Protein AF-0000000085021182 (afdb_homodimer)

InterPro domains:
  IPR000086 NUDIX hydrolase domain [PF00293] (60-121)
  IPR000086 NUDIX hydrolase domain [PS51462] (56-206)
  IPR015797 NUDIX hydrolase-like domain superfamily [SSF55811] (12-192)
  IPR020084 NUDIX hydrolase, conserved site [PS00893] (96-117)

Foldseek 3Di:
DPPVLPQVVKDWDDWDFPDDDQFKTWIKTWMAGSVRDIDIAIAMETNQDAPAVQCLLAFKEFEWEWEDDPPDFIKTKWKWDDDVVVNAIAIGGQMDTAHRNHHNLRRRQVSCCQQKQFGWAQDDDPPPPDPDDDQKDRFADDCVRHYSHTYMYGYTYTYCPDPSNVDGDHNDDPVDDMDMDMGGLVCQLVVVVVCVVVPHHYRPVSNVVSVVVVVPPPD/DPPVLPQVVKDWDDWDFPDDDQFKTWIKTWMAGSVRDIDIAIAMETNQDAPAVQCLLAFKEFEWEWEDDPPDFIKTKWKWDDDVVVNAIAIGGQMDTAHRNHHNLRRRQVSCCQQWQFGWAQDDDPPPDDPDDDQKDRFADDCVRHYSHTYMYGYTYTYCPDPSNVDGDHNDDPVDDMDMDMGGLVCQLVVVVVCVVVPHHYRPVSNVVSVVVVVPPPD

Nearest PDB structures (foldseek):
  8rdz-assembly1_A  TM=9.603E-01  e=5.621E-26  Homo sapiens
  5qj4-assembly1_B  TM=9.656E-01  e=1.689E-25  Homo sapiens
  5qtm-assembly2_D  TM=9.664E-01  e=3.111E-25  Homo sapiens
  5qkb-assembly2_D  TM=9.673E-01  e=8.791E-25  Homo sapiens
  5nwh-assembly1_A  TM=9.570E-01  e=9.528E-24  Homo sapiens

Structure (mmCIF, N/CA/C/O backbone):
data_AF-0000000085021182-model_v1
#
loop_
_entity.id
_entity.type
_entity.pdbx_description
1 polymer 'Nudix hydrolase domain-containing protein'
#
loop_
_atom_site.group_PDB
_atom_site.id
_atom_site.type_symbol
_atom_site.label_atom_id
_atom_site.label_alt_id
_atom_site.label_comp_id
_atom_site.label_asym_id
_atom_site.label_entity_id
_atom_site.label_seq_id
_atom_site.pdbx_PDB_ins_code
_atom_site.Cartn_x
_atom_site.Cartn_y
_atom_site.Cartn_z
_atom_site.occupancy
_atom_site.B_iso_or_equiv
_atom_site.auth_seq_id
_atom_site.auth_comp_id
_atom_site.auth_asym_id
_atom_site.auth_atom_id
_atom_site.pdbx_PDB_model_num
ATOM 1 N N . MET A 1 1 ? -0.621 -26.781 -26.422 1 24.03 1 MET A N 1
ATOM 2 C CA . MET A 1 1 ? -0.305 -25.359 -26.391 1 24.03 1 MET A CA 1
ATOM 3 C C . MET A 1 1 ? -1.286 -24.609 -25.5 1 24.03 1 MET A C 1
ATOM 5 O O . MET A 1 1 ? -2.473 -24.516 -25.812 1 24.03 1 MET A O 1
ATOM 9 N N . ALA A 1 2 ? -1.362 -24.906 -24.266 1 34.41 2 ALA A N 1
ATOM 10 C CA . ALA A 1 2 ? -2.451 -24.391 -23.422 1 34.41 2 ALA A CA 1
ATOM 11 C C . ALA A 1 2 ? -2.779 -22.953 -23.781 1 34.41 2 ALA A C 1
ATOM 13 O O . ALA A 1 2 ? -1.884 -22.109 -23.875 1 34.41 2 ALA A O 1
ATOM 14 N N . ASP A 1 3 ? -3.627 -22.391 -24.469 1 39.19 3 ASP A N 1
ATOM 15 C CA . ASP A 1 3 ? -4.082 -21.078 -24.906 1 39.19 3 ASP A CA 1
ATOM 16 C C . ASP A 1 3 ? -4.008 -20.062 -23.766 1 39.19 3 ASP A C 1
ATOM 18 O O . ASP A 1 3 ? -4.504 -20.312 -22.672 1 39.19 3 ASP A O 1
ATOM 22 N N . ASP A 1 4 ? -2.826 -19.312 -23.547 1 45.97 4 ASP A N 1
ATOM 23 C CA . ASP A 1 4 ? -2.514 -18.234 -22.625 1 45.97 4 ASP A CA 1
ATOM 24 C C . ASP A 1 4 ? -3.762 -17.422 -22.281 1 45.97 4 ASP A C 1
ATOM 26 O O . ASP A 1 4 ? -4.234 -16.641 -23.109 1 45.97 4 ASP A O 1
ATOM 30 N N . LEU A 1 5 ? -4.84 -18.016 -21.922 1 50.31 5 LEU A N 1
ATOM 31 C CA . LEU A 1 5 ? -6.035 -17.234 -21.625 1 50.31 5 LEU A CA 1
ATOM 32 C C . LEU A 1 5 ? -5.668 -15.891 -21.016 1 50.31 5 LEU A C 1
ATOM 34 O O . LEU A 1 5 ? -5.055 -15.844 -19.938 1 50.31 5 LEU A O 1
ATOM 38 N N . CYS A 1 6 ? -5.316 -15.023 -21.953 1 54.19 6 CYS A N 1
ATOM 39 C CA . CYS A 1 6 ? -4.938 -13.648 -21.656 1 54.19 6 CYS A CA 1
ATOM 40 C C . CYS A 1 6 ? -6.012 -12.953 -20.812 1 54.19 6 CYS A C 1
ATOM 42 O O . CYS A 1 6 ? -7.191 -12.977 -21.188 1 54.19 6 CYS A O 1
ATOM 44 N N . SER A 1 7 ? -5.812 -12.812 -19.453 1 63.09 7 SER A N 1
ATOM 45 C CA . SER A 1 7 ? -6.688 -12.062 -18.562 1 63.09 7 SER A CA 1
ATOM 46 C C . SER A 1 7 ? -7.305 -10.867 -19.281 1 63.09 7 SER A C 1
ATOM 48 O O . SER A 1 7 ? -8.25 -10.258 -18.781 1 63.09 7 SER A O 1
ATOM 50 N N . SER A 1 8 ? -6.902 -10.633 -20.562 1 65 8 SER A N 1
ATOM 51 C CA . SER A 1 8 ? -7.34 -9.453 -21.312 1 65 8 SER A CA 1
ATOM 52 C C . SER A 1 8 ? -8.805 -9.578 -21.719 1 65 8 SER A C 1
ATOM 54 O O . SER A 1 8 ? -9.453 -8.57 -22.016 1 65 8 SER A O 1
ATOM 56 N N . ARG A 1 9 ? -9.359 -10.727 -21.5 1 80.88 9 ARG A N 1
ATOM 57 C CA . ARG A 1 9 ? -10.75 -10.883 -21.906 1 80.88 9 ARG A CA 1
ATOM 58 C C . ARG A 1 9 ? -11.703 -10.602 -20.75 1 80.88 9 ARG A C 1
ATOM 60 O O . ARG A 1 9 ? -12.914 -10.484 -20.953 1 80.88 9 ARG A O 1
ATOM 67 N N . SER A 1 10 ? -11.148 -10.477 -19.656 1 93.81 10 SER A N 1
ATOM 68 C CA . SER A 1 10 ? -11.969 -10.25 -18.469 1 93.81 10 SER A CA 1
ATOM 69 C C . SER A 1 10 ? -12.453 -8.805 -18.406 1 93.81 10 SER A C 1
ATOM 71 O O . SER A 1 10 ? -11.719 -7.879 -18.766 1 93.81 10 SER A O 1
ATOM 73 N N . LYS A 1 11 ? -13.695 -8.656 -17.984 1 96.38 11 LYS A N 1
ATOM 74 C CA . LYS A 1 11 ? -14.273 -7.324 -17.828 1 96.38 11 LYS A CA 1
ATOM 75 C C . LYS A 1 11 ? -15.453 -7.344 -16.875 1 96.38 11 LYS A C 1
ATOM 77 O O . LYS A 1 11 ? -16.188 -8.328 -16.812 1 96.38 11 LYS A O 1
ATOM 82 N N . VAL A 1 12 ? -15.625 -6.27 -16.219 1 98.12 12 VAL A N 1
ATOM 83 C CA . VAL A 1 12 ? -16.828 -6.086 -15.406 1 98.12 12 VAL A CA 1
ATOM 84 C C . VAL A 1 12 ? -18 -5.734 -16.312 1 98.12 12 VAL A C 1
ATOM 86 O O . VAL A 1 12 ? -17.906 -4.84 -17.156 1 98.12 12 VAL A O 1
ATOM 89 N N . ILE A 1 13 ? -19.125 -6.395 -16.125 1 98.19 13 ILE A N 1
ATOM 90 C CA . ILE A 1 13 ? -20.25 -6.184 -17.031 1 98.19 13 ILE A CA 1
ATOM 91 C C . ILE A 1 13 ? -21.438 -5.605 -16.266 1 98.19 13 ILE A C 1
ATOM 93 O O . ILE A 1 13 ? -22.406 -5.152 -16.875 1 98.19 13 ILE A O 1
ATOM 97 N N . ASP A 1 14 ? -21.391 -5.66 -14.984 1 98.44 14 ASP A N 1
ATOM 98 C CA . ASP A 1 14 ? -22.469 -5.098 -14.18 1 98.44 14 ASP A CA 1
ATOM 99 C C . ASP A 1 14 ? -21.969 -4.672 -12.805 1 98.44 14 ASP A C 1
ATOM 101 O O . ASP A 1 14 ? -21.078 -5.309 -12.242 1 98.44 14 ASP A O 1
ATOM 105 N N . VAL A 1 15 ? -22.469 -3.578 -12.312 1 97.94 15 VAL A N 1
ATOM 106 C CA . VAL A 1 15 ? -22.172 -3.057 -10.977 1 97.94 15 VAL A CA 1
ATOM 107 C C . VAL A 1 15 ? -23.484 -2.826 -10.219 1 97.94 15 VAL A C 1
ATOM 109 O O . VAL A 1 15 ? -24.344 -2.082 -10.68 1 97.94 15 VAL A O 1
ATOM 112 N N . ASP A 1 16 ? -23.609 -3.451 -9.047 1 98.12 16 ASP A N 1
ATOM 113 C CA . ASP A 1 16 ? -24.766 -3.281 -8.164 1 98.12 16 ASP A CA 1
ATOM 114 C C . ASP A 1 16 ? -24.344 -2.676 -6.824 1 98.12 16 ASP A C 1
ATOM 116 O O . ASP A 1 16 ? -23.688 -3.334 -6.02 1 98.12 16 ASP A O 1
ATOM 120 N N . VAL A 1 17 ? -24.75 -1.422 -6.59 1 97.75 17 VAL A N 1
ATOM 121 C CA . VAL A 1 17 ? -24.469 -0.79 -5.305 1 97.75 17 VAL A CA 1
ATOM 122 C C . VAL A 1 17 ? -25.375 -1.377 -4.23 1 97.75 17 VAL A C 1
ATOM 124 O O . VAL A 1 17 ? -26.609 -1.229 -4.293 1 97.75 17 VAL A O 1
ATOM 127 N N . LYS A 1 18 ? -24.75 -2.008 -3.24 1 98.12 18 LYS A N 1
ATOM 128 C CA . LYS A 1 18 ? -25.5 -2.715 -2.217 1 98.12 18 LYS A CA 1
ATOM 129 C C . LYS A 1 18 ? -25.734 -1.83 -0.993 1 98.12 18 LYS A C 1
ATOM 131 O O . LYS A 1 18 ? -26.719 -2.006 -0.267 1 98.12 18 LYS A O 1
ATOM 136 N N . HIS A 1 19 ? -24.812 -0.955 -0.703 1 98 19 HIS A N 1
ATOM 137 C CA . HIS A 1 19 ? -24.875 0.005 0.394 1 98 19 HIS A CA 1
ATOM 138 C C . HIS A 1 19 ? -24.016 1.229 0.093 1 98 19 HIS A C 1
ATOM 140 O O . HIS A 1 19 ? -22.922 1.107 -0.472 1 98 19 HIS A O 1
ATOM 146 N N . ALA A 1 20 ? -24.578 2.396 0.491 1 97.12 20 ALA A N 1
ATOM 147 C CA . ALA A 1 20 ? -23.844 3.629 0.198 1 97.12 20 ALA A CA 1
ATOM 148 C C . ALA A 1 20 ? -23.984 4.633 1.338 1 97.12 20 ALA A C 1
ATOM 150 O O . ALA A 1 20 ? -25.047 4.727 1.964 1 97.12 20 ALA A O 1
ATOM 151 N N . THR A 1 21 ? -22.922 5.262 1.669 1 96.94 21 THR A N 1
ATOM 152 C CA . THR A 1 21 ? -22.859 6.469 2.486 1 96.94 21 THR A CA 1
ATOM 153 C C . THR A 1 21 ? -22.281 7.633 1.687 1 96.94 21 THR A C 1
ATOM 155 O O . THR A 1 21 ? -21.906 7.469 0.523 1 96.94 21 THR A O 1
ATOM 158 N N . PRO A 1 22 ? -22.25 8.82 2.238 1 93.94 22 PRO A N 1
ATOM 159 C CA . PRO A 1 22 ? -21.625 9.93 1.508 1 93.94 22 PRO A CA 1
ATOM 160 C C . PRO A 1 22 ? -20.141 9.68 1.203 1 93.94 22 PRO A C 1
ATOM 162 O O . PRO A 1 22 ? -19.578 10.328 0.324 1 93.94 22 PRO A O 1
ATOM 165 N N . TRP A 1 23 ? -19.516 8.648 1.801 1 93.5 23 TRP A N 1
ATOM 166 C CA . TRP A 1 23 ? -18.062 8.492 1.713 1 93.5 23 TRP A CA 1
ATOM 167 C C . TRP A 1 23 ? -17.703 7.211 0.966 1 93.5 23 TRP A C 1
ATOM 169 O O . TRP A 1 23 ? -16.688 7.16 0.274 1 93.5 23 TRP A O 1
ATOM 179 N N . LEU A 1 24 ? -18.562 6.109 1.112 1 96.94 24 LEU A N 1
ATOM 180 C CA . LEU A 1 24 ? -18.203 4.801 0.58 1 96.94 24 LEU A CA 1
ATOM 181 C C . LEU A 1 24 ? -19.406 4.137 -0.092 1 96.94 24 LEU A C 1
ATOM 183 O O . LEU A 1 24 ? -20.547 4.371 0.297 1 96.94 24 LEU A O 1
ATOM 187 N N . GLU A 1 25 ? -19.094 3.314 -1.034 1 97.44 25 GLU A N 1
ATOM 188 C CA . GLU A 1 25 ? -20.078 2.443 -1.68 1 97.44 25 GLU A CA 1
ATOM 189 C C . GLU A 1 25 ? -19.625 0.988 -1.651 1 97.44 25 GLU A C 1
ATOM 191 O O . GLU A 1 25 ? -18.516 0.667 -2.105 1 97.44 25 GLU A O 1
ATOM 196 N N . PHE A 1 26 ? -20.453 0.177 -1.09 1 98.31 26 PHE A N 1
ATOM 197 C CA . PHE A 1 26 ? -20.297 -1.266 -1.238 1 98.31 26 PHE A CA 1
ATOM 198 C C . PHE A 1 26 ? -20.938 -1.749 -2.531 1 98.31 26 PHE A C 1
ATOM 200 O O . PHE A 1 26 ? -22.141 -1.535 -2.75 1 98.31 26 PHE A O 1
ATOM 207 N N . ARG A 1 27 ? -20.156 -2.414 -3.385 1 98.19 27 ARG A N 1
ATOM 208 C CA . ARG A 1 27 ? -20.625 -2.828 -4.699 1 98.19 27 ARG A CA 1
ATOM 209 C C . ARG A 1 27 ? -20.438 -4.328 -4.902 1 98.19 27 ARG A C 1
ATOM 211 O O . ARG A 1 27 ? -19.422 -4.891 -4.504 1 98.19 27 ARG A O 1
ATOM 218 N N . SER A 1 28 ? -21.406 -4.934 -5.477 1 98.44 28 SER A N 1
ATOM 219 C CA . SER A 1 28 ? -21.281 -6.273 -6.039 1 98.44 28 SER A CA 1
ATOM 220 C C . SER A 1 28 ? -21.062 -6.223 -7.551 1 98.44 28 SER A C 1
ATOM 222 O O . SER A 1 28 ? -21.906 -5.707 -8.281 1 98.44 28 SER A O 1
ATOM 224 N N . LEU A 1 29 ? -19.984 -6.77 -7.965 1 98.5 29 LEU A N 1
ATOM 225 C CA . LEU A 1 29 ? -19.625 -6.762 -9.375 1 98.5 29 LEU A CA 1
ATOM 226 C C . LEU A 1 29 ? -19.969 -8.094 -10.039 1 98.5 29 LEU A C 1
ATOM 228 O O . LEU A 1 29 ? -19.781 -9.156 -9.438 1 98.5 29 LEU A O 1
ATOM 232 N N . THR A 1 30 ? -20.484 -8.031 -11.195 1 98.62 30 THR A N 1
ATOM 233 C CA . THR A 1 30 ? -20.516 -9.164 -12.117 1 98.62 30 THR A CA 1
ATOM 234 C C . THR A 1 30 ? -19.453 -9 -13.203 1 98.62 30 THR A C 1
ATOM 236 O O . THR A 1 30 ? -19.359 -7.941 -13.828 1 98.62 30 THR A O 1
ATOM 239 N N . TYR A 1 31 ? -18.625 -9.984 -13.398 1 97.56 31 TYR A N 1
ATOM 240 C CA . TYR A 1 31 ? -17.562 -9.875 -14.398 1 97.56 31 TYR A CA 1
ATOM 241 C C . TYR A 1 31 ? -17.406 -11.188 -15.164 1 97.56 31 TYR A C 1
ATOM 243 O O . TYR A 1 31 ? -17.875 -12.234 -14.727 1 97.56 31 TYR A O 1
ATOM 251 N N . LEU A 1 32 ? -16.797 -11.086 -16.297 1 96.94 32 LEU A N 1
ATOM 252 C CA . LEU A 1 32 ? -16.406 -12.25 -17.094 1 96.94 32 LEU A CA 1
ATOM 253 C C . LEU A 1 32 ? -14.953 -12.625 -16.828 1 96.94 32 LEU A C 1
ATOM 255 O O . LEU A 1 32 ? -14.078 -11.766 -16.844 1 96.94 32 LEU A O 1
ATOM 259 N N . ASP A 1 33 ? -14.812 -13.859 -16.594 1 94.56 33 ASP A N 1
ATOM 260 C CA . ASP A 1 33 ? -13.43 -14.312 -16.484 1 94.56 33 ASP A CA 1
ATOM 261 C C . ASP A 1 33 ? -12.852 -14.648 -17.844 1 94.56 33 ASP A C 1
ATOM 263 O O . ASP A 1 33 ? -13.523 -14.484 -18.875 1 94.56 33 ASP A O 1
ATOM 267 N N . PRO A 1 34 ? -11.609 -15.062 -17.969 1 91.94 34 PRO A N 1
ATOM 268 C CA . PRO A 1 34 ? -10.984 -15.273 -19.281 1 91.94 34 PRO A CA 1
ATOM 269 C C . PRO A 1 34 ? -11.672 -16.375 -20.094 1 91.94 34 PRO A C 1
ATOM 271 O O . PRO A 1 34 ? -11.523 -16.422 -21.312 1 91.94 34 PRO A O 1
ATOM 274 N N . THR A 1 35 ? -12.383 -17.203 -19.453 1 91.81 35 THR A N 1
ATOM 275 C CA . THR A 1 35 ? -13.07 -18.281 -20.141 1 91.81 35 THR A CA 1
ATOM 276 C C . THR A 1 35 ? -14.438 -17.828 -20.641 1 91.81 35 THR A C 1
ATOM 278 O O . THR A 1 35 ? -15.109 -18.547 -21.391 1 91.81 35 THR A O 1
ATOM 281 N N . GLY A 1 36 ? -14.844 -16.688 -20.156 1 92.69 36 GLY A N 1
ATOM 282 C CA . GLY A 1 36 ? -16.156 -16.172 -20.516 1 92.69 36 GLY A CA 1
ATOM 283 C C . GLY A 1 36 ? -17.219 -16.484 -19.469 1 92.69 36 GLY A C 1
ATOM 284 O O . GLY A 1 36 ? -18.375 -16.062 -19.609 1 92.69 36 GLY A O 1
ATOM 285 N N . ALA A 1 37 ? -16.812 -17.141 -18.453 1 94.81 37 ALA A N 1
ATOM 286 C CA . ALA A 1 37 ? -17.75 -17.453 -17.375 1 94.81 37 ALA A CA 1
ATOM 287 C C . ALA A 1 37 ? -18.062 -16.203 -16.547 1 94.81 37 ALA A C 1
ATOM 289 O O . ALA A 1 37 ? -17.172 -15.398 -16.281 1 94.81 37 ALA A O 1
ATOM 290 N N . THR A 1 38 ? -19.312 -16.125 -16.141 1 96.44 38 THR A N 1
ATOM 291 C CA . THR A 1 38 ? -19.75 -15.023 -15.281 1 96.44 38 THR A CA 1
ATOM 292 C C . THR A 1 38 ? -19.391 -15.305 -13.82 1 96.44 38 THR A C 1
ATOM 294 O O . THR A 1 38 ? -19.641 -16.406 -13.312 1 96.44 38 THR A O 1
ATOM 297 N N . ARG A 1 39 ? -18.797 -14.281 -13.211 1 96.81 39 ARG A N 1
ATOM 298 C CA . ARG A 1 39 ? -18.391 -14.375 -11.812 1 96.81 39 ARG A CA 1
ATOM 299 C C . ARG A 1 39 ? -18.844 -13.141 -11.031 1 96.81 39 ARG A C 1
ATOM 301 O O . ARG A 1 39 ? -19.266 -12.148 -11.625 1 96.81 39 ARG A O 1
ATOM 308 N N . ARG A 1 40 ? -18.828 -13.266 -9.711 1 97.38 40 ARG A N 1
ATOM 309 C CA . ARG A 1 40 ? -19.172 -12.172 -8.812 1 97.38 40 ARG A CA 1
ATOM 310 C C . ARG A 1 40 ? -17.984 -11.773 -7.945 1 97.38 40 ARG A C 1
ATOM 312 O O . ARG A 1 40 ? -17.141 -12.602 -7.633 1 97.38 40 ARG A O 1
ATOM 319 N N . TRP A 1 41 ? -17.984 -10.5 -7.645 1 97.75 41 TRP A N 1
ATOM 320 C CA . TRP A 1 41 ? -16.938 -9.953 -6.781 1 97.75 41 TRP A CA 1
ATOM 321 C C . TRP A 1 41 ? -17.469 -8.781 -5.961 1 97.75 41 TRP A C 1
ATOM 323 O O . TRP A 1 41 ? -18.172 -7.91 -6.488 1 97.75 41 TRP A O 1
ATOM 333 N N . ASP A 1 42 ? -17.172 -8.773 -4.672 1 98.06 42 ASP A N 1
ATOM 334 C CA . ASP A 1 42 ? -17.562 -7.652 -3.818 1 98.06 42 ASP A CA 1
ATOM 335 C C . ASP A 1 42 ? -16.391 -6.684 -3.639 1 98.06 42 ASP A C 1
ATOM 337 O O . ASP A 1 42 ? -15.242 -7.105 -3.51 1 98.06 42 ASP A O 1
ATOM 341 N N . MET A 1 43 ? -16.719 -5.398 -3.643 1 98 43 MET A N 1
ATOM 342 C CA . MET A 1 43 ? -15.703 -4.371 -3.449 1 98 43 MET A CA 1
ATOM 343 C C . MET A 1 43 ? -16.281 -3.154 -2.736 1 98 43 MET A C 1
ATOM 345 O O . MET A 1 43 ? -17.5 -3.061 -2.549 1 98 43 MET A O 1
ATOM 349 N N . VAL A 1 44 ? -15.367 -2.314 -2.248 1 97.81 44 VAL A N 1
ATOM 350 C CA . VAL A 1 44 ? -15.766 -1 -1.754 1 97.81 44 VAL A CA 1
ATOM 351 C C . VAL A 1 44 ? -15.023 0.087 -2.533 1 97.81 44 VAL A C 1
ATOM 353 O O . VAL A 1 44 ? -13.859 -0.092 -2.908 1 97.81 44 VAL A O 1
ATOM 356 N N . GLY A 1 45 ? -15.672 1.117 -2.861 1 95 45 GLY A N 1
ATOM 357 C CA . GLY A 1 45 ? -15.078 2.293 -3.473 1 95 45 GLY A CA 1
ATOM 358 C C . GLY A 1 45 ? -15.5 3.59 -2.809 1 95 45 GLY A C 1
ATOM 359 O O . GLY A 1 45 ? -16.453 3.613 -2.031 1 95 45 GLY A O 1
ATOM 360 N N . ARG A 1 46 ? -14.766 4.594 -3.035 1 91.12 46 ARG A N 1
ATOM 361 C CA . ARG A 1 46 ? -15.141 5.914 -2.539 1 91.12 46 ARG A CA 1
ATOM 362 C C . ARG A 1 46 ? -16.344 6.469 -3.307 1 91.12 46 ARG A C 1
ATOM 364 O O . ARG A 1 46 ? -16.406 6.344 -4.531 1 91.12 46 ARG A O 1
ATOM 371 N N . ALA A 1 47 ? -17.234 7.043 -2.559 1 88.5 47 ALA A N 1
ATOM 372 C CA . ALA A 1 47 ? -18.391 7.688 -3.172 1 88.5 47 ALA A CA 1
ATOM 373 C C . ALA A 1 47 ? -18.016 9.031 -3.791 1 88.5 47 ALA A C 1
ATOM 375 O O . ALA A 1 47 ? -18.734 9.562 -4.629 1 88.5 47 ALA A O 1
ATOM 376 N N . THR A 1 48 ? -16.812 9.516 -3.396 1 77.12 48 THR A N 1
ATOM 377 C CA . THR A 1 48 ? -16.406 10.867 -3.771 1 77.12 48 THR A CA 1
ATOM 378 C C . THR A 1 48 ? -15.469 10.828 -4.977 1 77.12 48 THR A C 1
ATOM 380 O O . THR A 1 48 ? -14.984 11.867 -5.43 1 77.12 48 THR A O 1
ATOM 383 N N . ARG A 1 49 ? -15.312 9.656 -5.5 1 78 49 ARG A N 1
ATOM 384 C CA . ARG A 1 49 ? -14.352 9.555 -6.598 1 78 49 ARG A CA 1
ATOM 385 C C . ARG A 1 49 ? -14.82 10.359 -7.805 1 78 49 ARG A C 1
ATOM 387 O O . ARG A 1 49 ? -16 10.32 -8.164 1 78 49 ARG A O 1
ATOM 394 N N . SER A 1 50 ? -13.836 11.141 -8.234 1 68.81 50 SER A N 1
ATOM 395 C CA . SER A 1 50 ? -14.117 11.977 -9.398 1 68.81 50 SER A CA 1
ATOM 396 C C . SER A 1 50 ? -13.523 11.375 -10.664 1 68.81 50 SER A C 1
ATOM 398 O O . SER A 1 50 ? -12.438 10.789 -10.633 1 68.81 50 SER A O 1
ATOM 400 N N . GLU A 1 51 ? -14.25 11.375 -11.672 1 68.06 51 GLU A N 1
ATOM 401 C CA . GLU A 1 51 ? -13.789 10.906 -12.977 1 68.06 51 GLU A CA 1
ATOM 402 C C . GLU A 1 51 ? -13.172 12.047 -13.789 1 68.06 51 GLU A C 1
ATOM 404 O O . GLU A 1 51 ? -12.977 11.914 -15 1 68.06 51 GLU A O 1
ATOM 409 N N . SER A 1 52 ? -12.773 13 -12.922 1 71.19 52 SER A N 1
ATOM 410 C CA . SER A 1 52 ? -12.211 14.133 -13.648 1 71.19 52 SER A CA 1
ATOM 411 C C . SER A 1 52 ? -10.875 13.766 -14.289 1 71.19 52 SER A C 1
ATOM 413 O O . SER A 1 52 ? -10.109 12.977 -13.734 1 71.19 52 SER A O 1
ATOM 415 N N . VAL A 1 53 ? -10.656 14.359 -15.414 1 67.56 53 VAL A N 1
ATOM 416 C CA . VAL A 1 53 ? -9.406 14.18 -16.141 1 67.56 53 VAL A CA 1
ATOM 417 C C . VAL A 1 53 ? -8.25 14.75 -15.32 1 67.56 53 VAL A C 1
ATOM 419 O O . VAL A 1 53 ? -7.141 14.211 -15.344 1 67.56 53 VAL A O 1
ATOM 422 N N . LYS A 1 54 ? -8.508 15.68 -14.562 1 72.56 54 LYS A N 1
ATOM 423 C CA . LYS A 1 54 ? -7.457 16.391 -13.852 1 72.56 54 LYS A CA 1
ATOM 424 C C . LYS A 1 54 ? -6.867 15.531 -12.734 1 72.56 54 LYS A C 1
ATOM 426 O O . LYS A 1 54 ? -5.668 15.602 -12.461 1 72.56 54 LYS A O 1
ATOM 431 N N . SER A 1 55 ? -7.637 14.672 -12.133 1 75.62 55 SER A N 1
ATOM 432 C CA . SER A 1 55 ? -7.168 13.859 -11.016 1 75.62 55 SER A CA 1
ATOM 433 C C . SER A 1 55 ? -6.332 12.68 -11.5 1 75.62 55 SER A C 1
ATOM 435 O O . SER A 1 55 ? -5.621 12.055 -10.711 1 75.62 55 SER A O 1
ATOM 437 N N . LYS A 1 56 ? -6.398 12.406 -12.891 1 78.56 56 LYS A N 1
ATOM 438 C CA . LYS A 1 56 ? -5.633 11.344 -13.531 1 78.56 56 LYS A CA 1
ATOM 439 C C . LYS A 1 56 ? -5.914 9.992 -12.875 1 78.56 56 LYS A C 1
ATOM 441 O O . LYS A 1 56 ? -5.008 9.164 -12.727 1 78.56 56 LYS A O 1
ATOM 446 N N . GLY A 1 57 ? -7.184 9.859 -12.297 1 87.19 57 GLY A N 1
ATOM 447 C CA . GLY A 1 57 ? -7.555 8.602 -11.672 1 87.19 57 GLY A CA 1
ATOM 448 C C . GLY A 1 57 ? -6.945 8.422 -10.297 1 87.19 57 GLY A C 1
ATOM 449 O O . GLY A 1 57 ? -6.973 7.324 -9.734 1 87.19 57 GLY A O 1
ATOM 450 N N . ILE A 1 58 ? -6.355 9.438 -9.773 1 94.38 58 ILE A N 1
ATOM 451 C CA . ILE A 1 58 ? -5.734 9.398 -8.453 1 94.38 58 ILE A CA 1
ATOM 452 C C . ILE A 1 58 ? -6.723 9.906 -7.402 1 94.38 58 ILE A C 1
ATOM 454 O O . ILE A 1 58 ? -7.199 11.039 -7.484 1 94.38 58 ILE A O 1
ATOM 458 N N . ASP A 1 59 ? -7.039 9.062 -6.473 1 95 59 ASP A N 1
ATOM 459 C CA . ASP A 1 59 ? -7.98 9.43 -5.422 1 95 59 ASP A CA 1
ATOM 460 C C . ASP A 1 59 ? -7.301 10.281 -4.352 1 95 59 ASP A C 1
ATOM 462 O O . ASP A 1 59 ? -7.902 11.219 -3.822 1 95 59 ASP A O 1
ATOM 466 N N . ALA A 1 60 ? -6.051 9.914 -4.012 1 96.5 60 ALA A N 1
ATOM 467 C CA . ALA A 1 60 ? -5.32 10.578 -2.938 1 96.5 60 ALA A CA 1
ATOM 468 C C . ALA A 1 60 ? -3.828 10.641 -3.248 1 96.5 60 ALA A C 1
ATOM 470 O O . ALA A 1 60 ? -3.332 9.898 -4.098 1 96.5 60 ALA A O 1
ATOM 471 N N . VAL A 1 61 ? -3.182 11.562 -2.578 1 98.25 61 VAL A N 1
ATOM 472 C CA . VAL A 1 61 ? -1.734 11.68 -2.715 1 98.25 61 VAL A CA 1
ATOM 473 C C . VAL A 1 61 ? -1.064 11.414 -1.369 1 98.25 61 VAL A C 1
ATOM 475 O O . VAL A 1 61 ? -1.649 11.68 -0.315 1 98.25 61 VAL A O 1
ATOM 478 N N . CYS A 1 62 ? 0.073 10.812 -1.371 1 98.88 62 CYS A N 1
ATOM 479 C CA . CYS A 1 62 ? 1.022 10.711 -0.269 1 98.88 62 CYS A CA 1
ATOM 480 C C . CYS A 1 62 ? 2.301 11.477 -0.576 1 98.88 62 CYS A C 1
ATOM 482 O O . CYS A 1 62 ? 2.795 11.445 -1.703 1 98.88 62 CYS A O 1
ATOM 484 N N . VAL A 1 63 ? 2.826 12.156 0.386 1 98.88 63 VAL A N 1
ATOM 485 C CA . VAL A 1 63 ? 3.973 13.016 0.127 1 98.88 63 VAL A CA 1
ATOM 486 C C . VAL A 1 63 ? 5.203 12.477 0.85 1 98.88 63 VAL A C 1
ATOM 488 O O . VAL A 1 63 ? 5.203 12.344 2.076 1 98.88 63 VAL A O 1
ATOM 491 N N . PHE A 1 64 ? 6.219 12.125 0.144 1 98.81 64 PHE A N 1
ATOM 492 C CA . PHE A 1 64 ? 7.531 11.875 0.721 1 98.81 64 PHE A CA 1
ATOM 493 C C . PHE A 1 64 ? 8.406 13.117 0.626 1 98.81 64 PHE A C 1
ATOM 495 O O . PHE A 1 64 ? 9 13.383 -0.422 1 98.81 64 PHE A O 1
ATOM 502 N N . ALA A 1 65 ? 8.523 13.797 1.682 1 98.69 65 ALA A N 1
ATOM 503 C CA . ALA A 1 65 ? 9.281 15.047 1.723 1 98.69 65 ALA A CA 1
ATOM 504 C C . ALA A 1 65 ? 10.719 14.805 2.164 1 98.69 65 ALA A C 1
ATOM 506 O O . ALA A 1 65 ? 10.961 14.125 3.162 1 98.69 65 ALA A O 1
ATOM 507 N N . THR A 1 66 ? 11.641 15.281 1.448 1 98 66 THR A N 1
ATOM 508 C CA . THR A 1 66 ? 13.039 15.312 1.862 1 98 66 THR A CA 1
ATOM 509 C C . THR A 1 66 ? 13.422 16.703 2.363 1 98 66 THR A C 1
ATOM 511 O O . THR A 1 66 ? 13.453 17.656 1.587 1 98 66 THR A O 1
ATOM 514 N N . LEU A 1 67 ? 13.648 16.797 3.639 1 98.56 67 LEU A N 1
ATOM 515 C CA . LEU A 1 67 ? 14.078 18.047 4.262 1 98.56 67 LEU A CA 1
ATOM 516 C C . LEU A 1 67 ? 15.602 18.125 4.32 1 98.56 67 LEU A C 1
ATOM 518 O O . LEU A 1 67 ? 16.25 17.234 4.855 1 98.56 67 LEU A O 1
ATOM 522 N N . ARG A 1 68 ? 16.094 19.188 3.805 1 97.5 68 ARG A N 1
ATOM 523 C CA . ARG A 1 68 ? 17.547 19.344 3.717 1 97.5 68 ARG A CA 1
ATOM 524 C C . ARG A 1 68 ? 18 20.625 4.398 1 97.5 68 ARG A C 1
ATOM 526 O O . ARG A 1 68 ? 17.328 21.656 4.297 1 97.5 68 ARG A O 1
ATOM 533 N N . LYS A 1 69 ? 18.984 20.516 5.121 1 96.56 69 LYS A N 1
ATOM 534 C CA . LYS A 1 69 ? 19.719 21.625 5.734 1 96.56 69 LYS A CA 1
ATOM 535 C C . LYS A 1 69 ? 21.219 21.469 5.547 1 96.56 69 LYS A C 1
ATOM 537 O O . LYS A 1 69 ? 21.75 20.359 5.691 1 96.56 69 LYS A O 1
ATOM 542 N N . LYS A 1 70 ? 21.844 22.5 5.242 1 93.44 70 LYS A N 1
ATOM 543 C CA . LYS A 1 70 ? 23.281 22.453 5.012 1 93.44 70 LYS A CA 1
ATOM 544 C C . LYS A 1 70 ? 24.016 21.859 6.219 1 93.44 70 LYS A C 1
ATOM 546 O O . LYS A 1 70 ? 23.812 22.297 7.352 1 93.44 70 LYS A O 1
ATOM 551 N N . GLY A 1 71 ? 24.781 20.781 6 1 94.75 71 GLY A N 1
ATOM 552 C CA . GLY A 1 71 ? 25.625 20.188 7.023 1 94.75 71 GLY A CA 1
ATOM 553 C C . GLY A 1 71 ? 24.891 19.203 7.906 1 94.75 71 GLY A C 1
ATOM 554 O O . GLY A 1 71 ? 25.453 18.703 8.883 1 94.75 71 GLY A O 1
ATOM 555 N N . GLU A 1 72 ? 23.656 18.953 7.578 1 96.88 72 GLU A N 1
ATOM 556 C CA . GLU A 1 72 ? 22.859 18.016 8.367 1 96.88 72 GLU A CA 1
ATOM 557 C C . GLU A 1 72 ? 22.406 16.828 7.527 1 96.88 72 GLU A C 1
ATOM 559 O O . GLU A 1 72 ? 22.438 16.891 6.297 1 96.88 72 GLU A O 1
ATOM 564 N N . GLU A 1 73 ? 22.078 15.82 8.18 1 96.88 73 GLU A N 1
ATOM 565 C CA . GLU A 1 73 ? 21.516 14.656 7.492 1 96.88 73 GLU A CA 1
ATOM 566 C C . GLU A 1 73 ? 20.109 14.945 6.98 1 96.88 73 GLU A C 1
ATOM 568 O O . GLU A 1 73 ? 19.359 15.703 7.602 1 96.88 73 GLU A O 1
ATOM 573 N N . ASP A 1 74 ? 19.797 14.352 5.859 1 97.56 74 ASP A N 1
ATOM 574 C CA . ASP A 1 74 ? 18.438 14.492 5.312 1 97.56 74 ASP A CA 1
ATOM 575 C C . ASP A 1 74 ? 17.406 13.836 6.223 1 97.56 74 ASP A C 1
ATOM 577 O O . ASP A 1 74 ? 17.656 12.758 6.773 1 97.56 74 ASP A O 1
ATOM 581 N N . THR A 1 75 ? 16.312 14.484 6.391 1 98.62 75 THR A N 1
ATOM 582 C CA . THR A 1 75 ? 15.203 13.961 7.172 1 98.62 75 THR A CA 1
ATOM 583 C C . THR A 1 75 ? 13.922 13.922 6.336 1 98.62 75 THR A C 1
ATOM 585 O O . THR A 1 75 ? 13.891 14.453 5.223 1 98.62 75 THR A O 1
ATOM 588 N N . THR A 1 76 ? 12.945 13.203 6.781 1 98.81 76 THR A N 1
ATOM 589 C CA . THR A 1 76 ? 11.617 13.18 6.18 1 98.81 76 THR A CA 1
ATOM 590 C C . THR A 1 76 ? 10.539 13.414 7.234 1 98.81 76 THR A C 1
ATOM 592 O O . THR A 1 76 ? 10.836 13.523 8.422 1 98.81 76 THR A O 1
ATOM 595 N N . LEU A 1 77 ? 9.305 13.609 6.773 1 98.94 77 LEU A N 1
ATOM 596 C CA . LEU A 1 77 ? 8.156 13.875 7.633 1 98.94 77 LEU A CA 1
ATOM 597 C C . LEU A 1 77 ? 7.191 12.695 7.633 1 98.94 77 LEU A C 1
ATOM 599 O O . LEU A 1 77 ? 6.793 12.211 6.574 1 98.94 77 LEU A O 1
ATOM 603 N N . LEU A 1 78 ? 6.852 12.227 8.789 1 98.88 78 LEU A N 1
ATOM 604 C CA . LEU A 1 78 ? 5.766 11.281 9.016 1 98.88 78 LEU A CA 1
ATOM 605 C C . LEU A 1 78 ? 4.625 11.938 9.789 1 98.88 78 LEU A C 1
ATOM 607 O O . LEU A 1 78 ? 4.812 12.984 10.406 1 98.88 78 LEU A O 1
ATOM 611 N N . VAL A 1 79 ? 3.498 11.336 9.656 1 98.56 79 VAL A N 1
ATOM 612 C CA . VAL A 1 79 ? 2.365 11.781 10.461 1 98.56 79 VAL A CA 1
ATOM 613 C C . VAL A 1 79 ? 1.83 10.617 11.289 1 98.56 79 VAL A C 1
ATOM 615 O O . VAL A 1 79 ? 1.778 9.477 10.812 1 98.56 79 VAL A O 1
ATOM 618 N N . ARG A 1 80 ? 1.543 10.891 12.477 1 98.06 80 ARG A N 1
ATOM 619 C CA . ARG A 1 80 ? 0.89 9.961 13.398 1 98.06 80 ARG A CA 1
ATOM 620 C C . ARG A 1 80 ? -0.539 10.398 13.695 1 98.06 80 ARG A C 1
ATOM 622 O O . ARG A 1 80 ? -0.778 11.562 14.039 1 98.06 80 ARG A O 1
ATOM 629 N N . GLN A 1 81 ? -1.479 9.609 13.562 1 97 81 GLN A N 1
ATOM 630 C CA . GLN A 1 81 ? -2.881 9.922 13.812 1 97 81 GLN A CA 1
ATOM 631 C C . GLN A 1 81 ? -3.68 8.656 14.109 1 97 81 GLN A C 1
ATOM 633 O O . GLN A 1 81 ? -3.236 7.547 13.797 1 97 81 GLN A O 1
ATOM 638 N N . PHE A 1 82 ? -4.805 8.859 14.719 1 97.12 82 PHE A N 1
ATOM 639 C CA . PHE A 1 82 ? -5.723 7.758 14.969 1 97.12 82 PHE A CA 1
ATOM 640 C C . PHE A 1 82 ? -6.535 7.438 13.719 1 97.12 82 PHE A C 1
ATOM 642 O O . PHE A 1 82 ? -7.129 8.328 13.109 1 97.12 82 PHE A O 1
ATOM 649 N N . ARG A 1 83 ? -6.531 6.23 13.281 1 97.62 83 ARG A N 1
ATOM 650 C CA . ARG A 1 83 ? -7.406 5.727 12.227 1 97.62 83 ARG A CA 1
ATOM 651 C C . ARG A 1 83 ? -8.461 4.781 12.789 1 97.62 83 ARG A C 1
ATOM 653 O O . ARG A 1 83 ? -8.141 3.676 13.227 1 97.62 83 ARG A O 1
ATOM 660 N N . PRO A 1 84 ? -9.641 5.133 12.75 1 97.62 84 PRO A N 1
ATOM 661 C CA . PRO A 1 84 ? -10.695 4.309 13.352 1 97.62 84 PRO A CA 1
ATOM 662 C C . PRO A 1 84 ? -10.727 2.893 12.789 1 97.62 84 PRO A C 1
ATOM 664 O O . PRO A 1 84 ? -10.867 1.926 13.539 1 97.62 84 PRO A O 1
ATOM 667 N N . PRO A 1 85 ? -10.555 2.678 11.477 1 98.06 85 PRO A N 1
ATOM 668 C CA . PRO A 1 85 ? -10.562 1.3 10.977 1 98.06 85 PRO A CA 1
ATOM 669 C C . PRO A 1 85 ? -9.523 0.417 11.664 1 98.06 85 PRO A C 1
ATOM 671 O O . PRO A 1 85 ? -9.734 -0.789 11.812 1 98.06 85 PRO A O 1
ATOM 674 N N . MET A 1 86 ? -8.445 1.056 12.109 1 97.19 86 MET A N 1
ATOM 675 C CA . MET A 1 86 ? -7.379 0.303 12.766 1 97.19 86 MET A CA 1
ATOM 676 C C . MET A 1 86 ? -7.594 0.253 14.273 1 97.19 86 MET A C 1
ATOM 678 O O . MET A 1 86 ? -6.867 -0.442 14.984 1 97.19 86 MET A O 1
ATOM 682 N N . ASN A 1 87 ? -8.539 1.019 14.727 1 96.75 87 ASN A N 1
ATOM 683 C CA . ASN A 1 87 ? -8.703 1.253 16.156 1 96.75 87 ASN A CA 1
ATOM 684 C C . ASN A 1 87 ? -7.359 1.456 16.844 1 96.75 87 ASN A C 1
ATOM 686 O O . ASN A 1 87 ? -7.07 0.809 17.859 1 96.75 87 ASN A O 1
ATOM 690 N N . GLY A 1 88 ? -6.559 2.311 16.266 1 96.56 88 GLY A N 1
ATOM 691 C CA . GLY A 1 88 ? -5.203 2.564 16.734 1 96.56 88 GLY A CA 1
ATOM 692 C C . GLY A 1 88 ? -4.5 3.654 15.938 1 96.56 88 GLY A C 1
ATOM 693 O O . GLY A 1 88 ? -5.027 4.141 14.938 1 96.56 88 GLY A O 1
ATOM 694 N N . GLU A 1 89 ? -3.346 3.98 16.438 1 97.31 89 GLU A N 1
ATOM 695 C CA . GLU A 1 89 ? -2.551 5.008 15.773 1 97.31 89 GLU A CA 1
ATOM 696 C C . GLU A 1 89 ? -1.746 4.418 14.617 1 97.31 89 GLU A C 1
ATOM 698 O O . GLU A 1 89 ? -1.317 3.264 14.68 1 97.31 89 GLU A O 1
ATOM 703 N N . THR A 1 90 ? -1.638 5.211 13.641 1 98.31 90 THR A N 1
ATOM 704 C CA . THR A 1 90 ? -0.882 4.828 12.461 1 98.31 90 THR A CA 1
ATOM 705 C C . THR A 1 90 ? 0.292 5.777 12.234 1 98.31 90 THR A C 1
ATOM 707 O O . THR A 1 90 ? 0.271 6.918 12.695 1 98.31 90 THR A O 1
ATOM 710 N N . ILE A 1 91 ? 1.335 5.258 11.656 1 98.81 91 ILE A N 1
ATOM 711 C CA . ILE A 1 91 ? 2.432 6.035 11.094 1 98.81 91 ILE A CA 1
ATOM 712 C C . ILE A 1 91 ? 2.324 6.051 9.57 1 98.81 91 ILE A C 1
ATOM 714 O O . ILE A 1 91 ? 2.371 4.996 8.93 1 98.81 91 ILE A O 1
ATOM 718 N N . GLU A 1 92 ? 2.148 7.258 9.023 1 98.88 92 GLU A N 1
ATOM 719 C CA . GLU A 1 92 ? 1.904 7.426 7.59 1 98.88 92 GLU A CA 1
ATOM 720 C C . GLU A 1 92 ? 2.738 8.57 7.02 1 98.88 92 GLU A C 1
ATOM 722 O O . GLU A 1 92 ? 3.574 9.141 7.719 1 98.88 92 GLU A O 1
ATOM 727 N N . LEU A 1 93 ? 2.627 8.828 5.738 1 98.94 93 LEU A N 1
ATOM 728 C CA . LEU A 1 93 ? 3.082 10.047 5.082 1 98.94 93 LEU A CA 1
ATOM 729 C C . LEU A 1 93 ? 1.998 11.125 5.121 1 98.94 93 LEU A C 1
ATOM 731 O O . LEU A 1 93 ? 0.808 10.805 5.191 1 98.94 93 LEU A O 1
ATOM 735 N N . PRO A 1 94 ? 2.414 12.406 5.164 1 98.81 94 PRO A N 1
ATOM 736 C CA . PRO A 1 94 ? 1.367 13.383 4.859 1 98.81 94 PRO A CA 1
ATOM 737 C C . PRO A 1 94 ? 0.573 13.023 3.604 1 98.81 94 PRO A C 1
ATOM 739 O O . PRO A 1 94 ? 1.15 12.586 2.609 1 98.81 94 PRO A O 1
ATOM 742 N N . ALA A 1 95 ? -0.709 13.148 3.689 1 98.62 95 ALA A N 1
ATOM 743 C CA . ALA A 1 95 ? -1.553 12.648 2.605 1 98.62 95 ALA A CA 1
ATOM 744 C C . ALA A 1 95 ? -2.918 13.328 2.613 1 98.62 95 ALA A C 1
ATOM 746 O O . ALA A 1 95 ? -3.301 13.953 3.607 1 98.62 95 ALA A O 1
ATOM 747 N N . GLY A 1 96 ? -3.621 13.18 1.51 1 96.12 96 GLY A N 1
ATOM 748 C CA . GLY A 1 96 ? -4.988 13.664 1.428 1 96.12 96 GLY A CA 1
ATOM 749 C C . GLY A 1 96 ? -5.645 13.375 0.093 1 96.12 96 GLY A C 1
ATOM 750 O O . GLY A 1 96 ? -4.973 13 -0.868 1 96.12 96 GLY A O 1
ATOM 751 N N . LEU A 1 97 ? -6.945 13.562 0.076 1 94.12 97 LEU A N 1
ATOM 752 C CA . LEU A 1 97 ? -7.723 13.336 -1.139 1 94.12 97 LEU A CA 1
ATOM 753 C C . LEU A 1 97 ? -7.426 14.406 -2.182 1 94.12 97 LEU A C 1
ATOM 755 O O . LEU A 1 97 ? -7.137 15.555 -1.833 1 94.12 97 LEU A O 1
ATOM 759 N N . VAL A 1 98 ? -7.465 13.977 -3.434 1 94.31 98 VAL A N 1
ATOM 760 C CA . VAL A 1 98 ? -7.379 14.914 -4.551 1 94.31 98 VAL A CA 1
ATOM 761 C C . VAL A 1 98 ? -8.773 15.453 -4.879 1 94.31 98 VAL A C 1
ATOM 763 O O . VAL A 1 98 ? -9.688 14.68 -5.176 1 94.31 98 VAL A O 1
ATOM 766 N N . ASP A 1 99 ? -8.906 16.703 -4.836 1 88.75 99 ASP A N 1
ATOM 767 C CA . ASP A 1 99 ? -10.195 17.297 -5.191 1 88.75 99 ASP A CA 1
ATOM 768 C C . ASP A 1 99 ? -10.492 17.094 -6.68 1 88.75 99 ASP A C 1
ATOM 770 O O . ASP A 1 99 ? -9.57 16.938 -7.484 1 88.75 99 ASP A O 1
ATOM 774 N N . ALA A 1 100 ? -11.695 17.031 -7.098 1 83 100 ALA A N 1
ATOM 775 C CA . ALA A 1 100 ? -12.156 16.734 -8.453 1 83 100 ALA A CA 1
ATOM 776 C C . ALA A 1 100 ? -11.43 17.609 -9.477 1 83 100 ALA A C 1
ATOM 778 O O . ALA A 1 100 ? -11.031 17.125 -10.539 1 83 100 ALA A O 1
ATOM 779 N N . ASP A 1 101 ? -11.133 18.828 -9.352 1 84.75 101 ASP A N 1
ATOM 780 C CA . ASP A 1 101 ? -10.516 19.703 -10.328 1 84.75 101 ASP A CA 1
ATOM 781 C C . ASP A 1 101 ? -9.133 20.172 -9.867 1 84.75 101 ASP A C 1
ATOM 783 O O . ASP A 1 101 ? -8.734 21.297 -10.133 1 84.75 101 ASP A O 1
ATOM 787 N N . GLU A 1 102 ? -8.484 19.141 -9.305 1 91.38 102 GLU A N 1
ATOM 788 C CA . GLU A 1 102 ? -7.172 19.5 -8.781 1 91.38 102 GLU A CA 1
ATOM 789 C C . GLU A 1 102 ? -6.078 18.609 -9.359 1 91.38 102 GLU A C 1
ATOM 791 O O . GLU A 1 102 ? -6.285 17.406 -9.547 1 91.38 102 GLU A O 1
ATOM 796 N N . ASP A 1 103 ? -5 19.203 -9.727 1 94 103 ASP A N 1
ATOM 797 C CA . ASP A 1 103 ? -3.803 18.453 -10.07 1 94 103 ASP A CA 1
ATOM 798 C C . ASP A 1 103 ? -3.223 17.75 -8.852 1 94 103 ASP A C 1
ATOM 800 O O . ASP A 1 103 ? -3.09 18.359 -7.785 1 94 103 ASP A O 1
ATOM 804 N N . PRO A 1 104 ? -2.902 16.469 -9.023 1 95.5 104 PRO A N 1
ATOM 805 C CA . PRO A 1 104 ? -2.381 15.734 -7.867 1 95.5 104 PRO A CA 1
ATOM 806 C C . PRO A 1 104 ? -1.151 16.391 -7.25 1 95.5 104 PRO A C 1
ATOM 808 O O . PRO A 1 104 ? -0.953 16.328 -6.035 1 95.5 104 PRO A O 1
ATOM 811 N N . ILE A 1 105 ? -0.334 17.031 -8.047 1 96.31 105 ILE A N 1
ATOM 812 C CA . ILE A 1 105 ? 0.847 17.719 -7.523 1 96.31 105 ILE A CA 1
ATOM 813 C C . ILE A 1 105 ? 0.422 18.891 -6.648 1 96.31 105 ILE A C 1
ATOM 815 O O . ILE A 1 105 ? 0.991 19.109 -5.578 1 96.31 105 ILE A O 1
ATOM 819 N N . VAL A 1 106 ? -0.55 19.594 -7.082 1 96.62 106 VAL A N 1
ATOM 820 C CA . VAL A 1 106 ? -1.095 20.703 -6.309 1 96.62 106 VAL A CA 1
ATOM 821 C C . VAL A 1 106 ? -1.677 20.188 -4.996 1 96.62 106 VAL A C 1
ATOM 823 O O . VAL A 1 106 ? -1.429 20.75 -3.93 1 96.62 106 VAL A O 1
ATOM 826 N N . ALA A 1 107 ? -2.41 19.125 -5.082 1 96.69 107 ALA A N 1
ATOM 827 C CA . ALA A 1 107 ? -2.971 18.5 -3.885 1 96.69 107 ALA A CA 1
ATOM 828 C C . ALA A 1 107 ? -1.867 18.109 -2.908 1 96.69 107 ALA A C 1
ATOM 830 O O . ALA A 1 107 ? -1.991 18.312 -1.7 1 96.69 107 ALA A O 1
ATOM 831 N N . ALA A 1 108 ? -0.783 17.547 -3.451 1 98.12 108 ALA A N 1
ATOM 832 C CA . ALA A 1 108 ? 0.322 17.094 -2.615 1 98.12 108 ALA A CA 1
ATOM 833 C C . ALA A 1 108 ? 0.943 18.25 -1.84 1 98.12 108 ALA A C 1
ATOM 835 O O . ALA A 1 108 ? 1.151 18.156 -0.628 1 98.12 108 ALA A O 1
ATOM 836 N N . LEU A 1 109 ? 1.187 19.312 -2.525 1 98.19 109 LEU A N 1
ATOM 837 C CA . LEU A 1 109 ? 1.804 20.469 -1.892 1 98.19 109 LEU A CA 1
ATOM 838 C C . LEU A 1 109 ? 0.847 21.125 -0.898 1 98.19 109 LEU A C 1
ATOM 840 O O . LEU A 1 109 ? 1.266 21.562 0.171 1 98.19 109 LEU A O 1
ATOM 844 N N . ARG A 1 110 ? -0.403 21.141 -1.241 1 97.75 110 ARG A N 1
ATOM 845 C CA . ARG A 1 110 ? -1.42 21.656 -0.333 1 97.75 110 ARG A CA 1
ATOM 846 C C . ARG A 1 110 ? -1.493 20.828 0.942 1 97.75 110 ARG A C 1
ATOM 848 O O . ARG A 1 110 ? -1.449 21.359 2.049 1 97.75 110 ARG A O 1
ATOM 855 N N . GLU A 1 111 ? -1.608 19.516 0.793 1 98.25 111 GLU A N 1
ATOM 856 C CA . GLU A 1 111 ? -1.717 18.609 1.939 1 98.25 111 GLU A CA 1
ATOM 857 C C . GLU A 1 111 ? -0.466 18.672 2.811 1 98.25 111 GLU A C 1
ATOM 859 O O . GLU A 1 111 ? -0.553 18.609 4.039 1 98.25 111 GLU A O 1
ATOM 864 N N . LEU A 1 112 ? 0.74 18.781 2.154 1 98.81 112 LEU A N 1
ATOM 865 C CA . LEU A 1 112 ? 1.973 18.938 2.92 1 98.81 112 LEU A CA 1
ATOM 866 C C . LEU A 1 112 ? 1.911 20.172 3.805 1 98.81 112 LEU A C 1
ATOM 868 O O . LEU A 1 112 ? 2.176 20.094 5.008 1 98.81 112 LEU A O 1
ATOM 872 N N . LYS A 1 113 ? 1.53 21.234 3.219 1 98.69 113 LYS A N 1
ATOM 873 C CA . LYS A 1 113 ? 1.45 22.484 3.955 1 98.69 113 LYS A CA 1
ATOM 874 C C . LYS A 1 113 ? 0.406 22.406 5.066 1 98.69 113 LYS A C 1
ATOM 876 O O . LYS A 1 113 ? 0.673 22.797 6.203 1 98.69 113 LYS A O 1
ATOM 881 N N . GLU A 1 114 ? -0.754 21.875 4.785 1 98.5 114 GLU A N 1
ATOM 882 C CA . GLU A 1 114 ? -1.836 21.828 5.762 1 98.5 114 GLU A CA 1
ATOM 883 C C . GLU A 1 114 ? -1.467 20.922 6.938 1 98.5 114 GLU A C 1
ATOM 885 O O . GLU A 1 114 ? -1.66 21.297 8.094 1 98.5 114 GLU A O 1
ATOM 890 N N . GLU A 1 115 ? -0.897 19.766 6.637 1 98.44 115 GLU A N 1
ATOM 891 C CA . GLU A 1 115 ? -0.715 18.766 7.684 1 98.44 115 GLU A CA 1
ATOM 892 C C . GLU A 1 115 ? 0.593 18.984 8.438 1 98.44 115 GLU A C 1
ATOM 894 O O . GLU A 1 115 ? 0.726 18.578 9.594 1 98.44 115 GLU A O 1
ATOM 899 N N . THR A 1 116 ? 1.619 19.641 7.82 1 98.75 116 THR A N 1
ATOM 900 C CA . THR A 1 116 ? 2.93 19.688 8.461 1 98.75 116 THR A CA 1
ATOM 901 C C . THR A 1 116 ? 3.416 21.125 8.609 1 98.75 116 THR A C 1
ATOM 903 O O . THR A 1 116 ? 4.32 21.406 9.398 1 98.75 116 THR A O 1
ATOM 906 N N . GLY A 1 117 ? 2.855 22.047 7.832 1 98.75 117 GLY A N 1
ATOM 907 C CA . GLY A 1 117 ? 3.281 23.438 7.844 1 98.75 117 GLY A CA 1
ATOM 908 C C . GLY A 1 117 ? 4.438 23.719 6.902 1 98.75 117 GLY A C 1
ATOM 909 O O . GLY A 1 117 ? 4.742 24.875 6.609 1 98.75 117 GLY A O 1
ATOM 910 N N . TYR A 1 118 ? 5.117 22.719 6.348 1 98.81 118 TYR A N 1
ATOM 911 C CA . TYR A 1 118 ? 6.285 22.906 5.496 1 98.81 118 TYR A CA 1
ATOM 912 C C . TYR A 1 118 ? 5.867 23.203 4.062 1 98.81 118 TYR A C 1
ATOM 914 O O . TYR A 1 118 ? 4.816 22.75 3.604 1 98.81 118 TYR A O 1
ATOM 922 N N . VAL A 1 119 ? 6.66 23.969 3.461 1 98.31 119 VAL A N 1
ATOM 923 C CA . VAL A 1 119 ? 6.516 24.281 2.043 1 98.31 119 VAL A CA 1
ATOM 924 C C . VAL A 1 119 ? 7.688 23.703 1.262 1 98.31 119 VAL A C 1
ATOM 926 O O . VAL A 1 119 ? 8.836 23.75 1.718 1 98.31 119 VAL A O 1
ATOM 929 N N . GLY A 1 120 ? 7.398 23.078 0.162 1 97.44 120 GLY A N 1
ATOM 930 C CA . GLY A 1 120 ? 8.453 22.516 -0.667 1 97.44 120 GLY A CA 1
ATOM 931 C C . GLY A 1 120 ? 8.141 22.578 -2.15 1 97.44 120 GLY A C 1
ATOM 932 O O . GLY A 1 120 ? 7.199 23.25 -2.564 1 97.44 120 GLY A O 1
ATOM 933 N N . THR A 1 121 ? 9.055 22.016 -2.957 1 95.94 121 THR A N 1
ATOM 934 C CA . THR A 1 121 ? 8.898 21.891 -4.402 1 95.94 121 THR A CA 1
ATOM 935 C C . THR A 1 121 ? 9.023 20.438 -4.836 1 95.94 121 THR A C 1
ATOM 937 O O . THR A 1 121 ? 9.758 19.656 -4.227 1 95.94 121 THR A O 1
ATOM 940 N N . VAL A 1 122 ? 8.188 20.047 -5.766 1 95.5 122 VAL A N 1
ATOM 941 C CA . VAL A 1 122 ? 8.219 18.672 -6.258 1 95.5 122 VAL A CA 1
ATOM 942 C C . VAL A 1 122 ? 9.641 18.312 -6.695 1 95.5 122 VAL A C 1
ATOM 944 O O . VAL A 1 122 ? 10.328 19.125 -7.316 1 95.5 122 VAL A O 1
ATOM 947 N N . ALA A 1 123 ? 9.945 17.047 -6.289 1 91.5 123 ALA A N 1
ATOM 948 C CA . ALA A 1 123 ? 11.297 16.578 -6.605 1 91.5 123 ALA A CA 1
ATOM 949 C C . ALA A 1 123 ? 11.477 16.391 -8.109 1 91.5 123 ALA A C 1
ATOM 951 O O . ALA A 1 123 ? 10.516 16.062 -8.82 1 91.5 123 ALA A O 1
ATOM 952 N N . GLY A 1 124 ? 12.672 16.344 -8.531 1 71.06 124 GLY A N 1
ATOM 953 C CA . GLY A 1 124 ? 13.008 16.094 -9.93 1 71.06 124 GLY A CA 1
ATOM 954 C C . GLY A 1 124 ? 13.539 17.328 -10.641 1 71.06 124 GLY A C 1
ATOM 955 O O . GLY A 1 124 ? 13.133 18.453 -10.336 1 71.06 124 GLY A O 1
ATOM 956 N N . ASP A 1 125 ? 14.781 17.516 -10.594 1 53.94 125 ASP A N 1
ATOM 957 C CA . ASP A 1 125 ? 15.555 18.5 -11.352 1 53.94 125 ASP A CA 1
ATOM 958 C C . ASP A 1 125 ? 15.094 18.562 -12.805 1 53.94 125 ASP A C 1
ATOM 960 O O . ASP A 1 125 ? 15.188 17.578 -13.531 1 53.94 125 ASP A O 1
ATOM 964 N N . PRO A 1 126 ? 14.203 19.672 -13.055 1 46.09 126 PRO A N 1
ATOM 965 C CA . PRO A 1 126 ? 13.953 19.781 -14.5 1 46.09 126 PRO A CA 1
ATOM 966 C C . PRO A 1 126 ? 15.172 19.406 -15.336 1 46.09 126 PRO A C 1
ATOM 968 O O . PRO A 1 126 ? 15.023 19 -16.5 1 46.09 126 PRO A O 1
ATOM 971 N N . SER A 1 127 ? 16.344 19.734 -14.781 1 43.94 127 SER A N 1
ATOM 972 C CA . SER A 1 127 ? 17.578 19.531 -15.523 1 43.94 127 SER A CA 1
ATOM 973 C C . SER A 1 127 ? 18.062 18.094 -15.414 1 43.94 127 SER A C 1
ATOM 975 O O . SER A 1 127 ? 19.078 17.734 -16 1 43.94 127 SER A O 1
ATOM 977 N N . ALA A 1 128 ? 17.516 17.391 -14.453 1 45.12 128 ALA A N 1
ATOM 978 C CA . ALA A 1 128 ? 18.016 16.031 -14.297 1 45.12 128 ALA A CA 1
ATOM 979 C C . ALA A 1 128 ? 17.734 15.195 -15.539 1 45.12 128 ALA A C 1
ATOM 981 O O . ALA A 1 128 ? 16.719 15.391 -16.203 1 45.12 128 ALA A O 1
ATOM 982 N N . PRO A 1 129 ? 18.797 14.688 -16.172 1 42.19 129 PRO A N 1
ATOM 983 C CA . PRO A 1 129 ? 18.625 13.875 -17.375 1 42.19 129 PRO A CA 1
ATOM 984 C C . PRO A 1 129 ? 17.375 12.992 -17.297 1 42.19 129 PRO A C 1
ATOM 986 O O . PRO A 1 129 ? 16.922 12.633 -16.219 1 42.19 129 PRO A O 1
ATOM 989 N N . ARG A 1 130 ? 16.672 12.688 -18.375 1 41.97 130 ARG A N 1
ATOM 990 C CA . ARG A 1 130 ? 15.641 11.727 -18.781 1 41.97 130 ARG A CA 1
ATOM 991 C C . ARG A 1 130 ? 15.969 10.328 -18.25 1 41.97 130 ARG A C 1
ATOM 993 O O . ARG A 1 130 ? 17.094 9.852 -18.391 1 41.97 130 ARG A O 1
ATOM 1000 N N . GLY A 1 131 ? 15.352 9.75 -17.047 1 55.22 131 GLY A N 1
ATOM 1001 C CA . GLY A 1 131 ? 15.586 8.414 -16.531 1 55.22 131 GLY A CA 1
ATOM 1002 C C . GLY A 1 131 ? 15.695 8.375 -15.016 1 55.22 131 GLY A C 1
ATOM 1003 O O . GLY A 1 131 ? 15.898 7.309 -14.43 1 55.22 131 GLY A O 1
ATOM 1004 N N . GLY A 1 132 ? 15.641 9.531 -14.336 1 73.56 132 GLY A N 1
ATOM 1005 C CA . GLY A 1 132 ? 15.797 9.539 -12.891 1 73.56 132 GLY A CA 1
ATOM 1006 C C . GLY A 1 132 ? 14.523 9.172 -12.156 1 73.56 132 GLY A C 1
ATOM 1007 O O . GLY A 1 132 ? 13.57 8.672 -12.758 1 73.56 132 GLY A O 1
ATOM 1008 N N . VAL A 1 133 ? 14.578 9.141 -10.898 1 85.31 133 VAL A N 1
ATOM 1009 C CA . VAL A 1 133 ? 13.445 8.852 -10.023 1 85.31 133 VAL A CA 1
ATOM 1010 C C . VAL A 1 133 ? 12.344 9.891 -10.25 1 85.31 133 VAL A C 1
ATOM 1012 O O . VAL A 1 133 ? 12.594 11.094 -10.133 1 85.31 133 VAL A O 1
ATOM 1015 N N . PRO A 1 134 ? 11.195 9.477 -10.734 1 89 134 PRO A N 1
ATOM 1016 C CA . PRO A 1 134 ? 10.109 10.422 -10.992 1 89 134 PRO A CA 1
ATOM 1017 C C . PRO A 1 134 ? 9.664 11.164 -9.734 1 89 134 PRO A C 1
ATOM 1019 O O . PRO A 1 134 ? 9.797 10.641 -8.625 1 89 134 PRO A O 1
ATOM 1022 N N . ALA A 1 135 ? 9.109 12.336 -9.984 1 93.44 135 ALA A N 1
ATOM 1023 C CA . ALA A 1 135 ? 8.578 13.133 -8.883 1 93.44 135 ALA A CA 1
ATOM 1024 C C . ALA A 1 135 ? 7.266 12.562 -8.367 1 93.44 135 ALA A C 1
ATOM 1026 O O . ALA A 1 135 ? 6.93 12.719 -7.195 1 93.44 135 ALA A O 1
ATOM 1027 N N . MET A 1 136 ? 6.539 11.977 -9.25 1 96.06 136 MET A N 1
ATOM 1028 C CA . MET A 1 136 ? 5.242 11.406 -8.898 1 96.06 136 MET A CA 1
ATOM 1029 C C . MET A 1 136 ? 5.07 10.023 -9.523 1 96.06 136 MET A C 1
ATOM 1031 O O . MET A 1 136 ? 5.438 9.812 -10.68 1 96.06 136 MET A O 1
ATOM 1035 N N . THR A 1 137 ? 4.566 9.148 -8.742 1 97.38 137 THR A N 1
ATOM 1036 C CA . THR A 1 137 ? 4.277 7.812 -9.25 1 97.38 137 THR A CA 1
ATOM 1037 C C . THR A 1 137 ? 3.006 7.812 -10.094 1 97.38 137 THR A C 1
ATOM 1039 O O . THR A 1 137 ? 2.248 8.789 -10.086 1 97.38 137 THR A O 1
ATOM 1042 N N . PRO A 1 138 ? 2.787 6.762 -10.953 1 96.75 138 PRO A N 1
ATOM 1043 C CA . PRO A 1 138 ? 1.439 6.586 -11.5 1 96.75 138 PRO A CA 1
ATOM 1044 C C . PRO A 1 138 ? 0.385 6.375 -10.414 1 96.75 138 PRO A C 1
ATOM 1046 O O . PRO A 1 138 ? 0.715 6.336 -9.227 1 96.75 138 PRO A O 1
ATOM 1049 N N . ALA A 1 139 ? -0.897 6.367 -10.828 1 96.88 139 ALA A N 1
ATOM 1050 C CA . ALA A 1 139 ? -1.936 5.945 -9.891 1 96.88 139 ALA A CA 1
ATOM 1051 C C . ALA A 1 139 ? -1.718 4.5 -9.445 1 96.88 139 ALA A C 1
ATOM 1053 O O . ALA A 1 139 ? -1.626 3.596 -10.281 1 96.88 139 ALA A O 1
ATOM 1054 N N . LEU A 1 140 ? -1.578 4.289 -8.148 1 98.69 140 LEU A N 1
ATOM 1055 C CA . LEU A 1 140 ? -1.264 2.975 -7.605 1 98.69 140 LEU A CA 1
ATOM 1056 C C . LEU A 1 140 ? -2.412 2.455 -6.746 1 98.69 140 LEU A C 1
ATOM 1058 O O . LEU A 1 140 ? -2.807 3.104 -5.773 1 98.69 140 LEU A O 1
ATOM 1062 N N . PRO A 1 141 ? -2.969 1.321 -7.117 1 98.69 141 PRO A N 1
ATOM 1063 C CA . PRO A 1 141 ? -3.977 0.746 -6.223 1 98.69 141 PRO A CA 1
ATOM 1064 C C . PRO A 1 141 ? -3.381 0.247 -4.906 1 98.69 141 PRO A C 1
ATOM 1066 O O . PRO A 1 141 ? -2.291 -0.33 -4.898 1 98.69 141 PRO A O 1
ATOM 1069 N N . LEU A 1 142 ? -4.094 0.459 -3.812 1 98.62 142 LEU A N 1
ATOM 1070 C CA . LEU A 1 142 ? -3.635 0.048 -2.49 1 98.62 142 LEU A CA 1
ATOM 1071 C C . LEU A 1 142 ? -4.035 -1.396 -2.201 1 98.62 142 LEU A C 1
ATOM 1073 O O . LEU A 1 142 ? -3.23 -2.174 -1.683 1 98.62 142 LEU A O 1
ATOM 1077 N N . SER A 1 143 ? -5.219 -1.763 -2.465 1 98.38 143 SER A N 1
ATOM 1078 C CA . SER A 1 143 ? -5.777 -3.098 -2.277 1 98.38 143 SER A CA 1
ATOM 1079 C C . SER A 1 143 ? -6.684 -3.484 -3.441 1 98.38 143 SER A C 1
ATOM 1081 O O . SER A 1 143 ? -7.91 -3.473 -3.311 1 98.38 143 SER A O 1
ATOM 1083 N N . PRO A 1 144 ? -6.105 -3.875 -4.566 1 98.12 144 PRO A N 1
ATOM 1084 C CA . PRO A 1 144 ? -6.879 -4.027 -5.801 1 98.12 144 PRO A CA 1
ATOM 1085 C C . PRO A 1 144 ? -7.863 -5.191 -5.742 1 98.12 144 PRO A C 1
ATOM 1087 O O . PRO A 1 144 ? -8.734 -5.312 -6.605 1 98.12 144 PRO A O 1
ATOM 1090 N N . GLY A 1 145 ? -7.785 -6.047 -4.762 1 97.06 145 GLY A N 1
ATOM 1091 C CA . GLY A 1 145 ? -8.781 -7.09 -4.574 1 97.06 145 GLY A CA 1
ATOM 1092 C C . GLY A 1 145 ? -10 -6.621 -3.801 1 97.06 145 GLY A C 1
ATOM 1093 O O . GLY A 1 145 ? -11.031 -7.293 -3.791 1 97.06 145 GLY A O 1
ATOM 1094 N N . LEU A 1 146 ? -9.883 -5.484 -3.168 1 97.56 146 LEU A N 1
ATOM 1095 C CA . LEU A 1 146 ? -10.914 -5.016 -2.246 1 97.56 146 LEU A CA 1
ATOM 1096 C C . LEU A 1 146 ? -11.531 -3.715 -2.742 1 97.56 146 LEU A C 1
ATOM 1098 O O . LEU A 1 146 ? -12.719 -3.459 -2.514 1 97.56 146 LEU A O 1
ATOM 1102 N N . SER A 1 147 ? -10.727 -2.875 -3.344 1 97.75 147 SER A N 1
ATOM 1103 C CA . SER A 1 147 ? -11.133 -1.508 -3.656 1 97.75 147 SER A CA 1
ATOM 1104 C C . SER A 1 147 ? -10.43 -1 -4.914 1 97.75 147 SER A C 1
ATOM 1106 O O . SER A 1 147 ? -9.391 -1.531 -5.312 1 97.75 147 SER A O 1
ATOM 1108 N N . ASN A 1 148 ? -11.047 0.005 -5.566 1 96.81 148 ASN A N 1
ATOM 1109 C CA . ASN A 1 148 ? -10.406 0.675 -6.691 1 96.81 148 ASN A CA 1
ATOM 1110 C C . ASN A 1 148 ? -9.672 1.94 -6.25 1 96.81 148 ASN A C 1
ATOM 1112 O O . ASN A 1 148 ? -9.305 2.771 -7.082 1 96.81 148 ASN A O 1
ATOM 1116 N N . GLU A 1 149 ? -9.523 2.125 -4.926 1 96.62 149 GLU A N 1
ATOM 1117 C CA . GLU A 1 149 ? -8.797 3.271 -4.387 1 96.62 149 GLU A CA 1
ATOM 1118 C C . GLU A 1 149 ? -7.352 3.291 -4.871 1 96.62 149 GLU A C 1
ATOM 1120 O O . GLU A 1 149 ? -6.645 2.283 -4.781 1 96.62 149 GLU A O 1
ATOM 1125 N N . THR A 1 150 ? -6.934 4.449 -5.441 1 97.12 150 THR A N 1
ATOM 1126 C CA . THR A 1 150 ? -5.555 4.617 -5.891 1 97.12 150 THR A CA 1
ATOM 1127 C C . THR A 1 150 ? -4.91 5.832 -5.234 1 97.12 150 THR A C 1
ATOM 1129 O O . THR A 1 150 ? -5.598 6.805 -4.91 1 97.12 150 THR A O 1
ATOM 1132 N N . VAL A 1 151 ? -3.602 5.715 -5.039 1 98 151 VAL A N 1
ATOM 1133 C CA . VAL A 1 151 ? -2.822 6.848 -4.547 1 98 151 VAL A CA 1
ATOM 1134 C C . VAL A 1 151 ? -1.648 7.113 -5.488 1 98 151 VAL A C 1
ATOM 1136 O O . VAL A 1 151 ? -1.262 6.242 -6.27 1 98 151 VAL A O 1
ATOM 1139 N N . ALA A 1 152 ? -1.193 8.305 -5.441 1 98 152 ALA A N 1
ATOM 1140 C CA . ALA A 1 152 ? 0.113 8.625 -6.012 1 98 152 ALA A CA 1
ATOM 1141 C C . ALA A 1 152 ? 1.062 9.156 -4.938 1 98 152 ALA A C 1
ATOM 1143 O O . ALA A 1 152 ? 0.66 9.938 -4.074 1 98 152 ALA A O 1
ATOM 1144 N N . LEU A 1 153 ? 2.234 8.648 -4.922 1 98.62 153 LEU A N 1
ATOM 1145 C CA . LEU A 1 153 ? 3.295 9.203 -4.09 1 98.62 153 LEU A CA 1
ATOM 1146 C C . LEU A 1 153 ? 4 10.352 -4.805 1 98.62 153 LEU A C 1
ATOM 1148 O O . LEU A 1 153 ? 4.391 10.219 -5.969 1 98.62 153 LEU A O 1
ATOM 1152 N N . VAL A 1 154 ? 4.094 11.445 -4.156 1 98.06 154 VAL A N 1
ATOM 1153 C CA . VAL A 1 154 ? 4.77 12.625 -4.688 1 98.06 154 VAL A CA 1
ATOM 1154 C C . VAL A 1 154 ? 6.008 12.93 -3.842 1 98.06 154 VAL A C 1
ATOM 1156 O O . VAL A 1 154 ? 5.918 13.039 -2.617 1 98.06 154 VAL A O 1
ATOM 1159 N N . ARG A 1 155 ? 7.125 13.023 -4.453 1 98 155 ARG A N 1
ATOM 1160 C CA . ARG A 1 155 ? 8.359 13.43 -3.785 1 98 155 ARG A CA 1
ATOM 1161 C C . ARG A 1 155 ? 8.516 14.945 -3.793 1 98 155 ARG A C 1
ATOM 1163 O O . ARG A 1 155 ? 8.352 15.586 -4.832 1 98 155 ARG A O 1
ATOM 1170 N N . VAL A 1 156 ? 8.789 15.469 -2.643 1 97.94 156 VAL A N 1
ATOM 1171 C CA . VAL A 1 156 ? 8.891 16.906 -2.465 1 97.94 156 VAL A CA 1
ATOM 1172 C C . VAL A 1 156 ? 10.203 17.25 -1.765 1 97.94 156 VAL A C 1
ATOM 1174 O O . VAL A 1 156 ? 10.602 16.578 -0.812 1 97.94 156 VAL A O 1
ATOM 1177 N N . ASP A 1 157 ? 10.883 18.266 -2.236 1 97.12 157 ASP A N 1
ATOM 1178 C CA . ASP A 1 157 ? 12.078 18.797 -1.584 1 97.12 157 ASP A CA 1
ATOM 1179 C C . ASP A 1 157 ? 11.742 20.016 -0.729 1 97.12 157 ASP A C 1
ATOM 1181 O O . ASP A 1 157 ? 11.062 20.938 -1.191 1 97.12 157 ASP A O 1
ATOM 1185 N N . VAL A 1 158 ? 12.156 19.969 0.488 1 98.31 158 VAL A N 1
ATOM 1186 C CA . VAL A 1 158 ? 11.938 21.062 1.432 1 98.31 158 VAL A CA 1
ATOM 1187 C C . VAL A 1 158 ? 13.281 21.656 1.86 1 98.31 158 VAL A C 1
ATOM 1189 O O . VAL A 1 158 ? 14.125 20.953 2.418 1 98.31 158 VAL A O 1
ATOM 1192 N N . ASP A 1 159 ? 13.5 22.906 1.595 1 97.94 159 ASP A N 1
ATOM 1193 C CA . ASP A 1 159 ? 14.688 23.641 2.023 1 97.94 159 ASP A CA 1
ATOM 1194 C C . ASP A 1 159 ? 14.5 24.203 3.426 1 97.94 159 ASP A C 1
ATOM 1196 O O . ASP A 1 159 ? 13.781 25.188 3.609 1 97.94 159 ASP A O 1
ATOM 1200 N N . LEU A 1 160 ? 15.219 23.672 4.348 1 98.12 160 LEU A N 1
ATOM 1201 C CA . LEU A 1 160 ? 15.055 24.078 5.742 1 98.12 160 LEU A CA 1
ATOM 1202 C C . LEU A 1 160 ? 15.703 25.438 6 1 98.12 160 LEU A C 1
ATOM 1204 O O . LEU A 1 160 ? 15.461 26.047 7.039 1 98.12 160 LEU A O 1
ATOM 1208 N N . ASP A 1 161 ? 16.547 25.844 5.094 1 97.44 161 ASP A N 1
ATOM 1209 C CA . ASP A 1 161 ? 17.188 27.156 5.254 1 97.44 161 ASP A CA 1
ATOM 1210 C C . ASP A 1 161 ? 16.297 28.266 4.719 1 97.44 161 ASP A C 1
ATOM 1212 O O . ASP A 1 161 ? 16.562 29.453 4.965 1 97.44 161 ASP A O 1
ATOM 1216 N N . ALA A 1 162 ? 15.258 27.906 4.027 1 96.88 162 ALA A N 1
ATOM 1217 C CA . ALA A 1 162 ? 14.336 28.922 3.498 1 96.88 162 ALA A CA 1
ATOM 1218 C C . ALA A 1 162 ? 13.508 29.547 4.613 1 96.88 162 ALA A C 1
ATOM 1220 O O . ALA A 1 162 ? 13.023 28.844 5.504 1 96.88 162 ALA A O 1
ATOM 1221 N N . PRO A 1 163 ? 13.234 30.844 4.539 1 97.62 163 PRO A N 1
ATOM 1222 C CA . PRO A 1 163 ? 12.484 31.531 5.586 1 97.62 163 PRO A CA 1
ATOM 1223 C C . PRO A 1 163 ? 11.07 30.969 5.762 1 97.62 163 PRO A C 1
ATOM 1225 O O . PRO A 1 163 ? 10.547 30.953 6.879 1 97.62 163 PRO A O 1
ATOM 1228 N N . GLU A 1 164 ? 10.469 30.5 4.715 1 97 164 GLU A N 1
ATOM 1229 C CA . GLU A 1 164 ? 9.102 30 4.777 1 97 164 GLU A CA 1
ATOM 1230 C C . GLU A 1 164 ? 9.023 28.719 5.59 1 97 164 GLU A C 1
ATOM 1232 O O . GLU A 1 164 ? 7.941 28.297 6 1 97 164 GLU A O 1
ATOM 1237 N N . ASN A 1 165 ? 10.164 28.062 5.785 1 98.31 165 ASN A N 1
ATOM 1238 C CA . ASN A 1 165 ? 10.188 26.797 6.516 1 98.31 165 ASN A CA 1
ATOM 1239 C C . ASN A 1 165 ? 10.812 26.953 7.898 1 98.31 165 ASN A C 1
ATOM 1241 O O . ASN A 1 165 ? 11.117 25.969 8.57 1 98.31 165 ASN A O 1
ATOM 1245 N N . ALA A 1 166 ? 11.031 28.203 8.344 1 97.19 166 ALA A N 1
ATOM 1246 C CA . ALA A 1 166 ? 11.656 28.484 9.633 1 97.19 166 ALA A CA 1
ATOM 1247 C C . ALA A 1 166 ? 10.719 28.141 10.781 1 97.19 166 ALA A C 1
ATOM 1249 O O . ALA A 1 166 ? 11.164 27.672 11.836 1 97.19 166 ALA A O 1
ATOM 1250 N N . ASN A 1 167 ? 9.422 28.406 10.578 1 97.19 167 ASN A N 1
ATOM 1251 C CA . ASN A 1 167 ? 8.422 28.141 11.609 1 97.19 167 ASN A CA 1
ATOM 1252 C C . ASN A 1 167 ? 7.184 27.469 11.023 1 97.19 167 ASN A C 1
ATOM 1254 O O . ASN A 1 167 ? 6.117 28.078 10.945 1 97.19 167 ASN A O 1
ATOM 1258 N N . PRO A 1 168 ? 7.328 26.188 10.695 1 97.81 168 PRO A N 1
ATOM 1259 C CA . PRO A 1 168 ? 6.18 25.484 10.117 1 97.81 168 PRO A CA 1
ATOM 1260 C C . PRO A 1 168 ? 5.008 25.375 11.086 1 97.81 168 PRO A C 1
ATOM 1262 O O . PRO A 1 168 ? 5.203 25.062 12.266 1 97.81 168 PRO A O 1
ATOM 1265 N N . ARG A 1 169 ? 3.783 25.672 10.562 1 97.12 169 ARG A N 1
ATOM 1266 C CA . ARG A 1 169 ? 2.557 25.594 11.352 1 97.12 169 ARG A CA 1
ATOM 1267 C C . ARG A 1 169 ? 1.48 24.797 10.609 1 97.12 169 ARG A C 1
ATOM 1269 O O . ARG A 1 169 ? 1.111 25.156 9.484 1 97.12 169 ARG A O 1
ATOM 1276 N N . GLN A 1 170 ? 1.003 23.797 11.242 1 97.69 170 GLN A N 1
ATOM 1277 C CA . GLN A 1 170 ? -0.084 23 10.664 1 97.69 170 GLN A CA 1
ATOM 1278 C C . GLN A 1 170 ? -1.338 23.859 10.477 1 97.69 170 GLN A C 1
ATOM 1280 O O . GLN A 1 170 ? -1.56 24.812 11.227 1 97.69 170 GLN A O 1
ATOM 1285 N N . GLN A 1 171 ? -2.092 23.594 9.484 1 96.44 171 GLN A N 1
ATOM 1286 C CA . GLN A 1 171 ? -3.422 24.125 9.234 1 96.44 171 GLN A CA 1
ATOM 1287 C C . GLN A 1 171 ? -4.457 23.016 9.102 1 96.44 171 GLN A C 1
ATOM 1289 O O . GLN A 1 171 ? -4.91 22.719 7.996 1 96.44 171 GLN A O 1
ATOM 1294 N N . LEU A 1 172 ? -4.82 22.469 10.18 1 93.56 172 LEU A N 1
ATOM 1295 C CA . LEU A 1 172 ? -5.68 21.297 10.219 1 93.56 172 LEU A CA 1
ATOM 1296 C C . LEU A 1 172 ? -7.152 21.703 10.289 1 93.56 172 LEU A C 1
ATOM 1298 O O . LEU 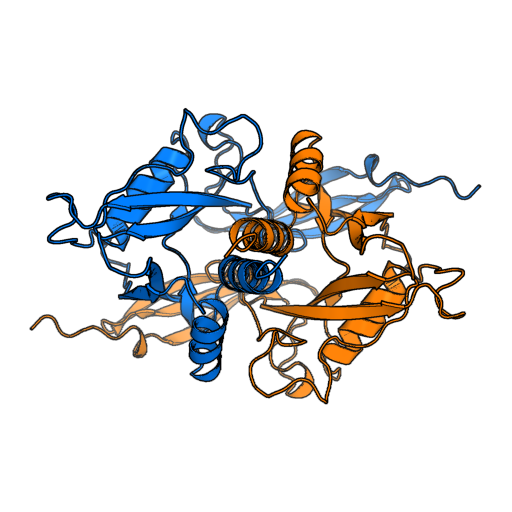A 1 172 ? -7.484 22.766 10.82 1 93.56 172 LEU A O 1
ATOM 1302 N N . GLU A 1 173 ? -7.902 20.859 9.75 1 84.5 173 GLU A N 1
ATOM 1303 C CA . GLU A 1 173 ? -9.344 21.016 9.938 1 84.5 173 GLU A CA 1
ATOM 1304 C C . GLU A 1 173 ? -9.773 20.5 11.312 1 84.5 173 GLU A C 1
ATOM 1306 O O . GLU A 1 173 ? -9.031 19.781 11.977 1 84.5 173 GLU A O 1
ATOM 1311 N N . GLY A 1 174 ? -10.891 20.906 11.758 1 78.75 174 GLY A N 1
ATOM 1312 C CA . GLY A 1 174 ? -11.367 20.688 13.109 1 78.75 174 GLY A CA 1
ATOM 1313 C C . GLY A 1 174 ? -11.391 19.219 13.516 1 78.75 174 GLY A C 1
ATOM 1314 O O . GLY A 1 174 ? -11.25 18.906 14.695 1 78.75 174 GLY A O 1
ATOM 1315 N N . SER A 1 175 ? -11.469 18.344 12.594 1 83.12 175 SER A N 1
ATOM 1316 C CA . SER A 1 175 ? -11.562 16.953 12.992 1 83.12 175 SER A CA 1
ATOM 1317 C C . SER A 1 175 ? -10.242 16.219 12.766 1 83.12 175 SER A C 1
ATOM 1319 O O . SER A 1 175 ? -10.141 15.016 13.008 1 83.12 175 SER A O 1
ATOM 1321 N N . GLU A 1 176 ? -9.281 16.906 12.375 1 90.69 176 GLU A N 1
ATOM 1322 C CA . GLU A 1 176 ? -7.98 16.281 12.133 1 90.69 176 GLU A CA 1
ATOM 1323 C C . GLU A 1 176 ? -7.059 16.438 13.336 1 90.69 176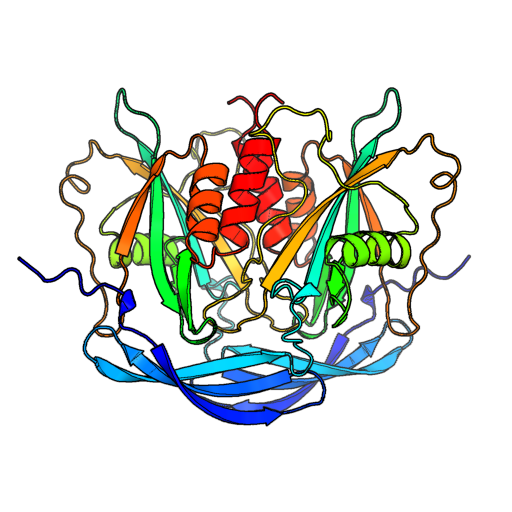 GLU A C 1
ATOM 1325 O O . GLU A 1 176 ? -6.836 17.562 13.805 1 90.69 176 GLU A O 1
ATOM 1330 N N . PHE A 1 177 ? -6.586 15.398 13.844 1 94.44 177 PHE A N 1
ATOM 1331 C CA . PHE A 1 177 ? -5.582 15.352 14.898 1 94.44 177 PHE A CA 1
ATOM 1332 C C . PHE A 1 177 ? -4.328 14.625 14.422 1 94.44 177 PHE A C 1
ATOM 1334 O O . PHE A 1 177 ? -4.258 13.398 14.484 1 94.44 177 PHE A O 1
ATOM 1341 N N . ILE A 1 178 ? -3.396 15.391 13.977 1 96.44 178 ILE A N 1
ATOM 1342 C CA . ILE A 1 178 ? -2.205 14.844 13.336 1 96.44 178 ILE A CA 1
ATOM 1343 C C . ILE A 1 178 ? -0.958 15.312 14.078 1 96.44 178 ILE A C 1
ATOM 1345 O O . ILE A 1 178 ? -0.79 16.516 14.32 1 96.44 178 ILE A O 1
ATOM 1349 N N . THR A 1 179 ? -0.167 14.383 14.523 1 96.88 179 THR A N 1
ATOM 1350 C CA . THR A 1 179 ? 1.162 14.68 15.047 1 96.88 179 THR A CA 1
ATOM 1351 C C . THR A 1 179 ? 2.221 14.508 13.961 1 96.88 179 THR A C 1
ATOM 1353 O O . THR A 1 179 ? 2.262 13.477 13.289 1 96.88 179 THR A O 1
ATOM 1356 N N . VAL A 1 180 ? 3.037 15.5 13.789 1 98.31 180 VAL A N 1
ATOM 1357 C CA . VAL A 1 180 ? 4.098 15.445 12.781 1 98.31 180 VAL A CA 1
ATOM 1358 C C . VAL A 1 180 ? 5.383 14.914 13.422 1 98.31 180 VAL A C 1
ATOM 1360 O O . VAL A 1 180 ? 5.777 15.359 14.5 1 98.31 180 VAL A O 1
ATOM 1363 N N . LEU A 1 181 ? 6.027 13.961 12.797 1 98.62 181 LEU A N 1
ATOM 1364 C CA . LEU A 1 181 ? 7.312 13.398 13.203 1 98.62 181 LEU A CA 1
ATOM 1365 C C . LEU A 1 181 ? 8.375 13.648 12.141 1 98.62 181 LEU A C 1
ATOM 1367 O O . LEU A 1 181 ? 8.172 13.336 10.969 1 98.62 181 LEU A O 1
ATOM 1371 N N . ARG A 1 182 ? 9.398 14.25 12.508 1 98.62 182 ARG A N 1
ATOM 1372 C CA . ARG A 1 182 ? 10.555 14.391 11.633 1 98.62 182 ARG A CA 1
ATOM 1373 C C . ARG A 1 182 ? 11.625 13.359 11.977 1 98.62 182 ARG A C 1
ATOM 1375 O O . ARG A 1 182 ? 12.117 13.312 13.102 1 98.62 182 ARG A O 1
ATOM 1382 N N . VAL A 1 183 ? 12.016 12.523 11.039 1 98.81 183 VAL A N 1
ATOM 1383 C CA . VAL A 1 183 ? 12.93 11.422 11.297 1 98.81 183 VAL A CA 1
ATOM 1384 C C . VAL A 1 183 ? 14.016 11.383 10.219 1 98.81 183 VAL A C 1
ATOM 1386 O O . VAL A 1 183 ? 13.797 11.844 9.094 1 98.81 183 VAL A O 1
ATOM 1389 N N . PRO A 1 184 ? 15.195 10.875 10.516 1 98.5 184 PRO A N 1
ATOM 1390 C CA . PRO A 1 184 ? 16.203 10.688 9.477 1 98.5 184 PRO A CA 1
ATOM 1391 C C . PRO A 1 184 ? 15.742 9.742 8.367 1 98.5 184 PRO A C 1
ATOM 1393 O O . PRO A 1 184 ? 15.055 8.758 8.641 1 98.5 184 PRO A O 1
ATOM 1396 N N . ILE A 1 185 ? 16.156 10.07 7.129 1 98 185 ILE A N 1
ATOM 1397 C CA . ILE A 1 185 ? 15.898 9.141 6.031 1 98 185 ILE A CA 1
ATOM 1398 C C . ILE A 1 185 ? 16.797 7.922 6.164 1 98 185 ILE A C 1
ATOM 1400 O O . ILE A 1 185 ? 16.375 6.797 5.895 1 98 185 ILE A O 1
ATOM 1404 N N . ALA A 1 186 ? 18.078 8.219 6.586 1 96.12 186 ALA A N 1
ATOM 1405 C CA . ALA A 1 186 ? 18.984 7.109 6.887 1 96.12 186 ALA A CA 1
ATOM 1406 C C . ALA A 1 186 ? 18.406 6.219 7.984 1 96.12 186 ALA A C 1
ATOM 1408 O O . ALA A 1 186 ? 18.062 6.699 9.07 1 96.12 186 ALA A O 1
ATOM 1409 N N . GLY A 1 187 ? 18.25 4.93 7.676 1 95.94 187 GLY A N 1
ATOM 1410 C CA . GLY A 1 187 ? 17.734 4.008 8.672 1 95.94 187 GLY A CA 1
ATOM 1411 C C . GLY A 1 187 ? 16.234 4.082 8.836 1 95.94 187 GLY A C 1
ATOM 1412 O O . GLY A 1 187 ? 15.695 3.711 9.883 1 95.94 187 GLY A O 1
ATOM 1413 N N . LEU A 1 188 ? 15.562 4.605 7.855 1 98.06 188 LEU A N 1
ATOM 1414 C CA . LEU A 1 188 ? 14.125 4.836 7.938 1 98.06 188 LEU A CA 1
ATOM 1415 C C . LEU A 1 188 ? 13.383 3.537 8.242 1 98.06 188 LEU A C 1
ATOM 1417 O O . LEU A 1 188 ? 12.477 3.518 9.086 1 98.06 188 LEU A O 1
ATOM 1421 N N . ARG A 1 189 ? 13.758 2.479 7.605 1 97.88 189 ARG A N 1
ATOM 1422 C CA . ARG A 1 189 ? 13.078 1.209 7.844 1 97.88 189 ARG A CA 1
ATOM 1423 C C . ARG A 1 189 ? 13.172 0.803 9.312 1 97.88 189 ARG A C 1
ATOM 1425 O O . ARG A 1 189 ? 12.195 0.339 9.898 1 97.88 189 ARG A O 1
ATOM 1432 N N . ARG A 1 190 ? 14.32 0.917 9.914 1 97.38 190 ARG A N 1
ATOM 1433 C CA . ARG A 1 190 ? 14.516 0.561 11.32 1 97.38 190 ARG A CA 1
ATOM 1434 C C . ARG A 1 190 ? 13.68 1.447 12.234 1 97.38 190 ARG A C 1
ATOM 1436 O O . ARG A 1 190 ? 13.133 0.976 13.234 1 97.38 190 ARG A O 1
ATOM 1443 N N . THR A 1 191 ? 13.656 2.705 11.883 1 98.5 191 THR A N 1
ATOM 1444 C CA . THR A 1 191 ? 12.797 3.619 12.625 1 98.5 191 THR A CA 1
ATOM 1445 C C . THR A 1 191 ? 11.344 3.152 12.578 1 98.5 191 THR A C 1
ATOM 1447 O O . THR A 1 191 ? 10.664 3.117 13.602 1 98.5 191 THR A O 1
ATOM 1450 N N . LEU A 1 192 ? 10.859 2.756 11.398 1 98.75 192 LEU A N 1
ATOM 1451 C CA . LEU A 1 192 ? 9.492 2.297 11.234 1 98.75 192 LEU A CA 1
ATOM 1452 C C . LEU A 1 192 ? 9.258 0.988 11.977 1 98.75 192 LEU A C 1
ATOM 1454 O O . LEU A 1 192 ? 8.18 0.767 12.539 1 98.75 192 LEU A O 1
ATOM 1458 N N . ASP A 1 193 ? 10.258 0.143 12.008 1 97.25 193 ASP A N 1
ATOM 1459 C CA . ASP A 1 193 ? 10.18 -1.089 12.789 1 97.25 193 ASP A CA 1
ATOM 1460 C C . ASP A 1 193 ? 9.992 -0.79 14.273 1 97.25 193 ASP A C 1
ATOM 1462 O O . ASP A 1 193 ? 9.227 -1.466 14.953 1 97.25 193 ASP A O 1
ATOM 1466 N N . ALA A 1 194 ? 10.742 0.161 14.719 1 98 194 ALA A N 1
ATOM 1467 C CA . ALA A 1 194 ? 10.633 0.542 16.125 1 98 194 ALA A CA 1
ATOM 1468 C C . ALA A 1 194 ? 9.227 1.042 16.453 1 98 194 ALA A C 1
ATOM 1470 O O . ALA A 1 194 ? 8.68 0.742 17.516 1 98 194 ALA A O 1
ATOM 1471 N N . PHE A 1 195 ? 8.602 1.793 15.547 1 98.44 195 PHE A N 1
ATOM 1472 C CA . PHE A 1 195 ? 7.223 2.225 15.734 1 98.44 195 PHE A CA 1
ATOM 1473 C C . PHE A 1 195 ? 6.281 1.027 15.797 1 98.44 195 PHE A C 1
ATOM 1475 O O . PHE A 1 195 ? 5.406 0.96 16.656 1 98.44 195 PHE A O 1
ATOM 1482 N N . ALA A 1 196 ? 6.488 0.105 14.859 1 97.75 196 ALA A N 1
ATOM 1483 C CA . ALA A 1 196 ? 5.641 -1.083 14.836 1 97.75 196 ALA A CA 1
ATOM 1484 C C . ALA A 1 196 ? 5.77 -1.876 16.141 1 97.75 196 ALA A C 1
ATOM 1486 O O . ALA A 1 196 ? 4.777 -2.387 16.656 1 97.75 196 ALA A O 1
ATOM 1487 N N . GLN A 1 197 ? 6.973 -1.985 16.656 1 96.38 197 GLN A N 1
ATOM 1488 C CA . GLN A 1 197 ? 7.227 -2.713 17.891 1 96.38 197 GLN A CA 1
ATOM 1489 C C . GLN A 1 197 ? 6.535 -2.041 19.078 1 96.38 197 GLN A C 1
ATOM 1491 O O . GLN A 1 197 ? 6.199 -2.701 20.062 1 96.38 197 GLN A O 1
ATOM 1496 N N . ARG A 1 198 ? 6.305 -0.758 18.938 1 96.88 198 ARG A N 1
ATOM 1497 C CA . ARG A 1 198 ? 5.648 -0.009 20 1 96.88 198 ARG A CA 1
ATOM 1498 C C . ARG A 1 198 ? 4.133 -0.045 19.844 1 96.88 198 ARG A C 1
ATOM 1500 O O . ARG A 1 198 ? 3.406 0.596 20.609 1 96.88 198 ARG A O 1
ATOM 1507 N N . GLY A 1 199 ? 3.672 -0.706 18.797 1 95.44 199 GLY A N 1
ATOM 1508 C CA . GLY A 1 199 ? 2.24 -0.918 18.672 1 95.44 199 GLY A CA 1
ATOM 1509 C C . GLY A 1 199 ? 1.597 -0.021 17.625 1 95.44 199 GLY A C 1
ATOM 1510 O O . GLY A 1 199 ? 0.376 -0.04 17.453 1 95.44 199 GLY A O 1
ATOM 1511 N N . TYR A 1 200 ? 2.385 0.803 16.906 1 97.81 200 TYR A N 1
ATOM 1512 C CA . TYR A 1 200 ? 1.836 1.636 15.844 1 97.81 200 TYR A CA 1
ATOM 1513 C C . TYR A 1 200 ? 1.638 0.827 14.562 1 97.81 200 TYR A C 1
ATOM 1515 O O . TYR A 1 200 ? 2.395 -0.107 14.289 1 97.81 200 TYR A O 1
ATOM 1523 N N . ASN A 1 201 ? 0.566 1.149 13.875 1 98.19 201 ASN A N 1
ATOM 1524 C CA . ASN A 1 201 ? 0.343 0.598 12.547 1 98.19 201 ASN A CA 1
ATOM 1525 C C . ASN A 1 201 ? 1.034 1.432 11.469 1 98.19 201 ASN A C 1
ATOM 1527 O O . ASN A 1 201 ? 0.735 2.617 11.312 1 98.19 201 ASN A O 1
ATOM 1531 N N . VAL A 1 202 ? 1.944 0.767 10.742 1 98.94 202 VAL A N 1
ATOM 1532 C CA . VAL A 1 202 ? 2.715 1.52 9.758 1 98.94 202 VAL A CA 1
ATOM 1533 C C . VAL A 1 202 ? 2.135 1.291 8.367 1 98.94 202 VAL A C 1
ATOM 1535 O O . VAL A 1 202 ? 1.958 0.147 7.941 1 98.94 202 VAL A O 1
ATOM 1538 N N . PHE A 1 203 ? 1.814 2.385 7.688 1 98.94 203 PHE A N 1
ATOM 1539 C CA . PHE A 1 203 ? 1.287 2.363 6.328 1 98.94 203 PHE A CA 1
ATOM 1540 C C . PHE A 1 203 ? 2.184 1.537 5.41 1 98.94 203 PHE A C 1
ATOM 1542 O O . PHE A 1 203 ? 3.395 1.757 5.355 1 98.94 203 PHE A O 1
ATOM 1549 N N . ALA A 1 204 ? 1.604 0.624 4.691 1 98.94 204 ALA A N 1
ATOM 1550 C CA . ALA A 1 204 ? 2.324 -0.341 3.863 1 98.94 204 ALA A CA 1
ATOM 1551 C C . ALA A 1 204 ? 3.207 0.366 2.838 1 98.94 204 ALA A C 1
ATOM 1553 O O . ALA A 1 204 ? 4.367 -0.002 2.65 1 98.94 204 ALA A O 1
ATOM 1554 N N . GLY A 1 205 ? 2.617 1.391 2.107 1 98.81 205 GLY A N 1
ATOM 1555 C CA . GLY A 1 205 ? 3.383 2.09 1.088 1 98.81 205 GLY A CA 1
ATOM 1556 C C . GLY A 1 205 ? 4.641 2.74 1.629 1 98.81 205 GLY A C 1
ATOM 1557 O O . GLY A 1 205 ? 5.668 2.773 0.95 1 98.81 205 GLY A O 1
ATOM 1558 N N . LEU A 1 206 ? 4.574 3.227 2.854 1 98.94 206 LEU A N 1
ATOM 1559 C CA . LEU A 1 206 ? 5.719 3.84 3.525 1 98.94 206 LEU A CA 1
ATOM 1560 C C . LEU A 1 206 ? 6.75 2.787 3.906 1 98.94 206 LEU A C 1
ATOM 1562 O O . LEU A 1 206 ? 7.941 2.949 3.625 1 98.94 206 LEU A O 1
ATOM 1566 N N . TYR A 1 207 ? 6.328 1.736 4.52 1 98.88 207 TYR A N 1
ATOM 1567 C CA . TYR A 1 207 ? 7.258 0.722 5.012 1 98.88 207 TYR A CA 1
ATOM 1568 C C . TYR A 1 207 ? 7.988 0.05 3.855 1 98.88 207 TYR A C 1
ATOM 1570 O O . TYR A 1 207 ? 9.203 -0.145 3.914 1 98.88 207 TYR A O 1
ATOM 1578 N N . THR A 1 208 ? 7.258 -0.304 2.816 1 98.75 208 THR A N 1
ATOM 1579 C CA . THR A 1 208 ? 7.898 -1.021 1.722 1 98.75 208 THR A CA 1
ATOM 1580 C C . THR A 1 208 ? 8.867 -0.11 0.976 1 98.75 208 THR A C 1
ATOM 1582 O O . THR A 1 208 ? 9.898 -0.568 0.475 1 98.75 208 THR A O 1
ATOM 1585 N N . MET A 1 209 ? 8.547 1.185 0.894 1 98.56 209 MET A N 1
ATOM 1586 C CA . MET A 1 209 ? 9.508 2.119 0.313 1 98.56 209 MET A CA 1
ATOM 1587 C C . MET A 1 209 ? 10.805 2.141 1.12 1 98.56 209 MET A C 1
ATOM 1589 O O . MET A 1 209 ? 11.891 2.068 0.553 1 98.56 209 MET A O 1
ATOM 1593 N N . ALA A 1 210 ? 10.641 2.234 2.416 1 98.5 210 ALA A N 1
ATOM 1594 C CA . ALA A 1 210 ? 11.805 2.244 3.293 1 98.5 210 ALA A CA 1
ATOM 1595 C C . ALA A 1 210 ? 12.594 0.939 3.176 1 98.5 210 ALA A C 1
ATOM 1597 O O . ALA A 1 210 ? 13.828 0.947 3.176 1 98.5 210 ALA A O 1
ATOM 1598 N N . LEU A 1 211 ? 11.875 -0.134 3.148 1 97.69 211 LEU A N 1
ATOM 1599 C CA . LEU A 1 211 ? 12.5 -1.437 2.945 1 97.69 211 LEU A CA 1
ATOM 1600 C C . LEU A 1 211 ? 13.281 -1.467 1.639 1 97.69 211 LEU A C 1
ATOM 1602 O O . LEU A 1 211 ? 14.422 -1.938 1.604 1 97.69 211 LEU A O 1
ATOM 1606 N N . GLY A 1 212 ? 12.648 -0.956 0.578 1 97.5 212 GLY A N 1
ATOM 1607 C CA . GLY A 1 212 ? 13.344 -0.842 -0.693 1 97.5 212 GLY A CA 1
ATOM 1608 C C . GLY A 1 212 ? 14.602 -0.001 -0.609 1 97.5 212 GLY A C 1
ATOM 1609 O O . GLY A 1 212 ? 15.641 -0.373 -1.159 1 97.5 212 GLY A O 1
ATOM 1610 N N . MET A 1 213 ? 14.531 1.121 0.036 1 96.81 213 MET A N 1
ATOM 1611 C CA . MET A 1 213 ? 15.703 1.983 0.185 1 96.81 213 MET A CA 1
ATOM 1612 C C . MET A 1 213 ? 16.859 1.22 0.81 1 96.81 213 MET A C 1
ATOM 1614 O O . MET A 1 213 ? 18 1.325 0.348 1 96.81 213 MET A O 1
ATOM 1618 N N . GLU A 1 214 ? 16.531 0.483 1.825 1 95.69 214 GLU A N 1
ATOM 1619 C CA . GLU A 1 214 ? 17.562 -0.288 2.502 1 95.69 214 GLU A CA 1
ATOM 1620 C C . GLU A 1 214 ? 18.125 -1.374 1.59 1 95.69 214 GLU A C 1
ATOM 1622 O O . GLU A 1 214 ? 19.344 -1.599 1.559 1 95.69 214 GLU A O 1
ATOM 1627 N N . MET A 1 215 ? 17.297 -2.047 0.857 1 93.81 215 MET A N 1
ATOM 1628 C CA . MET A 1 215 ? 17.719 -3.109 -0.053 1 93.81 215 MET A CA 1
ATOM 1629 C C . MET A 1 215 ? 18.594 -2.555 -1.176 1 93.81 215 MET A C 1
ATOM 1631 O O . MET A 1 215 ? 19.438 -3.262 -1.712 1 93.81 215 MET A O 1
ATOM 1635 N N . GLY A 1 216 ? 18.281 -1.357 -1.551 1 92.88 216 GLY A N 1
ATOM 1636 C CA . GLY A 1 216 ? 19.031 -0.736 -2.633 1 92.88 216 GLY A CA 1
ATOM 1637 C C . GLY A 1 216 ? 20.391 -0.224 -2.201 1 92.88 216 GLY A C 1
ATOM 1638 O O . GLY A 1 216 ? 21.25 0.055 -3.041 1 92.88 216 GLY A O 1
ATOM 1639 N N . GLU A 1 217 ? 20.547 -0.083 -0.888 1 88.31 217 GLU A N 1
ATOM 1640 C CA . GLU A 1 217 ? 21.812 0.448 -0.384 1 88.31 217 GLU A CA 1
ATOM 1641 C C . GLU A 1 217 ? 22.984 -0.451 -0.772 1 88.31 217 GLU A C 1
ATOM 1643 O O . GLU A 1 217 ? 22.906 -1.673 -0.625 1 88.31 217 GLU A O 1
ATOM 1648 N N . GLY A 1 218 ? 24.047 0.055 -1.255 1 74.44 218 GLY A N 1
ATOM 1649 C CA . GLY A 1 218 ? 25.281 -0.645 -1.599 1 74.44 218 GLY A CA 1
ATOM 1650 C C . GLY A 1 218 ? 25.25 -1.257 -2.986 1 74.44 218 GLY A C 1
ATOM 1651 O O . GLY A 1 218 ? 26.172 -1.962 -3.381 1 74.44 218 GLY A O 1
ATOM 1652 N N . ARG A 1 219 ? 24.203 -1.136 -3.715 1 70.31 219 ARG A N 1
ATOM 1653 C CA . ARG A 1 219 ? 24.125 -1.605 -5.094 1 70.31 219 ARG A CA 1
ATOM 1654 C C . ARG A 1 219 ? 24.625 -0.546 -6.066 1 70.31 219 ARG A C 1
ATOM 1656 O O . ARG A 1 219 ? 24.516 0.652 -5.797 1 70.31 219 ARG A O 1
ATOM 1663 N N . MET B 1 1 ? 0.464 26.312 26.766 1 23.77 1 MET B N 1
ATOM 1664 C CA . MET B 1 1 ? 1.096 25.016 26.609 1 23.77 1 MET B CA 1
ATOM 1665 C C . MET B 1 1 ? 0.172 24.047 25.891 1 23.77 1 MET B C 1
ATOM 1667 O O . MET B 1 1 ? -0.878 23.656 26.406 1 23.77 1 MET B O 1
ATOM 1671 N N . ALA B 1 2 ? -0.185 24.281 24.688 1 34.22 2 ALA B N 1
ATOM 1672 C CA . ALA B 1 2 ? -1.286 23.578 24.031 1 34.22 2 ALA B CA 1
ATOM 1673 C C . ALA B 1 2 ? -1.258 22.094 24.359 1 34.22 2 ALA B C 1
ATOM 1675 O O . ALA B 1 2 ? -0.221 21.438 24.219 1 34.22 2 ALA B O 1
ATOM 1676 N N . ASP B 1 3 ? -1.807 21.375 25.188 1 39.06 3 ASP B N 1
ATOM 1677 C CA . ASP B 1 3 ? -1.888 19.984 25.641 1 39.06 3 ASP B CA 1
ATOM 1678 C C . ASP B 1 3 ? -1.875 19.031 24.453 1 39.06 3 ASP B C 1
ATOM 1680 O O . ASP B 1 3 ? -2.625 19.203 23.484 1 39.06 3 ASP B O 1
ATOM 1684 N N . ASP B 1 4 ? -0.678 18.531 23.953 1 45.5 4 ASP B N 1
ATOM 1685 C CA . ASP B 1 4 ? -0.405 17.531 22.922 1 45.5 4 ASP B CA 1
ATOM 1686 C C . ASP B 1 4 ? -1.544 16.516 22.812 1 45.5 4 ASP B C 1
ATOM 1688 O O . ASP B 1 4 ? -1.706 15.664 23.703 1 45.5 4 ASP B O 1
ATOM 1692 N N . LEU B 1 5 ? -2.754 16.906 22.703 1 50.03 5 LEU B N 1
ATOM 1693 C CA . LEU B 1 5 ? -3.85 15.945 22.609 1 50.03 5 LEU B CA 1
ATOM 1694 C C . LEU B 1 5 ? -3.404 14.672 21.906 1 50.03 5 LEU B C 1
ATOM 1696 O O . LEU B 1 5 ? -3.053 14.711 20.719 1 50.03 5 LEU B O 1
ATOM 1700 N N . CYS B 1 6 ? -2.689 13.898 22.734 1 53.09 6 CYS B N 1
ATOM 1701 C CA . CYS B 1 6 ? -2.152 12.609 22.312 1 53.09 6 CYS B CA 1
ATOM 1702 C C . CYS B 1 6 ? -3.248 11.727 21.719 1 53.09 6 CYS B C 1
ATOM 1704 O O . CYS B 1 6 ? -4.305 11.555 22.328 1 53.09 6 CYS B O 1
ATOM 1706 N N . SER B 1 7 ? -3.338 11.578 20.328 1 62.47 7 SER B N 1
ATOM 1707 C CA . SER B 1 7 ? -4.234 10.656 19.656 1 62.47 7 SER B CA 1
ATOM 1708 C C . SER B 1 7 ? -4.469 9.398 20.484 1 62.47 7 SER B C 1
ATOM 1710 O O . SER B 1 7 ? -5.383 8.617 20.188 1 62.47 7 SER B O 1
ATOM 1712 N N . SER B 1 8 ? -3.764 9.289 21.656 1 65.12 8 SER B N 1
ATOM 1713 C CA . SER B 1 8 ? -3.809 8.078 22.469 1 65.12 8 SER B CA 1
ATOM 1714 C C . SER B 1 8 ? -5.145 7.949 23.188 1 65.12 8 SER B C 1
ATOM 1716 O O . SER B 1 8 ? -5.523 6.855 23.609 1 65.12 8 SER B O 1
ATOM 1718 N N . ARG B 1 9 ? -5.938 8.961 23.094 1 80.88 9 ARG B N 1
ATOM 1719 C CA . ARG B 1 9 ? -7.215 8.883 23.812 1 80.88 9 ARG B CA 1
ATOM 1720 C C . ARG B 1 9 ? -8.32 8.406 22.875 1 80.88 9 ARG B C 1
ATOM 1722 O O . ARG B 1 9 ? -9.422 8.086 23.328 1 80.88 9 ARG B O 1
ATOM 1729 N N . SER B 1 10 ? -8.008 8.344 21.688 1 93.81 10 SER B N 1
ATOM 1730 C CA . SER B 1 10 ? -9.008 7.949 20.703 1 93.81 10 SER B CA 1
ATOM 1731 C C . SER B 1 10 ? -9.234 6.441 20.719 1 93.81 10 SER B C 1
ATOM 1733 O O . SER B 1 10 ? -8.289 5.668 20.891 1 93.81 10 SER B O 1
ATOM 1735 N N . LYS B 1 11 ? -10.492 6.062 20.594 1 96.38 11 LYS B N 1
ATOM 1736 C CA . LYS B 1 11 ? -10.836 4.645 20.547 1 96.38 11 LYS B CA 1
ATOM 1737 C C . LYS B 1 11 ? -12.195 4.43 19.891 1 96.38 11 LYS B C 1
ATOM 1739 O O . LYS B 1 11 ? -13.094 5.266 20.016 1 96.38 11 LYS B O 1
ATOM 1744 N N . VAL B 1 12 ? -12.32 3.342 19.266 1 98.12 12 VAL B N 1
ATOM 1745 C CA . VAL B 1 12 ? -13.625 2.928 18.75 1 98.12 12 VAL B CA 1
ATOM 1746 C C . VAL B 1 12 ? -14.484 2.389 19.891 1 98.12 12 VAL B C 1
ATOM 1748 O O . VAL B 1 12 ? -14.031 1.54 20.672 1 98.12 12 VAL B O 1
ATOM 1751 N N . ILE B 1 13 ? -15.703 2.84 19.984 1 98.19 13 ILE B N 1
ATOM 1752 C CA . ILE B 1 13 ? -16.531 2.453 21.125 1 98.19 13 ILE B CA 1
ATOM 1753 C C . ILE B 1 13 ? -17.734 1.653 20.656 1 98.19 13 ILE B C 1
ATOM 1755 O O . ILE B 1 13 ? -18.438 1.043 21.453 1 98.19 13 ILE B O 1
ATOM 1759 N N . ASP B 1 14 ? -18.016 1.687 19.391 1 98.38 14 ASP B N 1
ATOM 1760 C CA . ASP B 1 14 ? -19.125 0.921 18.844 1 98.38 14 ASP B CA 1
ATOM 1761 C C . ASP B 1 14 ? -18.891 0.564 17.375 1 98.38 14 ASP B C 1
ATOM 1763 O O . ASP B 1 14 ? -18.281 1.338 16.641 1 98.38 14 ASP B O 1
ATOM 1767 N N . VAL B 1 15 ? -19.281 -0.613 16.984 1 97.88 15 VAL B N 1
ATOM 1768 C CA . VAL B 1 15 ? -19.219 -1.099 15.617 1 97.88 15 VAL B CA 1
ATOM 1769 C C . VAL B 1 15 ? -20.594 -1.574 15.172 1 97.88 15 VAL B C 1
ATOM 1771 O O . VAL B 1 15 ? -21.188 -2.451 15.805 1 97.88 15 VAL B O 1
ATOM 1774 N N . ASP B 1 16 ? -21.109 -1.009 14.078 1 98.12 16 ASP B N 1
ATOM 1775 C CA . ASP B 1 16 ? -22.391 -1.4 13.492 1 98.12 16 ASP B CA 1
ATOM 1776 C C . ASP B 1 16 ? -22.188 -1.947 12.078 1 98.12 16 ASP B C 1
ATOM 1778 O O . ASP B 1 16 ? -21.859 -1.199 11.156 1 98.12 16 ASP B O 1
ATOM 1782 N N . VAL B 1 17 ? -22.406 -3.26 11.914 1 97.75 17 VAL B N 1
ATOM 1783 C CA . VAL B 1 17 ? -22.328 -3.859 10.586 1 97.75 17 VAL B CA 1
ATOM 1784 C C . VAL B 1 17 ? -23.547 -3.467 9.766 1 97.75 17 VAL B C 1
ATOM 1786 O O . VAL B 1 17 ? -24.672 -3.83 10.109 1 97.75 17 VAL B O 1
ATOM 1789 N N . LYS B 1 18 ? -23.281 -2.754 8.664 1 98.12 18 LYS B N 1
ATOM 1790 C CA . LYS B 1 18 ? -24.375 -2.217 7.863 1 98.12 18 LYS B CA 1
ATOM 1791 C C . LYS B 1 18 ? -24.719 -3.15 6.703 1 98.12 18 LYS B C 1
ATOM 1793 O O . LYS B 1 18 ? -25.859 -3.168 6.227 1 98.12 18 LYS B O 1
ATOM 1798 N N . HIS B 1 19 ? -23.75 -3.859 6.199 1 98 19 HIS B N 1
ATOM 1799 C CA . HIS B 1 19 ? -23.875 -4.836 5.121 1 98 19 HIS B CA 1
ATOM 1800 C C . HIS B 1 19 ? -22.766 -5.879 5.191 1 98 19 HIS B C 1
ATOM 1802 O O . HIS B 1 19 ? -21.625 -5.547 5.496 1 98 19 HIS B O 1
ATOM 1808 N N . ALA B 1 20 ? -23.188 -7.137 4.898 1 97.12 20 ALA B N 1
ATOM 1809 C CA . ALA B 1 20 ? -22.203 -8.211 4.984 1 97.12 20 ALA B CA 1
ATOM 1810 C C . ALA B 1 20 ? -22.422 -9.242 3.885 1 97.12 20 ALA B C 1
ATOM 1812 O O . ALA B 1 20 ? -23.562 -9.539 3.518 1 97.12 20 ALA B O 1
ATOM 1813 N N . THR B 1 21 ? -21.375 -9.688 3.303 1 97 21 THR B N 1
ATOM 1814 C CA . THR B 1 21 ? -21.281 -10.875 2.467 1 97 21 THR B CA 1
ATOM 1815 C C . THR B 1 21 ? -20.328 -11.898 3.088 1 97 21 THR B C 1
ATOM 1817 O O . THR B 1 21 ? -19.75 -11.656 4.141 1 97 21 THR B O 1
ATOM 1820 N N . PRO B 1 22 ? -20.203 -13.078 2.527 1 94.06 22 PRO B N 1
ATOM 1821 C CA . PRO B 1 22 ? -19.25 -14.039 3.076 1 94.06 22 PRO B CA 1
ATOM 1822 C C . PRO B 1 22 ? -17.812 -13.523 3.043 1 94.06 22 PRO B C 1
ATOM 1824 O O . PRO B 1 22 ? -16.953 -14.047 3.754 1 94.06 22 PRO B O 1
ATOM 1827 N N . TRP B 1 23 ? -17.531 -12.422 2.33 1 93.62 23 TRP B N 1
ATOM 1828 C CA . TRP B 1 23 ? -16.156 -12 2.09 1 93.62 23 TRP B CA 1
ATOM 1829 C C . TRP B 1 23 ? -15.859 -10.664 2.76 1 93.62 23 TRP B C 1
ATOM 1831 O O . TRP B 1 23 ? -14.742 -10.414 3.207 1 93.62 23 TRP B O 1
ATOM 1841 N N . LEU B 1 24 ? -16.922 -9.734 2.838 1 97 24 LEU B N 1
ATOM 1842 C CA . LEU B 1 24 ? -16.688 -8.367 3.299 1 97 24 LEU B CA 1
ATOM 1843 C C . LEU B 1 24 ? -17.797 -7.914 4.238 1 97 24 LEU B C 1
ATOM 1845 O O . LEU B 1 24 ? -18.938 -8.359 4.113 1 97 24 LEU B O 1
ATOM 1849 N N . GLU B 1 25 ? -17.453 -7.027 5.102 1 97.44 25 GLU B N 1
ATOM 1850 C CA . GLU B 1 25 ? -18.391 -6.328 5.969 1 97.44 25 GLU B CA 1
ATOM 1851 C C . GLU B 1 25 ? -18.219 -4.816 5.863 1 97.44 25 GLU B C 1
ATOM 1853 O O . GLU B 1 25 ? -17.109 -4.297 6.043 1 97.44 25 GLU B O 1
ATOM 1858 N N . PHE B 1 26 ? -19.281 -4.176 5.539 1 98.31 26 PHE B N 1
ATOM 1859 C CA . PHE B 1 26 ? -19.359 -2.729 5.684 1 98.31 26 PHE B CA 1
ATOM 1860 C C . PHE B 1 26 ? -19.766 -2.342 7.102 1 98.31 26 PHE B C 1
ATOM 1862 O O . PHE B 1 26 ? -20.812 -2.762 7.59 1 98.31 26 PHE B O 1
ATOM 1869 N N . ARG B 1 27 ? -18.922 -1.521 7.75 1 98.19 27 ARG B N 1
ATOM 1870 C CA . ARG B 1 27 ? -19.141 -1.169 9.148 1 98.19 27 ARG B CA 1
ATOM 1871 C C . ARG B 1 27 ? -19.188 0.344 9.336 1 98.19 27 ARG B C 1
ATOM 1873 O O . ARG B 1 27 ? -18.391 1.069 8.719 1 98.19 27 ARG B O 1
ATOM 1880 N N . SER B 1 28 ? -20.094 0.776 10.141 1 98.44 28 SER B N 1
ATOM 1881 C CA . SER B 1 28 ? -20.078 2.129 10.688 1 98.44 28 SER B CA 1
ATOM 1882 C C . SER B 1 28 ? -19.516 2.15 12.102 1 98.44 28 SER B C 1
ATOM 1884 O O . SER B 1 28 ? -20.062 1.506 13 1 98.44 28 SER B O 1
ATOM 1886 N N . LEU B 1 29 ? -18.484 2.893 12.258 1 98.5 29 LEU B N 1
ATOM 1887 C CA . LEU B 1 29 ? -17.812 2.979 13.547 1 98.5 29 LEU B CA 1
ATOM 1888 C C . LEU B 1 29 ? -18.219 4.242 14.297 1 98.5 29 LEU B C 1
ATOM 1890 O O . LEU B 1 29 ? -18.391 5.305 13.688 1 98.5 29 LEU B O 1
ATOM 1894 N N . THR B 1 30 ? -18.438 4.113 15.539 1 98.62 30 THR B N 1
ATOM 1895 C CA . THR B 1 30 ? -18.453 5.242 16.469 1 98.62 30 THR B CA 1
ATOM 1896 C C . THR B 1 30 ? -17.172 5.293 17.281 1 98.62 30 THR B C 1
ATOM 1898 O O . THR B 1 30 ? -16.734 4.281 17.844 1 98.62 30 THR B O 1
ATOM 1901 N N . TYR B 1 31 ? -16.484 6.414 17.297 1 97.56 31 TYR B N 1
ATOM 1902 C CA . TYR B 1 31 ? -15.227 6.512 18.016 1 97.56 31 TYR B CA 1
ATOM 1903 C C . TYR B 1 31 ? -15.125 7.844 18.75 1 97.56 31 TYR B C 1
ATOM 1905 O O . TYR B 1 31 ? -15.859 8.781 18.453 1 97.56 31 TYR B O 1
ATOM 1913 N N . LEU B 1 32 ? -14.273 7.875 19.719 1 96.94 32 LEU B N 1
ATOM 1914 C CA . LEU B 1 32 ? -13.922 9.102 20.422 1 96.94 32 LEU B CA 1
ATOM 1915 C C . LEU B 1 32 ? -12.664 9.727 19.844 1 96.94 32 LEU B C 1
ATOM 1917 O O . LEU B 1 32 ? -11.664 9.039 19.625 1 96.94 32 LEU B O 1
ATOM 1921 N N . ASP B 1 33 ? -12.805 10.961 19.594 1 94.56 33 ASP B N 1
ATOM 1922 C CA . ASP B 1 33 ? -11.586 11.648 19.172 1 94.56 33 ASP B CA 1
ATOM 1923 C C . ASP B 1 33 ? -10.773 12.109 20.375 1 94.56 33 ASP B C 1
ATOM 1925 O O . ASP B 1 33 ? -11.148 11.844 21.516 1 94.56 33 ASP B O 1
ATOM 1929 N N . PRO B 1 34 ? -9.641 12.75 20.203 1 91.88 34 PRO B N 1
ATOM 1930 C CA . PRO B 1 34 ? -8.773 13.094 21.344 1 91.88 34 PRO B CA 1
ATOM 1931 C C . PRO B 1 34 ? -9.43 14.062 22.312 1 91.88 34 PRO B C 1
ATOM 1933 O O . PRO B 1 34 ? -9.008 14.164 23.469 1 91.88 34 PRO B O 1
ATOM 1936 N N . THR B 1 35 ? -10.414 14.75 21.875 1 91.88 35 THR B N 1
ATOM 1937 C CA . THR B 1 35 ? -11.094 15.703 22.75 1 91.88 35 THR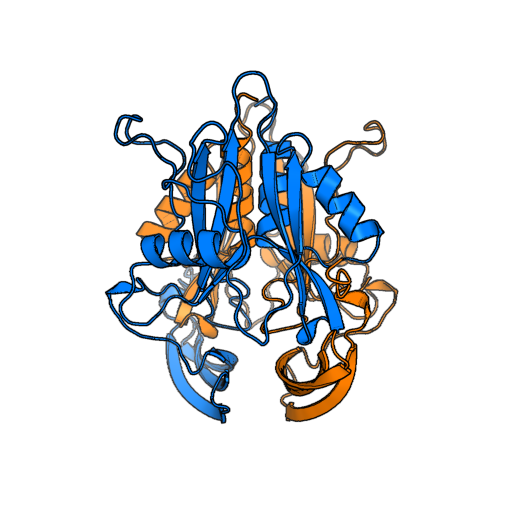 B CA 1
ATOM 1938 C C . THR B 1 35 ? -12.203 15.016 23.547 1 91.88 35 THR B C 1
ATOM 1940 O O . THR B 1 35 ? -12.797 15.617 24.438 1 91.88 35 THR B O 1
ATOM 1943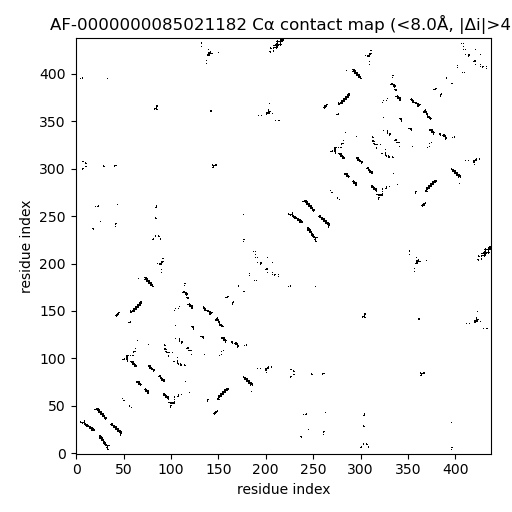 N N . GLY B 1 36 ? -12.5 13.797 23.141 1 92.75 36 GLY B N 1
ATOM 1944 C CA . GLY B 1 36 ? -13.586 13.078 23.781 1 92.75 36 GLY B CA 1
ATOM 1945 C C . GLY B 1 36 ? -14.898 13.156 23.031 1 92.75 36 GLY B C 1
ATOM 1946 O O . GLY B 1 36 ? -15.891 12.539 23.422 1 92.75 36 GLY B O 1
ATOM 1947 N N . ALA B 1 37 ? -14.875 13.875 21.953 1 94.88 37 ALA B N 1
ATOM 1948 C CA . ALA B 1 37 ? -16.078 13.984 21.125 1 94.88 37 ALA B CA 1
ATOM 1949 C C . ALA B 1 37 ? -16.344 12.688 20.375 1 94.88 37 ALA B C 1
ATOM 1951 O O . ALA B 1 37 ? -15.414 12.047 19.875 1 94.88 37 ALA B O 1
ATOM 1952 N N . THR B 1 38 ? -17.625 12.367 20.25 1 96.44 38 THR B N 1
ATOM 1953 C CA . THR B 1 38 ? -18.03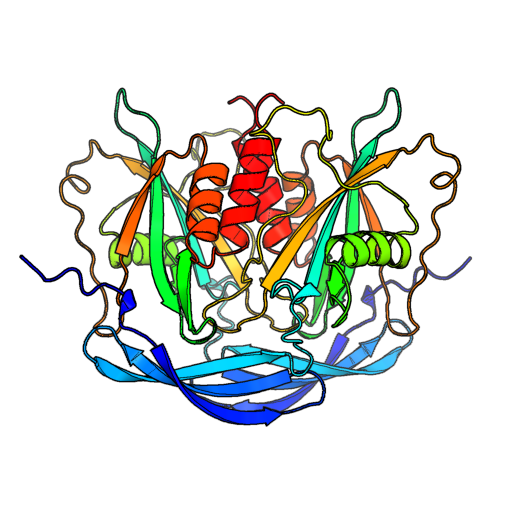1 11.195 19.5 1 96.44 38 THR B CA 1
ATOM 1954 C C . THR B 1 38 ? -18.094 11.508 18 1 96.44 38 THR B C 1
ATOM 1956 O O . THR B 1 38 ? -18.641 12.531 17.594 1 96.44 38 THR B O 1
ATOM 1959 N N . ARG B 1 39 ? -17.484 10.609 17.25 1 96.81 39 ARG B N 1
ATOM 1960 C CA . ARG B 1 39 ? -17.438 10.742 15.789 1 96.81 39 ARG B CA 1
ATOM 1961 C C . ARG B 1 39 ? -17.828 9.43 15.109 1 96.81 39 ARG B C 1
ATOM 1963 O O . ARG B 1 39 ? -17.906 8.383 15.766 1 96.81 39 ARG B O 1
ATOM 1970 N N . ARG B 1 40 ? -18.125 9.523 13.82 1 97.38 40 ARG B N 1
ATOM 1971 C CA . ARG B 1 40 ? -18.484 8.359 13.008 1 97.38 40 ARG B CA 1
ATOM 1972 C C . ARG B 1 40 ? -17.469 8.156 11.883 1 97.38 40 ARG B C 1
ATOM 1974 O O . ARG B 1 40 ? -16.875 9.117 11.398 1 97.38 40 ARG B O 1
ATOM 1981 N N . TRP B 1 41 ? -17.312 6.906 11.562 1 97.69 41 TRP B N 1
ATOM 1982 C CA . TRP B 1 41 ? -16.406 6.535 10.469 1 97.69 41 TRP B CA 1
ATOM 1983 C C . TRP B 1 41 ? -16.906 5.27 9.773 1 97.69 41 TRP B C 1
ATOM 1985 O O . TRP B 1 41 ? -17.297 4.301 10.43 1 97.69 41 TRP B O 1
ATOM 1995 N N . ASP B 1 42 ? -16.922 5.289 8.445 1 98.06 42 ASP B N 1
ATOM 1996 C CA . ASP B 1 42 ? -17.281 4.098 7.684 1 98.06 42 ASP B CA 1
ATOM 1997 C C . ASP B 1 42 ? -16.031 3.348 7.215 1 98.06 42 ASP B C 1
ATOM 1999 O O . ASP B 1 42 ? -15.047 3.967 6.824 1 98.06 42 ASP B O 1
ATOM 2003 N N . MET B 1 43 ? -16.125 2.02 7.281 1 98 43 MET B N 1
ATOM 2004 C CA . MET B 1 43 ? -15.008 1.188 6.828 1 98 43 MET B CA 1
ATOM 2005 C C . MET B 1 43 ? -15.508 -0.127 6.246 1 98 43 MET B C 1
ATOM 2007 O O . MET B 1 43 ? -16.703 -0.443 6.352 1 98 43 MET B O 1
ATOM 2011 N N . VAL B 1 44 ? -14.602 -0.792 5.527 1 97.81 44 VAL B N 1
ATOM 2012 C CA . VAL B 1 44 ? -14.852 -2.168 5.113 1 97.81 44 VAL B CA 1
ATOM 2013 C C . VAL B 1 44 ? -13.773 -3.086 5.676 1 97.81 44 VAL B C 1
ATOM 2015 O O . VAL B 1 44 ? -12.609 -2.695 5.77 1 97.81 44 VAL B O 1
ATOM 2018 N N . GLY B 1 45 ? -14.133 -4.207 6.129 1 95 45 GLY B N 1
ATOM 2019 C CA . GLY B 1 45 ? -13.211 -5.242 6.559 1 95 45 GLY B CA 1
ATOM 2020 C C . GLY B 1 45 ? -13.531 -6.609 5.992 1 95 45 GLY B C 1
ATOM 2021 O O . GLY B 1 45 ? -14.625 -6.824 5.469 1 95 45 GLY B O 1
ATOM 2022 N N . ARG B 1 46 ? -12.602 -7.453 6.023 1 91.06 46 ARG B N 1
ATOM 2023 C CA . ARG B 1 46 ? -12.836 -8.836 5.605 1 91.06 46 ARG B CA 1
ATOM 2024 C C . ARG B 1 46 ? -13.711 -9.57 6.617 1 91.06 46 ARG B C 1
ATOM 2026 O O . ARG B 1 46 ? -13.516 -9.43 7.828 1 91.06 46 ARG B O 1
ATOM 2033 N N . ALA B 1 47 ? -14.641 -10.32 6.09 1 88.69 47 ALA B N 1
ATOM 2034 C CA . ALA B 1 47 ? -15.492 -11.141 6.945 1 88.69 47 ALA B CA 1
ATOM 2035 C C . ALA B 1 47 ? -14.75 -12.375 7.438 1 88.69 47 ALA B C 1
ATOM 2037 O O . ALA B 1 47 ? -15.156 -13.008 8.414 1 88.69 47 ALA B O 1
ATOM 2038 N N . THR B 1 48 ? -13.609 -12.664 6.773 1 77.25 48 THR B N 1
ATOM 2039 C CA . THR B 1 48 ? -12.891 -13.914 7.02 1 77.25 48 THR B CA 1
ATOM 2040 C C . THR B 1 48 ? -11.711 -13.68 7.969 1 77.25 48 THR B C 1
ATOM 2042 O O . THR B 1 48 ? -10.953 -14.609 8.266 1 77.25 48 THR B O 1
ATOM 2045 N N . ARG B 1 49 ? -11.656 -12.492 8.461 1 78.12 49 ARG B N 1
ATOM 2046 C CA . ARG B 1 49 ? -10.5 -12.195 9.297 1 78.12 49 ARG B CA 1
ATOM 2047 C C . ARG B 1 49 ? -10.508 -13.047 10.562 1 78.12 49 ARG B C 1
ATOM 2049 O O . ARG B 1 49 ? -11.547 -13.219 11.195 1 78.12 49 ARG B O 1
ATOM 2056 N N . SER B 1 50 ? -9.32 -13.602 10.719 1 69.19 50 SER B N 1
ATOM 2057 C CA . SER B 1 50 ? -9.148 -14.461 11.891 1 69.19 50 SER B CA 1
ATOM 2058 C C . SER B 1 50 ? -8.43 -13.719 13.016 1 69.19 50 SER B C 1
ATOM 2060 O O . SER B 1 50 ? -7.535 -12.914 12.766 1 69.19 50 SER B O 1
ATOM 2062 N N . GLU B 1 51 ? -8.875 -13.891 14.172 1 68.81 51 GLU B N 1
ATOM 2063 C CA . GLU B 1 51 ? -8.234 -13.32 15.352 1 68.81 51 GLU B CA 1
ATOM 2064 C C . GLU B 1 51 ? -7.254 -14.305 15.984 1 68.81 51 GLU B C 1
ATOM 2066 O O . GLU B 1 51 ? -6.816 -14.109 17.125 1 68.81 51 GLU B O 1
ATOM 2071 N N . SER B 1 52 ? -6.902 -15.188 15.039 1 71.5 52 SER B N 1
ATOM 2072 C CA . SER B 1 52 ? -5.988 -16.188 15.594 1 71.5 52 SER B CA 1
ATOM 2073 C C . SER B 1 52 ? -4.629 -15.57 15.906 1 71.5 52 SER B C 1
ATOM 2075 O O . SER B 1 52 ? -4.168 -14.672 15.195 1 71.5 52 SER B O 1
ATOM 2077 N N . VAL B 1 53 ? -4.043 -16.094 16.938 1 67.94 53 VAL B N 1
ATOM 2078 C CA . VAL B 1 53 ? -2.705 -15.672 17.328 1 67.94 53 VAL B CA 1
ATOM 2079 C C . VAL B 1 53 ? -1.695 -16.031 16.25 1 67.94 53 VAL B C 1
ATOM 2081 O O . VAL B 1 53 ? -0.721 -15.312 16.031 1 67.94 53 VAL B O 1
ATOM 2084 N N . LYS B 1 54 ? -1.974 -17.016 15.555 1 72.94 54 LYS B N 1
ATOM 2085 C CA . LYS B 1 54 ? -1.016 -17.547 14.594 1 72.94 54 LYS B CA 1
ATOM 2086 C C . LYS B 1 54 ? -0.872 -16.625 13.391 1 72.94 54 LYS B C 1
ATOM 2088 O O . LYS B 1 54 ? 0.219 -16.484 12.836 1 72.94 54 LYS B O 1
ATOM 2093 N N . SER B 1 55 ? -1.896 -15.914 13.023 1 76.19 55 SER B N 1
ATOM 2094 C CA . SER B 1 55 ? -1.863 -15.055 11.844 1 76.19 55 SER B CA 1
ATOM 2095 C C . SER B 1 55 ? -1.16 -13.734 12.141 1 76.19 55 SER B C 1
ATOM 2097 O O . SER B 1 55 ? -0.784 -13.008 11.219 1 76.19 55 SER B O 1
ATOM 2099 N N . LYS B 1 56 ? -0.943 -13.477 13.516 1 78.5 56 LYS B N 1
ATOM 2100 C CA . LYS B 1 56 ? -0.244 -12.281 13.977 1 78.5 56 LYS B CA 1
ATOM 2101 C C . LYS B 1 56 ? -0.903 -11.016 13.445 1 78.5 56 LYS B C 1
ATOM 2103 O O . LYS B 1 56 ? -0.217 -10.047 13.102 1 78.5 56 LYS B O 1
ATOM 2108 N N . GLY B 1 57 ? -2.287 -11.117 13.172 1 87.56 57 GLY B N 1
ATOM 2109 C CA . GLY B 1 57 ? -3.008 -9.961 12.672 1 87.56 57 GLY B CA 1
ATOM 2110 C C . GLY B 1 57 ? -2.777 -9.703 11.195 1 87.56 57 GLY B C 1
ATOM 2111 O O . GLY B 1 57 ? -3.117 -8.633 10.68 1 87.56 57 GLY B O 1
ATOM 2112 N N . ILE B 1 58 ? -2.15 -10.609 10.523 1 94.56 58 ILE B N 1
ATOM 2113 C CA . ILE B 1 58 ? -1.867 -10.492 9.102 1 94.56 58 ILE B CA 1
ATOM 2114 C C . ILE B 1 58 ? -2.967 -11.188 8.297 1 94.56 58 ILE B C 1
ATOM 2116 O O . ILE B 1 58 ? -3.203 -12.383 8.461 1 94.56 58 ILE B O 1
ATOM 2120 N N . ASP B 1 59 ? -3.635 -10.414 7.48 1 95.12 59 ASP B N 1
ATOM 2121 C CA . ASP B 1 59 ? -4.715 -10.961 6.664 1 95.12 59 ASP B CA 1
ATOM 2122 C C . ASP B 1 59 ? -4.164 -11.703 5.445 1 95.12 59 ASP B C 1
ATOM 2124 O O . ASP B 1 59 ? -4.707 -12.734 5.047 1 95.12 59 ASP B O 1
ATOM 2128 N N . ALA B 1 60 ? -3.107 -11.141 4.844 1 96.62 60 ALA B N 1
ATOM 2129 C CA . ALA B 1 60 ? -2.537 -11.688 3.617 1 96.62 60 ALA B CA 1
ATOM 2130 C C . ALA B 1 60 ? -1.025 -11.477 3.572 1 96.62 60 ALA B C 1
ATOM 2132 O O . ALA B 1 60 ? -0.487 -10.641 4.301 1 96.62 60 ALA B O 1
ATOM 2133 N N . VAL B 1 61 ? -0.397 -12.273 2.754 1 98.25 61 VAL B N 1
ATOM 2134 C CA . VAL B 1 61 ? 1.041 -12.133 2.555 1 98.25 61 VAL B CA 1
ATOM 2135 C C . VAL B 1 61 ? 1.328 -11.781 1.097 1 98.25 61 VAL B C 1
ATOM 2137 O O . VAL B 1 61 ? 0.573 -12.156 0.198 1 98.25 61 VAL B O 1
ATOM 2140 N N . CYS B 1 62 ? 2.305 -10.984 0.839 1 98.88 62 CYS B N 1
ATOM 2141 C CA . CYS B 1 62 ? 2.943 -10.742 -0.449 1 98.88 62 CYS B CA 1
ATOM 2142 C C . CYS B 1 62 ? 4.371 -11.266 -0.459 1 98.88 62 CYS B C 1
ATOM 2144 O O . CYS B 1 62 ? 5.102 -11.125 0.524 1 98.88 62 CYS B O 1
ATOM 2146 N N . VAL B 1 63 ? 4.781 -11.859 -1.513 1 98.88 63 VAL B N 1
ATOM 2147 C CA . VAL B 1 63 ? 6.09 -12.5 -1.541 1 98.88 63 VAL B CA 1
ATOM 2148 C C . VAL B 1 63 ? 7.008 -11.766 -2.518 1 98.88 63 VAL B C 1
ATOM 2150 O O . VAL B 1 63 ? 6.699 -11.664 -3.707 1 98.88 63 VAL B O 1
ATOM 2153 N N . PHE B 1 64 ? 8.07 -11.227 -2.057 1 98.81 64 PHE B N 1
ATOM 2154 C CA . PHE B 1 64 ? 9.156 -10.766 -2.916 1 98.81 64 PHE B CA 1
ATOM 2155 C C . PHE B 1 64 ? 10.234 -11.828 -3.047 1 98.81 64 PHE B C 1
ATOM 2157 O O . PHE B 1 64 ? 11.086 -11.969 -2.166 1 98.81 64 PHE B O 1
ATOM 2164 N N . ALA B 1 65 ? 10.234 -12.5 -4.109 1 98.75 65 ALA B N 1
ATOM 2165 C CA . ALA B 1 65 ? 11.164 -13.602 -4.344 1 98.75 65 ALA B CA 1
ATOM 2166 C C . ALA B 1 65 ? 12.398 -13.117 -5.098 1 98.75 65 ALA B C 1
ATOM 2168 O O . ALA B 1 65 ? 12.289 -12.43 -6.113 1 98.75 65 ALA B O 1
ATOM 2169 N N . THR B 1 66 ? 13.523 -13.398 -4.625 1 98 66 THR B N 1
ATOM 2170 C CA . THR B 1 66 ? 14.773 -13.195 -5.348 1 98 66 THR B CA 1
ATOM 2171 C C . THR B 1 66 ? 15.273 -14.508 -5.953 1 98 66 THR B C 1
ATOM 2173 O O . THR B 1 66 ? 15.656 -15.43 -5.23 1 98 66 THR B O 1
ATOM 2176 N N . LEU B 1 67 ? 15.203 -14.586 -7.254 1 98.56 67 LEU B N 1
ATOM 2177 C CA . LEU B 1 67 ? 15.688 -15.758 -7.984 1 98.56 67 LEU B CA 1
ATOM 2178 C C . LEU B 1 67 ? 17.141 -15.578 -8.391 1 98.56 67 LEU B C 1
ATOM 2180 O O . LEU B 1 67 ? 17.5 -14.594 -9.047 1 98.56 67 LEU B O 1
ATOM 2184 N N . ARG B 1 68 ? 17.922 -16.516 -8.016 1 97.5 68 ARG B N 1
ATOM 2185 C CA . ARG B 1 68 ? 19.359 -16.406 -8.266 1 97.5 68 ARG B CA 1
ATOM 2186 C C . ARG B 1 68 ? 19.875 -17.609 -9.062 1 97.5 68 ARG B C 1
ATOM 2188 O O . ARG B 1 68 ? 19.438 -18.734 -8.828 1 97.5 68 ARG B O 1
ATOM 2195 N N . LYS B 1 69 ? 20.641 -17.344 -9.984 1 96.62 69 LYS B N 1
ATOM 2196 C CA . LYS B 1 69 ? 21.391 -18.312 -10.773 1 96.62 69 LYS B CA 1
ATOM 2197 C C . LYS B 1 69 ? 22.844 -17.891 -10.93 1 96.62 69 LYS B C 1
ATOM 2199 O O . LYS B 1 69 ? 23.141 -16.719 -11.156 1 96.62 69 LYS B O 1
ATOM 2204 N N . LYS B 1 70 ? 23.688 -18.797 -10.812 1 93.44 70 LYS B N 1
ATOM 2205 C CA . LYS B 1 70 ? 25.109 -18.5 -10.914 1 93.44 70 LYS B CA 1
ATOM 2206 C C . LYS B 1 70 ? 25.438 -17.812 -12.242 1 93.44 70 LYS B C 1
ATOM 2208 O O . LYS B 1 70 ? 25.062 -18.297 -13.305 1 93.44 70 LYS B O 1
ATOM 2213 N N . GLY B 1 71 ? 26.031 -16.609 -12.172 1 94.75 71 GLY B N 1
ATOM 2214 C CA . GLY B 1 71 ? 26.5 -15.898 -13.344 1 94.75 71 GLY B CA 1
ATOM 2215 C C . GLY B 1 71 ? 25.438 -15.07 -14.016 1 94.75 71 GLY B C 1
ATOM 2216 O O . GLY B 1 71 ? 25.656 -14.492 -15.086 1 94.75 71 GLY B O 1
ATOM 2217 N N . GLU B 1 72 ? 24.266 -15.031 -13.414 1 96.94 72 GLU B N 1
ATOM 2218 C CA . GLU B 1 72 ? 23.156 -14.266 -13.984 1 96.94 72 GLU B CA 1
ATOM 2219 C C . GLU B 1 72 ? 22.703 -13.164 -13.031 1 96.94 72 GLU B C 1
ATOM 2221 O O . GLU B 1 72 ? 23.031 -13.188 -11.844 1 96.94 72 GLU B O 1
ATOM 2226 N N . GLU B 1 73 ? 22.062 -12.227 -13.57 1 96.88 73 GLU B N 1
ATOM 2227 C CA . GLU B 1 73 ? 21.484 -11.172 -12.75 1 96.88 73 GLU B CA 1
ATOM 2228 C C . GLU B 1 73 ? 20.297 -11.688 -11.938 1 96.88 73 GLU B C 1
ATOM 2230 O O . GLU B 1 73 ? 19.578 -12.578 -12.391 1 96.88 73 GLU B O 1
ATOM 2235 N N . ASP B 1 74 ? 20.141 -11.141 -10.766 1 97.56 74 ASP B N 1
ATOM 2236 C CA . ASP B 1 74 ? 19 -11.5 -9.93 1 97.56 74 ASP B CA 1
ATOM 2237 C C . ASP B 1 74 ? 17.688 -11.055 -10.562 1 97.56 74 ASP B C 1
ATOM 2239 O O . ASP B 1 74 ? 17.609 -9.969 -11.133 1 97.56 74 ASP B O 1
ATOM 2243 N N . THR B 1 75 ? 16.703 -11.906 -10.5 1 98.62 75 THR B N 1
ATOM 2244 C CA . THR B 1 75 ? 15.375 -11.602 -10.992 1 98.62 75 THR B CA 1
ATOM 2245 C C . THR B 1 75 ? 14.336 -11.766 -9.883 1 98.62 75 THR B C 1
ATOM 2247 O O . THR B 1 75 ? 14.648 -12.266 -8.797 1 98.62 75 THR B O 1
ATOM 2250 N N . THR B 1 76 ? 13.172 -11.25 -10.07 1 98.81 76 THR B N 1
ATOM 2251 C CA . THR B 1 76 ? 12.031 -11.453 -9.18 1 98.81 76 THR B CA 1
ATOM 2252 C C . THR B 1 76 ? 10.805 -11.891 -9.961 1 98.81 76 THR B C 1
ATOM 2254 O O . THR B 1 76 ? 10.836 -11.977 -11.195 1 98.81 76 THR B O 1
ATOM 2257 N N . LEU B 1 77 ? 9.766 -12.281 -9.242 1 98.94 77 LEU B N 1
ATOM 2258 C CA . LEU B 1 77 ? 8.516 -12.773 -9.82 1 98.94 77 LEU B CA 1
ATOM 2259 C C . LEU B 1 77 ? 7.383 -11.781 -9.578 1 98.94 77 LEU B C 1
ATOM 2261 O O . LEU B 1 77 ? 7.16 -11.352 -8.445 1 98.94 77 LEU B O 1
ATOM 2265 N N . LEU B 1 78 ? 6.703 -11.406 -10.617 1 98.88 78 LEU B N 1
ATOM 2266 C CA . LEU B 1 78 ? 5.445 -10.672 -10.578 1 98.88 78 LEU B CA 1
ATOM 2267 C C . LEU B 1 78 ? 4.293 -11.539 -11.07 1 98.88 78 LEU B C 1
ATOM 2269 O O . LEU B 1 78 ? 4.512 -12.555 -11.734 1 98.88 78 LEU B O 1
ATOM 2273 N N . VAL B 1 79 ? 3.139 -11.133 -10.68 1 98.56 79 VAL B N 1
ATOM 2274 C CA . VAL B 1 79 ? 1.947 -11.789 -11.211 1 98.56 79 VAL B CA 1
ATOM 2275 C C . VAL B 1 79 ? 1.038 -10.75 -11.875 1 98.56 79 VAL B C 1
ATOM 2277 O O . VAL B 1 79 ? 0.895 -9.633 -11.375 1 98.56 79 VAL B O 1
ATOM 2280 N N . ARG B 1 80 ? 0.548 -11.102 -12.969 1 98.06 80 ARG B N 1
ATOM 2281 C CA . ARG B 1 80 ? -0.451 -10.32 -13.695 1 98.06 80 ARG B CA 1
ATOM 2282 C C . ARG B 1 80 ? -1.81 -11.016 -13.664 1 98.06 80 ARG B C 1
ATOM 2284 O O . ARG B 1 80 ? -1.911 -12.203 -13.961 1 98.06 80 ARG B O 1
ATOM 2291 N N . GLN B 1 81 ? -2.822 -10.391 -13.305 1 96.94 81 GLN B N 1
ATOM 2292 C CA . GLN B 1 81 ? -4.168 -10.945 -13.234 1 96.94 81 GLN B CA 1
ATOM 2293 C C . GLN B 1 81 ? -5.223 -9.852 -13.312 1 96.94 81 GLN B C 1
ATOM 2295 O O . GLN B 1 81 ? -4.922 -8.672 -13.094 1 96.94 81 GLN B O 1
ATOM 2300 N N . PHE B 1 82 ? -6.398 -10.273 -13.648 1 97.12 82 PHE B N 1
ATOM 2301 C CA . PHE B 1 82 ? -7.531 -9.359 -13.656 1 97.12 82 PHE B CA 1
ATOM 2302 C C . PHE B 1 82 ? -8.078 -9.164 -12.242 1 97.12 82 PHE B C 1
ATOM 2304 O O . PHE B 1 82 ? -8.352 -10.133 -11.539 1 97.12 82 PHE B O 1
ATOM 2311 N N . ARG B 1 83 ? -8.188 -7.965 -11.789 1 97.62 83 ARG B N 1
ATOM 2312 C CA . ARG B 1 83 ? -8.875 -7.602 -10.555 1 97.62 83 ARG B CA 1
ATOM 2313 C C . ARG B 1 83 ? -10.18 -6.871 -10.844 1 97.62 83 ARG B C 1
ATOM 2315 O O . ARG B 1 83 ? -10.172 -5.734 -11.32 1 97.62 83 ARG B O 1
ATOM 2322 N N . PRO B 1 84 ? -11.242 -7.422 -10.555 1 97.62 84 PRO B N 1
ATOM 2323 C CA . PRO B 1 84 ? -12.531 -6.809 -10.875 1 97.62 84 PRO B CA 1
ATOM 2324 C C . PRO B 1 84 ? -12.68 -5.406 -10.289 1 97.62 84 PRO B C 1
ATOM 2326 O O . PRO B 1 84 ? -13.164 -4.496 -10.969 1 97.62 84 PRO B O 1
ATOM 2329 N N . PRO B 1 85 ? -12.25 -5.137 -9.039 1 98.06 85 PRO B N 1
ATOM 2330 C CA . PRO B 1 85 ? -12.391 -3.773 -8.523 1 98.06 85 PRO B CA 1
ATOM 2331 C C . PRO B 1 85 ? -11.711 -2.736 -9.414 1 98.06 85 PRO B C 1
ATOM 2333 O O . PRO B 1 85 ? -12.164 -1.591 -9.492 1 98.06 85 PRO B O 1
ATOM 2336 N N . MET B 1 86 ? -10.68 -3.178 -10.102 1 97.19 86 MET B N 1
ATOM 2337 C CA . MET B 1 86 ? -9.938 -2.264 -10.969 1 97.19 86 MET B CA 1
ATOM 2338 C C . MET B 1 86 ? -10.508 -2.281 -12.391 1 97.19 86 MET B C 1
ATOM 2340 O O . MET B 1 86 ? -10.102 -1.48 -13.234 1 97.19 86 MET B O 1
ATOM 2344 N N . ASN B 1 87 ? -11.383 -3.211 -12.633 1 96.75 87 ASN B N 1
ATOM 2345 C CA . ASN B 1 87 ? -11.828 -3.498 -13.992 1 96.75 87 ASN B CA 1
ATOM 2346 C C . ASN B 1 87 ? -10.664 -3.475 -14.977 1 96.75 87 ASN B C 1
ATOM 2348 O O . ASN B 1 87 ? -10.734 -2.805 -16.016 1 96.75 87 ASN B O 1
ATOM 2352 N N . GLY B 1 88 ? -9.617 -4.168 -14.609 1 96.62 88 GLY B N 1
ATOM 2353 C CA . GLY B 1 88 ? -8.383 -4.188 -15.375 1 96.62 88 GLY B CA 1
ATOM 2354 C C . GLY B 1 88 ? -7.332 -5.117 -14.789 1 96.62 88 GLY B C 1
ATOM 2355 O O . GLY B 1 88 ? -7.523 -5.668 -13.703 1 96.62 88 GLY B O 1
ATOM 2356 N N . GLU B 1 89 ? -6.277 -5.246 -15.555 1 97.31 89 GLU B N 1
ATOM 2357 C CA . GLU B 1 89 ? -5.184 -6.102 -15.109 1 97.31 89 GLU B CA 1
ATOM 2358 C C . GLU B 1 89 ? -4.25 -5.352 -14.156 1 97.31 89 GLU B C 1
ATOM 2360 O O . GLU B 1 89 ? -4.062 -4.141 -14.289 1 97.31 89 GLU B O 1
ATOM 2365 N N . THR B 1 90 ? -3.783 -6.098 -13.25 1 98.31 90 THR B N 1
ATOM 2366 C CA . THR B 1 90 ? -2.852 -5.562 -12.266 1 98.31 90 THR B CA 1
ATOM 2367 C C . THR B 1 90 ? -1.51 -6.281 -12.336 1 98.31 90 THR B C 1
ATOM 2369 O O . THR B 1 90 ? -1.436 -7.422 -12.805 1 98.31 90 THR B O 1
ATOM 2372 N N . ILE B 1 91 ? -0.467 -5.57 -12.016 1 98.81 91 ILE B N 1
ATOM 2373 C CA . ILE B 1 91 ? 0.851 -6.133 -11.727 1 98.81 91 ILE B CA 1
ATOM 2374 C C . ILE B 1 91 ? 1.098 -6.133 -10.219 1 98.81 91 ILE B C 1
ATOM 2376 O O . ILE B 1 91 ? 1.105 -5.074 -9.586 1 98.81 91 ILE B O 1
ATOM 2380 N N . GLU B 1 92 ? 1.267 -7.348 -9.672 1 98.88 92 GLU B N 1
ATOM 2381 C CA . GLU B 1 92 ? 1.392 -7.527 -8.227 1 98.88 92 GLU B CA 1
ATOM 2382 C C . GLU B 1 92 ? 2.527 -8.492 -7.883 1 98.88 92 GLU B C 1
ATOM 2384 O O . GLU B 1 92 ? 3.268 -8.922 -8.773 1 98.88 92 GLU B O 1
ATOM 2389 N N . LEU B 1 93 ? 2.764 -8.742 -6.613 1 98.94 93 LEU B N 1
ATOM 2390 C CA . LEU B 1 93 ? 3.57 -9.844 -6.105 1 98.94 93 LEU B CA 1
ATOM 2391 C C . LEU B 1 93 ? 2.717 -11.094 -5.91 1 98.94 93 LEU B C 1
ATOM 2393 O O . LEU B 1 93 ? 1.507 -11 -5.695 1 98.94 93 LEU B O 1
ATOM 2397 N N . PRO B 1 94 ? 3.342 -12.289 -6.07 1 98.81 94 PRO B N 1
ATOM 2398 C CA . PRO B 1 94 ? 2.586 -13.43 -5.551 1 98.81 94 PRO B CA 1
ATOM 2399 C C . PRO B 1 94 ? 2.047 -13.188 -4.145 1 98.81 94 PRO B C 1
ATOM 2401 O O . PRO B 1 94 ? 2.75 -12.633 -3.297 1 98.81 94 PRO B O 1
ATOM 2404 N N . ALA B 1 95 ? 0.818 -13.547 -3.945 1 98.62 95 ALA B N 1
ATOM 2405 C CA . ALA B 1 95 ? 0.169 -13.18 -2.689 1 98.62 95 ALA B CA 1
ATOM 2406 C C . ALA B 1 95 ? -1.016 -14.094 -2.398 1 98.62 95 ALA B C 1
ATOM 2408 O O . ALA B 1 95 ? -1.494 -14.805 -3.289 1 98.62 95 ALA B O 1
ATOM 2409 N N . GLY B 1 96 ? -1.477 -14.047 -1.157 1 96.19 96 GLY B N 1
ATOM 2410 C CA . GLY B 1 96 ? -2.676 -14.766 -0.772 1 96.19 96 GLY B CA 1
ATOM 2411 C C . GLY B 1 96 ? -3.053 -14.57 0.684 1 96.19 96 GLY B C 1
ATOM 2412 O O . GLY B 1 96 ? -2.258 -14.055 1.472 1 96.19 96 GLY B O 1
ATOM 2413 N N . LEU B 1 97 ? -4.254 -14.977 0.991 1 94.25 97 LEU B N 1
ATOM 2414 C CA . LEU B 1 97 ? -4.758 -14.859 2.355 1 94.25 97 LEU B CA 1
ATOM 2415 C C . LEU B 1 97 ? -4.043 -15.844 3.281 1 94.25 97 LEU B C 1
ATOM 2417 O O . LEU B 1 97 ? -3.643 -16.922 2.855 1 94.25 97 LEU B O 1
ATOM 2421 N N . VAL B 1 98 ? -3.869 -15.398 4.516 1 94.5 98 VAL B N 1
ATOM 2422 C CA . VAL B 1 98 ? -3.371 -16.281 5.566 1 94.5 98 VAL B CA 1
ATOM 2423 C C . VAL B 1 98 ? -4.531 -17.047 6.195 1 94.5 98 VAL B C 1
ATOM 2425 O O . VAL B 1 98 ? -5.477 -16.438 6.711 1 94.5 98 VAL B O 1
ATOM 2428 N N . ASP B 1 99 ? -4.453 -18.297 6.156 1 88.94 99 ASP B N 1
ATOM 2429 C CA . ASP B 1 99 ? -5.5 -19.094 6.785 1 88.94 99 ASP B CA 1
ATOM 2430 C C . ASP B 1 99 ? -5.48 -18.938 8.305 1 88.94 99 ASP B C 1
ATOM 2432 O O . ASP B 1 99 ? -4.445 -18.594 8.883 1 88.94 99 ASP B O 1
ATOM 2436 N N . ALA B 1 100 ? -6.551 -19.078 8.992 1 83.12 100 ALA B N 1
ATOM 2437 C CA . ALA B 1 100 ? -6.73 -18.844 10.422 1 83.12 100 ALA B CA 1
ATOM 2438 C C . ALA B 1 100 ? -5.648 -19.547 11.234 1 83.12 100 ALA B C 1
ATOM 2440 O O . ALA B 1 100 ? -5.105 -18.969 12.188 1 83.12 100 ALA B O 1
ATOM 2441 N N . ASP B 1 101 ? -5.164 -20.688 11.008 1 85.12 101 ASP B N 1
ATOM 2442 C CA . ASP B 1 101 ? -4.191 -21.422 11.805 1 85.12 101 ASP B CA 1
ATOM 2443 C C . ASP B 1 101 ? -2.898 -21.656 11.023 1 85.12 101 ASP B C 1
ATOM 2445 O O . ASP B 1 101 ? -2.264 -22.703 11.156 1 85.12 101 ASP B O 1
ATOM 2449 N N . GLU B 1 102 ? -2.592 -20.531 10.359 1 91.56 102 GLU B N 1
ATOM 2450 C CA . GLU B 1 102 ? -1.394 -20.672 9.539 1 91.56 102 GLU B CA 1
ATOM 2451 C C . GLU B 1 102 ? -0.371 -19.578 9.875 1 91.56 102 GLU B C 1
ATOM 2453 O O . GLU B 1 102 ? -0.735 -18.438 10.133 1 91.56 102 GLU B O 1
ATOM 2458 N N . ASP B 1 103 ? 0.848 -19.969 9.969 1 94.06 103 ASP B N 1
ATOM 2459 C CA . ASP B 1 103 ? 1.941 -19.016 10.047 1 94.06 103 ASP B CA 1
ATOM 2460 C C . ASP B 1 103 ? 2.094 -18.25 8.734 1 94.06 103 ASP B C 1
ATOM 2462 O O . ASP B 1 103 ? 2.086 -18.844 7.66 1 94.06 103 ASP B O 1
ATOM 2466 N N . PRO B 1 104 ? 2.209 -16.922 8.859 1 95.56 104 PRO B N 1
ATOM 2467 C CA . PRO B 1 104 ? 2.316 -16.125 7.633 1 95.56 104 PRO B CA 1
ATOM 2468 C C . PRO B 1 104 ? 3.469 -16.578 6.738 1 95.56 104 PRO B C 1
ATOM 2470 O O . PRO B 1 104 ? 3.367 -16.5 5.512 1 95.56 104 PRO B O 1
ATOM 2473 N N . ILE B 1 105 ? 4.551 -17.047 7.312 1 96.31 105 ILE B N 1
ATOM 2474 C CA . ILE B 1 105 ? 5.684 -17.516 6.523 1 96.31 105 ILE B CA 1
ATOM 2475 C C . ILE B 1 105 ? 5.281 -18.766 5.746 1 96.31 105 ILE B C 1
ATOM 2477 O O . ILE B 1 105 ? 5.621 -18.906 4.566 1 96.31 105 ILE B O 1
ATOM 2481 N N . VAL B 1 106 ? 4.566 -19.625 6.371 1 96.62 106 VAL B N 1
ATOM 2482 C CA . VAL B 1 106 ? 4.062 -20.828 5.723 1 96.62 106 VAL B CA 1
ATOM 2483 C C . VAL B 1 106 ? 3.115 -20.453 4.59 1 96.62 106 VAL B C 1
ATOM 2485 O O . VAL B 1 106 ? 3.207 -20.984 3.484 1 96.62 106 VAL B O 1
ATOM 2488 N N . ALA B 1 107 ? 2.248 -19.531 4.863 1 96.75 107 ALA B N 1
ATOM 2489 C CA . ALA B 1 107 ? 1.329 -19.047 3.836 1 96.75 107 ALA B CA 1
ATOM 2490 C C . ALA B 1 107 ? 2.092 -18.484 2.641 1 96.75 107 ALA B C 1
ATOM 2492 O O . ALA B 1 107 ? 1.736 -18.734 1.489 1 96.75 107 ALA B O 1
ATOM 2493 N N . ALA B 1 108 ? 3.156 -17.734 2.938 1 98.12 108 ALA B N 1
ATOM 2494 C CA . ALA B 1 108 ? 3.943 -17.109 1.881 1 98.12 108 ALA B CA 1
ATOM 2495 C C . ALA B 1 108 ? 4.562 -18.156 0.96 1 98.12 108 ALA B C 1
ATOM 2497 O O . ALA B 1 108 ? 4.469 -18.047 -0.264 1 98.12 108 ALA B O 1
ATOM 2498 N N . LEU B 1 109 ? 5.133 -19.141 1.555 1 98.19 109 LEU B N 1
ATOM 2499 C CA . LEU B 1 109 ? 5.785 -20.188 0.774 1 98.19 109 LEU B CA 1
ATOM 2500 C C . LEU B 1 109 ? 4.754 -21.016 0.013 1 98.19 109 LEU B C 1
ATOM 2502 O O . LEU B 1 109 ? 4.988 -21.406 -1.133 1 98.19 109 LEU B O 1
ATOM 2506 N N . ARG B 1 110 ? 3.641 -21.25 0.628 1 97.75 110 ARG B N 1
ATOM 2507 C CA . ARG B 1 110 ? 2.551 -21.953 -0.033 1 97.75 110 ARG B CA 1
ATOM 2508 C C . ARG B 1 110 ? 2.043 -21.172 -1.24 1 97.75 110 ARG B C 1
ATOM 2510 O O . ARG B 1 110 ? 1.926 -21.719 -2.338 1 97.75 110 ARG B O 1
ATOM 2517 N N . GLU B 1 111 ? 1.74 -19.891 -1.045 1 98.25 111 GLU B N 1
ATOM 2518 C CA . GLU B 1 111 ? 1.218 -19.047 -2.117 1 98.25 111 GLU B CA 1
ATOM 2519 C C . GLU B 1 111 ? 2.227 -18.906 -3.254 1 98.25 111 GLU B C 1
ATOM 2521 O O . GLU B 1 111 ? 1.85 -18.875 -4.426 1 98.25 111 GLU B O 1
ATOM 2526 N N . LEU B 1 112 ? 3.555 -18.781 -2.893 1 98.81 112 LEU B N 1
ATOM 2527 C CA . LEU B 1 112 ? 4.586 -18.734 -3.924 1 98.81 112 LEU B CA 1
ATOM 2528 C C . LEU B 1 112 ? 4.543 -19.984 -4.793 1 98.81 112 LEU B C 1
ATOM 2530 O O . LEU B 1 112 ? 4.508 -19.891 -6.023 1 98.81 112 LEU B O 1
ATOM 2534 N N . LYS B 1 113 ? 4.488 -21.078 -4.16 1 98.69 113 LYS B N 1
ATOM 2535 C CA . LYS B 1 113 ? 4.465 -22.359 -4.887 1 98.69 113 LYS B CA 1
ATOM 2536 C C . LYS B 1 113 ? 3.195 -22.484 -5.723 1 98.69 113 LYS B C 1
ATOM 2538 O O . LYS B 1 113 ? 3.254 -22.844 -6.898 1 98.69 113 LYS B O 1
ATOM 2543 N N . GLU B 1 114 ? 2.061 -22.172 -5.172 1 98.44 114 GLU B N 1
ATOM 2544 C CA . GLU B 1 114 ? 0.789 -22.312 -5.871 1 98.44 114 GLU B CA 1
ATOM 2545 C C . GLU B 1 114 ? 0.712 -21.391 -7.086 1 98.44 114 GLU B C 1
ATOM 2547 O O . GLU B 1 114 ? 0.323 -21.812 -8.172 1 98.44 114 GLU B O 1
ATOM 2552 N N . GLU B 1 115 ? 1.118 -20.141 -6.895 1 98.38 115 GLU B N 1
ATOM 2553 C CA . GLU B 1 115 ? 0.874 -19.156 -7.934 1 98.38 115 GLU B CA 1
ATOM 2554 C C . GLU B 1 115 ? 1.991 -19.156 -8.977 1 98.38 115 GLU B C 1
ATOM 2556 O O . GLU B 1 115 ? 1.781 -18.75 -10.117 1 98.38 115 GLU B O 1
ATOM 2561 N N . THR B 1 116 ? 3.229 -19.609 -8.625 1 98.69 116 THR B N 1
ATOM 2562 C CA . THR B 1 116 ? 4.344 -19.422 -9.547 1 98.69 116 THR B CA 1
ATOM 2563 C C . THR B 1 116 ? 5.031 -20.75 -9.828 1 98.69 116 THR B C 1
ATOM 2565 O O . THR B 1 116 ? 5.766 -20.891 -10.812 1 98.69 116 THR B O 1
ATOM 2568 N N . GLY B 1 117 ? 4.844 -21.766 -8.961 1 98.75 117 GLY B N 1
ATOM 2569 C CA . GLY B 1 117 ? 5.492 -23.047 -9.094 1 98.75 117 GLY B CA 1
ATOM 2570 C C . GLY B 1 117 ? 6.863 -23.094 -8.453 1 98.75 117 GLY B C 1
ATOM 2571 O O . GLY B 1 117 ? 7.43 -24.172 -8.258 1 98.75 117 GLY B O 1
ATOM 2572 N N . TYR B 1 118 ? 7.461 -21.984 -8.047 1 98.81 118 TYR B N 1
ATOM 2573 C CA . TYR B 1 118 ? 8.805 -21.938 -7.488 1 98.81 118 TYR B CA 1
ATOM 2574 C C . TYR B 1 118 ? 8.789 -22.281 -6.004 1 98.81 118 TYR B C 1
ATOM 2576 O O . TYR B 1 118 ? 7.812 -22.016 -5.309 1 98.81 118 TYR B O 1
ATOM 2584 N N . VAL B 1 119 ? 9.828 -22.875 -5.613 1 98.25 119 VAL B N 1
ATOM 2585 C CA . VAL B 1 119 ? 10.078 -23.172 -4.207 1 98.25 119 VAL B CA 1
ATOM 2586 C C . VAL B 1 119 ? 11.281 -22.375 -3.709 1 98.25 119 VAL B C 1
ATOM 2588 O O . VAL B 1 119 ? 12.281 -22.25 -4.414 1 98.25 119 VAL B O 1
ATOM 2591 N N . GLY B 1 120 ? 11.148 -21.812 -2.557 1 97.44 120 GLY B N 1
ATOM 2592 C CA . GLY B 1 120 ? 12.25 -21.047 -1.982 1 97.44 120 GLY B CA 1
ATOM 2593 C C . GLY B 1 120 ? 12.305 -21.141 -0.469 1 97.44 120 GLY B C 1
ATOM 2594 O O . GLY B 1 120 ? 11.617 -21.953 0.14 1 97.44 120 GLY B O 1
ATOM 2595 N N . THR B 1 121 ? 13.258 -20.391 0.122 1 95.88 121 THR B N 1
ATOM 2596 C CA . THR B 1 121 ? 13.422 -20.266 1.565 1 95.88 121 THR B CA 1
ATOM 2597 C C . THR B 1 121 ? 13.375 -18.797 1.989 1 95.88 121 THR B C 1
ATOM 2599 O O . THR B 1 121 ? 13.805 -17.906 1.241 1 95.88 121 THR B O 1
ATOM 2602 N N . VAL B 1 122 ? 12.734 -18.562 3.092 1 95.5 122 VAL B N 1
ATOM 2603 C CA . VAL B 1 122 ? 12.625 -17.188 3.592 1 95.5 122 VAL B CA 1
ATOM 2604 C C . VAL B 1 122 ? 14.023 -16.578 3.703 1 95.5 122 VAL B C 1
ATOM 2606 O O . VAL B 1 122 ? 14.969 -17.234 4.133 1 95.5 122 VAL B O 1
ATOM 2609 N N . ALA B 1 123 ? 14.008 -15.273 3.258 1 91.5 123 ALA B N 1
ATOM 2610 C CA . ALA B 1 123 ? 15.281 -14.562 3.273 1 91.5 123 ALA B CA 1
ATOM 2611 C C . ALA B 1 123 ? 15.758 -14.32 4.703 1 91.5 123 ALA B C 1
ATOM 2613 O O . ALA B 1 123 ? 14.945 -14.164 5.617 1 91.5 123 ALA B O 1
ATOM 2614 N N . GLY B 1 124 ? 17 -14.039 4.832 1 70.88 124 GLY B N 1
ATOM 2615 C CA . GLY B 1 124 ? 17.594 -13.703 6.117 1 70.88 124 GLY B CA 1
ATOM 2616 C C . GLY B 1 124 ? 18.453 -14.812 6.691 1 70.88 124 GLY B C 1
ATOM 2617 O O . GLY B 1 124 ? 18.172 -15.992 6.473 1 70.88 124 GLY B O 1
ATOM 2618 N N . ASP B 1 125 ? 19.656 -14.773 6.418 1 54 125 ASP B N 1
ATOM 2619 C CA . ASP B 1 125 ? 20.719 -15.594 6.98 1 54 125 ASP B CA 1
ATOM 2620 C C . ASP B 1 125 ? 20.578 -15.719 8.492 1 54 125 ASP B C 1
ATOM 2622 O O . ASP B 1 125 ? 20.641 -14.711 9.211 1 54 125 ASP B O 1
ATOM 2626 N N . PRO B 1 126 ? 19.984 -16.984 8.906 1 46 126 PRO B N 1
ATOM 2627 C CA . PRO B 1 126 ? 20.078 -17.125 10.359 1 46 126 PRO B CA 1
ATOM 2628 C C . PRO B 1 126 ? 21.344 -16.5 10.93 1 46 126 PRO B C 1
ATOM 2630 O O . PRO B 1 126 ? 21.375 -16.094 12.094 1 46 126 PRO B O 1
ATOM 2633 N N . SER B 1 127 ? 22.422 -16.609 10.141 1 44.19 127 SER B N 1
ATOM 2634 C CA . SER B 1 127 ? 23.734 -16.172 10.594 1 44.19 127 SER B CA 1
ATOM 2635 C C . SER B 1 127 ? 23.922 -14.68 10.398 1 44.19 127 SER B C 1
ATOM 2637 O O . SER B 1 127 ? 24.969 -14.117 10.766 1 44.19 127 SER B O 1
ATOM 2639 N N . ALA B 1 128 ? 23.078 -14.109 9.57 1 45.12 128 ALA B N 1
ATOM 2640 C CA . ALA B 1 128 ? 23.297 -12.688 9.32 1 45.12 128 ALA B CA 1
ATOM 2641 C C . ALA B 1 128 ? 23.172 -11.883 10.609 1 45.12 128 ALA B C 1
ATOM 2643 O O . ALA B 1 128 ? 22.391 -12.234 11.5 1 45.12 128 ALA B O 1
ATOM 2644 N N . PRO B 1 129 ? 24.234 -11.172 10.953 1 41.81 129 PRO B N 1
ATOM 2645 C CA . PRO B 1 129 ? 24.203 -10.375 12.18 1 41.81 129 PRO B CA 1
ATOM 2646 C C . PRO B 1 129 ? 22.844 -9.711 12.414 1 41.81 129 PRO B C 1
ATOM 2648 O O . PRO B 1 129 ? 22.109 -9.445 11.469 1 41.81 129 PRO B O 1
ATOM 2651 N N . ARG B 1 130 ? 22.359 -9.492 13.617 1 42.38 130 ARG B N 1
ATOM 2652 C CA . ARG B 1 130 ? 21.312 -8.703 14.25 1 42.38 130 ARG B CA 1
ATOM 2653 C C . ARG B 1 130 ? 21.266 -7.293 13.672 1 42.38 130 ARG B C 1
ATOM 2655 O O . ARG B 1 130 ? 22.297 -6.629 13.555 1 42.38 130 ARG B O 1
ATOM 2662 N N . GLY B 1 131 ? 20.281 -6.859 12.664 1 55.09 131 GLY B N 1
ATOM 2663 C CA . GLY B 1 131 ? 20.156 -5.516 12.117 1 55.09 131 GLY B CA 1
ATOM 2664 C C . GLY B 1 131 ? 19.922 -5.504 10.617 1 55.09 131 GLY B C 1
ATOM 2665 O O . GLY B 1 131 ? 19.781 -4.434 10.016 1 55.09 131 GLY B O 1
ATOM 2666 N N . GLY B 1 132 ? 19.938 -6.664 9.953 1 73.75 132 GLY B N 1
ATOM 2667 C CA . GLY B 1 132 ? 19.766 -6.691 8.516 1 73.75 132 GLY B CA 1
ATOM 2668 C C . GLY B 1 132 ? 18.312 -6.574 8.086 1 73.75 132 GLY B C 1
ATOM 2669 O O . GLY B 1 132 ? 17.453 -6.227 8.898 1 73.75 132 GLY B O 1
ATOM 2670 N N . VAL B 1 133 ? 18.078 -6.578 6.84 1 85.31 133 VAL B N 1
ATOM 2671 C CA . VAL B 1 133 ? 16.734 -6.516 6.258 1 85.31 133 VAL B CA 1
ATOM 2672 C C . VAL B 1 133 ? 15.93 -7.73 6.699 1 85.31 133 VAL B C 1
ATOM 2674 O O . VAL B 1 133 ? 16.344 -8.875 6.508 1 85.31 133 VAL B O 1
ATOM 2677 N N . PRO B 1 134 ? 14.867 -7.512 7.441 1 89.06 134 PRO B N 1
ATOM 2678 C CA . PRO B 1 134 ? 14.055 -8.633 7.918 1 89.06 134 PRO B CA 1
ATOM 2679 C C . PRO B 1 134 ? 13.469 -9.469 6.781 1 89.06 134 PRO B C 1
ATOM 2681 O O . PRO B 1 134 ? 13.242 -8.953 5.684 1 89.06 134 PRO B O 1
ATOM 2684 N N . ALA B 1 135 ? 13.203 -10.711 7.129 1 93.38 135 ALA B N 1
ATOM 2685 C CA . ALA B 1 135 ? 12.586 -11.617 6.164 1 93.38 135 ALA B CA 1
ATOM 2686 C C . ALA B 1 135 ? 11.109 -11.297 5.977 1 93.38 135 ALA B C 1
ATOM 2688 O O . ALA B 1 135 ? 10.547 -11.531 4.902 1 93.38 135 ALA B O 1
ATOM 2689 N N . MET B 1 136 ? 10.516 -10.828 7.012 1 96.12 136 MET B N 1
ATOM 2690 C CA . MET B 1 136 ? 9.094 -10.5 6.977 1 96.12 136 MET B CA 1
ATOM 2691 C C . MET B 1 136 ? 8.828 -9.156 7.648 1 96.12 136 MET B C 1
ATOM 2693 O O . MET B 1 136 ? 9.414 -8.859 8.695 1 96.12 136 MET B 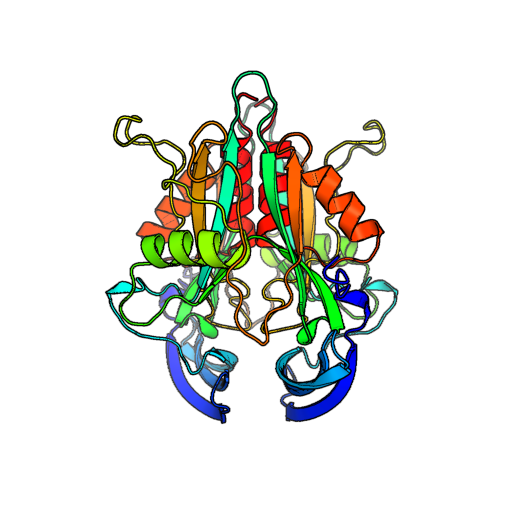O 1
ATOM 2697 N N . THR B 1 137 ? 8.008 -8.406 7.035 1 97.38 137 THR B N 1
ATOM 2698 C CA . THR B 1 137 ? 7.613 -7.129 7.621 1 97.38 137 THR B CA 1
ATOM 2699 C C . THR B 1 137 ? 6.59 -7.34 8.734 1 97.38 137 THR B C 1
ATOM 2701 O O . THR B 1 137 ? 6.039 -8.438 8.875 1 97.38 137 THR B O 1
ATOM 2704 N N . PRO B 1 138 ? 6.387 -6.324 9.633 1 96.81 138 PRO B N 1
ATOM 2705 C CA . PRO B 1 138 ? 5.191 -6.379 10.477 1 96.81 138 PRO B CA 1
ATOM 2706 C C . PRO B 1 138 ? 3.896 -6.387 9.672 1 96.81 138 PRO B C 1
ATOM 2708 O O . PRO B 1 138 ? 3.932 -6.309 8.438 1 96.81 138 PRO B O 1
ATOM 2711 N N . ALA B 1 139 ? 2.76 -6.598 10.359 1 96.94 139 ALA B N 1
ATOM 2712 C CA . ALA B 1 139 ? 1.476 -6.387 9.703 1 96.94 139 ALA B CA 1
ATOM 2713 C C . ALA B 1 139 ? 1.322 -4.938 9.25 1 96.94 139 ALA B C 1
ATOM 2715 O O . ALA B 1 139 ? 1.438 -4.012 10.055 1 96.94 139 ALA B O 1
ATOM 2716 N N . LEU B 1 140 ? 1.124 -4.73 7.969 1 98.69 140 LEU B N 1
ATOM 2717 C CA . LEU B 1 140 ? 1.066 -3.389 7.395 1 98.69 140 LEU B CA 1
ATOM 2718 C C . LEU B 1 140 ? -0.322 -3.1 6.832 1 98.69 140 LEU B C 1
ATOM 2720 O O . LEU B 1 140 ? -0.811 -3.83 5.965 1 98.69 140 LEU B O 1
ATOM 2724 N N . PRO B 1 141 ? -0.97 -2.074 7.344 1 98.69 141 PRO B N 1
ATOM 2725 C CA . PRO B 1 141 ? -2.24 -1.703 6.715 1 98.69 141 PRO B CA 1
ATOM 2726 C C . PRO B 1 141 ? -2.059 -1.137 5.309 1 98.69 141 PRO B C 1
ATOM 2728 O O . PRO B 1 141 ? -1.118 -0.377 5.062 1 98.69 141 PRO B O 1
ATOM 2731 N N . LEU B 1 142 ? -2.953 -1.489 4.402 1 98.69 142 LEU B N 1
ATOM 2732 C CA . LEU B 1 142 ? -2.889 -1.028 3.02 1 98.69 142 LEU B CA 1
ATOM 2733 C C . LEU B 1 142 ? -3.592 0.315 2.863 1 98.69 142 LEU B C 1
ATOM 2735 O O . LEU B 1 142 ? -3.076 1.215 2.195 1 98.69 142 LEU B O 1
ATOM 2739 N N . SER B 1 143 ? -4.738 0.469 3.395 1 98.38 143 SER B N 1
ATOM 2740 C CA . SER B 1 143 ? -5.551 1.683 3.369 1 98.38 143 SER B CA 1
ATOM 2741 C C . SER B 1 143 ? -6.223 1.925 4.719 1 98.38 143 SER B C 1
ATOM 2743 O O . SER B 1 143 ? -7.422 1.693 4.867 1 98.38 143 SER B O 1
ATOM 2745 N N . PRO B 1 144 ? -5.477 2.428 5.691 1 98.12 144 PRO B N 1
ATOM 2746 C CA . PRO B 1 144 ? -5.965 2.463 7.074 1 98.12 144 PRO B CA 1
ATOM 2747 C C . PRO B 1 144 ? -7.125 3.436 7.266 1 98.12 144 PRO B C 1
ATOM 2749 O O . PRO B 1 144 ? -7.785 3.416 8.305 1 98.12 144 PRO B O 1
ATOM 2752 N N . GLY B 1 145 ? -7.422 4.273 6.309 1 97.06 145 GLY B N 1
ATOM 2753 C CA . GLY B 1 145 ? -8.602 5.121 6.375 1 97.06 145 GLY B CA 1
ATOM 2754 C C . GLY B 1 145 ? -9.867 4.43 5.895 1 97.06 145 GLY B C 1
ATOM 2755 O O . GLY B 1 145 ? -10.977 4.91 6.137 1 97.06 145 GLY B O 1
ATOM 2756 N N . LEU B 1 146 ? -9.695 3.324 5.223 1 97.56 146 LEU B N 1
ATOM 2757 C CA . LEU B 1 146 ? -10.812 2.662 4.555 1 97.56 146 LEU B CA 1
ATOM 2758 C C . LEU B 1 146 ? -11.062 1.281 5.152 1 97.56 146 LEU B C 1
ATOM 2760 O O . LEU B 1 146 ? -12.203 0.817 5.199 1 97.56 146 LEU B O 1
ATOM 2764 N N . SER B 1 147 ? -10.008 0.616 5.531 1 97.75 147 SER B N 1
ATOM 2765 C CA . SER B 1 147 ? -10.078 -0.795 5.898 1 97.75 147 SER B CA 1
ATOM 2766 C C . SER B 1 147 ? -9.031 -1.146 6.949 1 97.75 147 SER B C 1
ATOM 2768 O O . SER B 1 147 ? -8.031 -0.438 7.098 1 97.75 147 SER B O 1
ATOM 2770 N N . ASN B 1 148 ? -9.289 -2.23 7.711 1 96.81 148 ASN B N 1
ATOM 2771 C CA . ASN B 1 148 ? -8.297 -2.752 8.648 1 96.81 148 ASN B CA 1
ATOM 2772 C C . ASN B 1 148 ? -7.477 -3.879 8.023 1 96.81 148 ASN B C 1
ATOM 2774 O O . ASN B 1 148 ? -6.789 -4.617 8.727 1 96.81 148 ASN B O 1
ATOM 2778 N N . GLU B 1 149 ? -7.602 -4.066 6.695 1 96.69 149 GLU B N 1
ATOM 2779 C CA . GLU B 1 149 ? -6.832 -5.078 5.977 1 96.69 149 GLU B CA 1
ATOM 2780 C C . GLU B 1 149 ? -5.332 -4.832 6.117 1 96.69 149 GLU B C 1
ATOM 2782 O O . GLU B 1 149 ? -4.855 -3.717 5.887 1 96.69 149 GLU B O 1
ATOM 2787 N N . THR B 1 150 ? -4.594 -5.879 6.543 1 97.19 150 THR B N 1
ATOM 2788 C CA . THR B 1 150 ? -3.143 -5.793 6.668 1 97.19 150 THR B CA 1
ATOM 2789 C C . THR B 1 150 ? -2.463 -6.887 5.855 1 97.19 150 THR B C 1
ATOM 2791 O O . THR B 1 150 ? -3.02 -7.973 5.672 1 97.19 150 THR B O 1
ATOM 2794 N N . VAL B 1 151 ? -1.277 -6.551 5.375 1 98.06 151 VAL B N 1
ATOM 2795 C CA . VAL B 1 151 ? -0.443 -7.535 4.695 1 98.06 151 VAL B CA 1
ATOM 2796 C C . VAL B 1 151 ? 0.943 -7.57 5.336 1 98.06 151 VAL B C 1
ATOM 2798 O O . VAL B 1 151 ? 1.335 -6.629 6.031 1 98.06 151 VAL B O 1
ATOM 2801 N N . ALA B 1 152 ? 1.588 -8.664 5.152 1 98 152 ALA B N 1
ATOM 2802 C CA . ALA B 1 152 ? 3.025 -8.734 5.402 1 98 152 ALA B CA 1
ATOM 2803 C C . ALA B 1 152 ? 3.783 -9.109 4.129 1 98 152 ALA B C 1
ATOM 2805 O O . ALA B 1 152 ? 3.338 -9.969 3.363 1 98 152 ALA B O 1
ATOM 2806 N N . LEU B 1 153 ? 4.809 -8.398 3.857 1 98.62 153 LEU B N 1
ATOM 2807 C CA . LEU B 1 153 ? 5.734 -8.781 2.793 1 98.62 153 LEU B CA 1
ATOM 2808 C C . LEU B 1 153 ? 6.773 -9.773 3.303 1 98.62 153 LEU B C 1
ATOM 2810 O O . LEU B 1 153 ? 7.391 -9.547 4.348 1 98.62 153 LEU B O 1
ATOM 2814 N N . VAL B 1 154 ? 6.914 -10.836 2.635 1 98.06 154 VAL B N 1
ATOM 2815 C CA . VAL B 1 154 ? 7.891 -11.867 2.969 1 98.06 154 VAL B CA 1
ATOM 2816 C C . VAL B 1 154 ? 8.938 -11.969 1.858 1 98.06 154 VAL B C 1
ATOM 2818 O O . VAL B 1 154 ? 8.586 -12.117 0.685 1 98.06 154 VAL B O 1
ATOM 2821 N N . ARG B 1 155 ? 10.156 -11.859 2.195 1 98 155 ARG B N 1
ATOM 2822 C CA . ARG B 1 155 ? 11.258 -12.047 1.253 1 98 155 ARG B CA 1
ATOM 2823 C C . ARG B 1 155 ? 11.68 -13.516 1.193 1 98 155 ARG B C 1
ATOM 2825 O O . ARG B 1 155 ? 11.875 -14.148 2.23 1 98 155 ARG B O 1
ATOM 2832 N N . VAL B 1 156 ? 11.766 -14.008 0.008 1 97.94 156 VAL B N 1
ATOM 2833 C CA . VAL B 1 156 ? 12.07 -15.414 -0.219 1 97.94 156 VAL B CA 1
ATOM 2834 C C . VAL B 1 156 ? 13.227 -15.539 -1.209 1 97.94 156 VAL B C 1
ATOM 2836 O O . VAL B 1 156 ? 13.273 -14.82 -2.215 1 97.94 156 VAL B O 1
ATOM 2839 N N . ASP B 1 157 ? 14.172 -16.391 -0.924 1 97.12 157 ASP B N 1
ATOM 2840 C CA . ASP B 1 157 ? 15.258 -16.719 -1.843 1 97.12 157 ASP B CA 1
ATOM 2841 C C . ASP B 1 157 ? 14.953 -18 -2.623 1 97.12 157 ASP B C 1
ATOM 2843 O O . ASP B 1 157 ? 14.578 -19.016 -2.037 1 97.12 157 ASP B O 1
ATOM 2847 N N . VAL B 1 158 ? 15.07 -17.906 -3.906 1 98.31 158 VAL B N 1
ATOM 2848 C CA . VAL B 1 158 ? 14.836 -19.047 -4.797 1 98.31 158 VAL B CA 1
ATOM 2849 C C . VAL B 1 158 ? 16.125 -19.391 -5.531 1 98.31 158 VAL B C 1
ATOM 2851 O O . VAL B 1 158 ? 16.688 -18.562 -6.254 1 98.31 158 VAL B O 1
ATOM 2854 N N . ASP B 1 159 ? 16.609 -20.578 -5.355 1 97.94 159 ASP B N 1
ATOM 2855 C CA . ASP B 1 159 ? 17.781 -21.109 -6.059 1 97.94 159 ASP B CA 1
ATOM 2856 C C . ASP B 1 159 ? 17.391 -21.734 -7.395 1 97.94 159 ASP B C 1
ATOM 2858 O O . ASP B 1 159 ? 16.828 -22.828 -7.426 1 97.94 159 ASP B O 1
ATOM 2862 N N . LEU B 1 160 ? 17.766 -21.094 -8.445 1 98.12 160 LEU B N 1
ATOM 2863 C CA . LEU B 1 160 ? 17.359 -21.547 -9.766 1 98.12 160 LEU B CA 1
ATOM 2864 C C . LEU B 1 160 ? 18.156 -22.766 -10.195 1 98.12 160 LEU B C 1
ATOM 2866 O O . LEU B 1 160 ? 17.812 -23.438 -11.164 1 98.12 160 LEU B O 1
ATOM 2870 N N . ASP B 1 161 ? 19.266 -23.016 -9.516 1 97.44 161 ASP B N 1
ATOM 2871 C CA . ASP B 1 161 ? 20.078 -24.172 -9.836 1 97.44 161 ASP B CA 1
ATOM 2872 C C . ASP B 1 161 ? 19.547 -25.422 -9.141 1 97.44 161 ASP B C 1
ATOM 2874 O O . ASP B 1 161 ? 19.953 -26.547 -9.461 1 97.44 161 ASP B O 1
ATOM 2878 N N . ALA B 1 162 ? 18.641 -25.25 -8.227 1 96.94 162 ALA B N 1
ATOM 2879 C CA . ALA B 1 162 ? 18.047 -26.391 -7.52 1 96.94 162 ALA B CA 1
ATOM 2880 C C . ALA B 1 162 ? 17.109 -27.172 -8.43 1 96.94 162 ALA B C 1
ATOM 2882 O O . ALA B 1 162 ? 16.312 -26.594 -9.164 1 96.94 162 ALA B O 1
ATOM 2883 N N . PRO B 1 163 ? 17.094 -28.5 -8.312 1 97.62 163 PRO B N 1
ATOM 2884 C CA . PRO B 1 163 ? 16.25 -29.328 -9.18 1 97.62 163 PRO B CA 1
ATOM 2885 C C . PRO B 1 163 ? 14.766 -29.031 -9.016 1 97.62 163 PRO B C 1
ATOM 2887 O O . PRO B 1 163 ? 14.008 -29.125 -9.984 1 97.62 163 PRO B O 1
ATOM 2890 N N . GLU B 1 164 ? 14.344 -28.656 -7.855 1 97 164 GLU B N 1
ATOM 2891 C CA . GLU B 1 164 ? 12.93 -28.406 -7.598 1 97 164 GLU B CA 1
ATOM 2892 C C . GLU B 1 164 ? 12.445 -27.172 -8.336 1 97 164 GLU B C 1
ATOM 2894 O O . GLU B 1 164 ? 11.234 -26.953 -8.484 1 97 164 GLU B O 1
ATOM 2899 N N . ASN B 1 165 ? 13.367 -26.328 -8.773 1 98.31 165 ASN B N 1
ATOM 2900 C CA . ASN B 1 165 ? 13.008 -25.094 -9.461 1 98.31 165 ASN B CA 1
ATOM 2901 C C . ASN B 1 165 ? 13.32 -25.172 -10.953 1 98.31 165 ASN B C 1
ATOM 2903 O O . ASN B 1 165 ? 13.281 -24.156 -11.656 1 98.31 165 ASN B O 1
ATOM 2907 N N . ALA B 1 166 ? 13.648 -26.359 -11.461 1 97.12 166 ALA B N 1
ATOM 2908 C CA . ALA B 1 166 ? 14 -26.562 -12.859 1 97.12 166 ALA B CA 1
ATOM 2909 C C . ALA B 1 166 ? 12.781 -26.406 -13.766 1 97.12 166 ALA B C 1
ATOM 2911 O O . ALA B 1 166 ? 12.883 -25.906 -14.883 1 97.12 166 ALA B O 1
ATOM 2912 N N . ASN B 1 167 ? 11.625 -26.891 -13.273 1 97.12 167 ASN B N 1
ATOM 2913 C CA . ASN B 1 167 ? 10.383 -26.828 -14.039 1 97.12 167 ASN B CA 1
ATOM 2914 C C . ASN B 1 167 ? 9.211 -26.375 -13.172 1 97.12 167 ASN B C 1
ATOM 2916 O O . ASN B 1 167 ? 8.32 -27.172 -12.875 1 97.12 167 ASN B O 1
ATOM 2920 N N . PRO B 1 168 ? 9.203 -25.094 -12.859 1 97.75 168 PRO B N 1
ATOM 2921 C CA . PRO B 1 168 ? 8.109 -24.594 -12.016 1 97.75 168 PRO B CA 1
ATOM 2922 C C . PRO B 1 168 ? 6.746 -24.719 -12.688 1 97.75 168 PRO B C 1
ATOM 2924 O O . PRO B 1 168 ? 6.609 -24.406 -13.875 1 97.75 168 PRO B O 1
ATOM 2927 N N . ARG B 1 169 ? 5.75 -25.219 -11.906 1 97.06 169 ARG B N 1
ATOM 2928 C CA . ARG B 1 169 ? 4.383 -25.375 -12.391 1 97.06 169 ARG B CA 1
ATOM 2929 C C . ARG B 1 169 ? 3.383 -24.766 -11.406 1 97.06 169 ARG B C 1
ATOM 2931 O O . ARG B 1 169 ? 3.357 -25.156 -10.234 1 97.06 169 ARG B O 1
ATOM 2938 N N . GLN B 1 170 ? 2.604 -23.875 -11.891 1 97.56 170 GLN B N 1
ATOM 2939 C CA . GLN B 1 170 ? 1.558 -23.281 -11.062 1 97.56 170 GLN B CA 1
ATOM 2940 C C . GLN B 1 170 ? 0.551 -24.328 -10.609 1 97.56 170 GLN B C 1
ATOM 2942 O O . GLN B 1 170 ? 0.34 -25.328 -11.297 1 97.56 170 GLN B O 1
ATOM 2947 N N . GLN B 1 171 ? 0.002 -24.172 -9.469 1 96.38 171 GLN B N 1
ATOM 2948 C CA . GLN B 1 171 ? -1.12 -24.938 -8.93 1 96.38 171 GLN B CA 1
ATOM 2949 C C . GLN B 1 171 ? -2.275 -24.031 -8.547 1 96.38 171 GLN B C 1
ATOM 2951 O O . GLN B 1 171 ? -2.516 -23.781 -7.355 1 96.38 171 GLN B O 1
ATOM 2956 N N . LEU B 1 172 ? -2.967 -23.578 -9.492 1 93.38 172 LEU B N 1
ATOM 2957 C CA . LEU B 1 172 ? -4.008 -22.578 -9.312 1 93.38 172 LEU B CA 1
ATOM 2958 C C . LEU B 1 172 ? -5.359 -23.234 -9.047 1 93.38 172 LEU B C 1
ATOM 2960 O O . LEU B 1 172 ? -5.609 -24.344 -9.508 1 93.38 172 LEU B O 1
ATOM 2964 N N . GLU B 1 173 ? -6.113 -22.516 -8.336 1 84.38 173 GLU B N 1
ATOM 2965 C CA . GLU B 1 173 ? -7.504 -22.938 -8.195 1 84.38 173 GLU B CA 1
ATOM 2966 C C . GLU B 1 173 ? -8.32 -22.547 -9.43 1 84.38 173 GLU B C 1
ATOM 2968 O O . GLU B 1 173 ? -7.887 -21.719 -10.234 1 84.38 173 GLU B O 1
ATOM 2973 N N . GLY B 1 174 ? -9.414 -23.156 -9.617 1 78.38 174 GLY B N 1
ATOM 2974 C CA . GLY B 1 174 ? -10.219 -23.062 -10.82 1 78.38 174 GLY B CA 1
ATOM 2975 C C . GLY B 1 174 ? -10.594 -21.625 -11.18 1 78.38 174 GLY B C 1
ATOM 2976 O O . GLY B 1 174 ? -10.797 -21.312 -12.352 1 78.38 174 GLY B O 1
ATOM 2977 N N . SER B 1 175 ? -10.609 -20.766 -10.25 1 82.94 175 SER B N 1
ATOM 2978 C CA . SER B 1 175 ? -11.047 -19.406 -10.586 1 82.94 175 SER B CA 1
ATOM 2979 C C . SER B 1 175 ? -9.859 -18.453 -10.656 1 82.94 175 SER B C 1
ATOM 2981 O O . SER B 1 175 ? -10.039 -17.25 -10.898 1 82.94 175 SER B O 1
ATOM 2983 N N . GLU B 1 176 ? -8.727 -18.938 -10.492 1 90.5 176 GLU B N 1
ATOM 2984 C CA . GLU B 1 176 ? -7.539 -18.094 -10.547 1 90.5 176 GLU B CA 1
ATOM 2985 C C . GLU B 1 176 ? -6.906 -18.109 -11.93 1 90.5 176 GLU B C 1
ATOM 2987 O O . GLU B 1 176 ? -6.605 -19.172 -12.469 1 90.5 176 GLU B O 1
ATOM 2992 N N . PHE B 1 177 ? -6.75 -17 -12.516 1 94.38 177 PHE B N 1
ATOM 2993 C CA . PHE B 1 177 ? -6.043 -16.797 -13.773 1 94.38 177 PHE B CA 1
ATOM 2994 C C . PHE B 1 177 ? -4.863 -15.852 -13.578 1 94.38 177 PHE B C 1
ATOM 2996 O O . PHE B 1 177 ? -5.031 -14.633 -13.617 1 94.38 177 PHE B O 1
ATOM 3003 N N . ILE B 1 178 ? -3.732 -16.422 -13.391 1 96.44 178 ILE B N 1
ATOM 3004 C CA . ILE B 1 178 ? -2.543 -15.664 -13.031 1 96.44 178 ILE B CA 1
ATOM 3005 C C . ILE B 1 178 ? -1.436 -15.93 -14.047 1 96.44 178 ILE B C 1
ATOM 3007 O O . ILE B 1 178 ? -1.122 -17.078 -14.352 1 96.44 178 ILE B O 1
ATOM 3011 N N . THR B 1 179 ? -0.945 -14.875 -14.641 1 96.88 179 THR B N 1
ATOM 3012 C CA . THR B 1 179 ? 0.261 -14.945 -15.461 1 96.88 179 THR B CA 1
ATOM 3013 C C . THR B 1 179 ? 1.492 -14.562 -14.641 1 96.88 179 THR B C 1
ATOM 3015 O O . THR B 1 179 ? 1.505 -13.523 -13.977 1 96.88 179 THR B O 1
ATOM 3018 N N . VAL B 1 180 ? 2.494 -15.398 -14.672 1 98.31 180 VAL B N 1
ATOM 3019 C CA . VAL B 1 180 ? 3.727 -15.133 -13.938 1 98.31 180 VAL B CA 1
ATOM 3020 C C . VAL B 1 180 ? 4.715 -14.398 -14.844 1 98.31 180 VAL B C 1
ATOM 3022 O O . VAL B 1 180 ? 4.926 -14.797 -15.992 1 98.31 180 VAL B O 1
ATOM 3025 N N . LEU B 1 181 ? 5.309 -13.328 -14.367 1 98.62 181 LEU B N 1
ATOM 3026 C CA . LEU B 1 181 ? 6.344 -12.562 -15.047 1 98.62 181 LEU B CA 1
ATOM 3027 C C . LEU B 1 181 ? 7.652 -12.594 -14.266 1 98.62 181 LEU B C 1
ATOM 3029 O O . LEU B 1 181 ? 7.672 -12.289 -13.07 1 98.62 181 LEU B O 1
ATOM 3033 N N . ARG B 1 182 ? 8.656 -13.031 -14.859 1 98.62 182 ARG B N 1
ATOM 3034 C CA . ARG B 1 182 ? 9.984 -12.938 -14.273 1 98.62 182 ARG B CA 1
ATOM 3035 C C . ARG B 1 182 ? 10.75 -11.742 -14.828 1 98.62 182 ARG B C 1
ATOM 3037 O O . ARG B 1 182 ? 10.953 -11.633 -16.047 1 98.62 182 ARG B O 1
ATOM 3044 N N . VAL B 1 183 ? 11.188 -10.828 -13.992 1 98.81 183 VAL B N 1
ATOM 3045 C CA . VAL B 1 183 ? 11.805 -9.586 -14.43 1 98.81 183 VAL B CA 1
ATOM 3046 C C . VAL B 1 183 ? 13.086 -9.336 -13.633 1 98.81 183 VAL B C 1
ATOM 3048 O O . VAL B 1 183 ? 13.219 -9.797 -12.5 1 98.81 183 VAL B O 1
ATOM 3051 N N . PRO B 1 184 ? 14.062 -8.633 -14.18 1 98.5 184 PRO B N 1
ATOM 3052 C CA . PRO B 1 184 ? 15.242 -8.25 -13.391 1 98.5 184 PRO B CA 1
ATOM 3053 C C . PRO B 1 184 ? 14.883 -7.375 -12.195 1 98.5 184 PRO B C 1
ATOM 3055 O O . PRO B 1 184 ? 13.992 -6.531 -12.281 1 98.5 184 PRO B O 1
ATOM 3058 N N . ILE B 1 185 ? 15.609 -7.602 -11.086 1 98 185 ILE B N 1
ATOM 3059 C CA . ILE B 1 185 ? 15.461 -6.711 -9.945 1 98 185 ILE B CA 1
ATOM 3060 C C . ILE B 1 185 ? 16.078 -5.352 -10.258 1 98 185 ILE B C 1
ATOM 3062 O O . ILE B 1 185 ? 15.539 -4.312 -9.875 1 98 185 ILE B O 1
ATOM 3066 N N . ALA B 1 186 ? 17.266 -5.434 -10.969 1 96.19 186 ALA B N 1
ATOM 3067 C CA . ALA B 1 186 ? 17.859 -4.191 -11.445 1 96.19 186 ALA B CA 1
ATOM 3068 C C . ALA B 1 186 ? 16.906 -3.436 -12.367 1 96.19 186 ALA B C 1
ATOM 3070 O O . ALA B 1 186 ? 16.422 -3.988 -13.352 1 96.19 186 ALA B O 1
ATOM 3071 N N . GLY B 1 187 ? 16.609 -2.193 -12.008 1 95.94 187 GLY B N 1
ATOM 3072 C CA . GLY B 1 187 ? 15.719 -1.392 -12.844 1 95.94 187 GLY B CA 1
ATOM 3073 C C . GLY B 1 187 ? 14.25 -1.732 -12.656 1 95.94 187 GLY B C 1
ATOM 3074 O O . GLY B 1 187 ? 13.438 -1.48 -13.539 1 95.94 187 GLY B O 1
ATOM 3075 N N . LEU B 1 188 ? 13.922 -2.334 -11.555 1 98.06 188 LEU B N 1
ATOM 3076 C CA . LEU B 1 188 ? 12.562 -2.816 -11.312 1 98.06 188 LEU B CA 1
ATOM 3077 C C . LEU B 1 188 ? 11.555 -1.679 -11.414 1 98.06 188 LEU B C 1
ATOM 3079 O O . LEU B 1 188 ? 10.492 -1.837 -12.023 1 98.06 188 LEU B O 1
ATOM 3083 N N . ARG B 1 189 ? 11.867 -0.556 -10.859 1 97.81 189 ARG B N 1
ATOM 3084 C CA . ARG B 1 189 ? 10.938 0.568 -10.906 1 97.81 189 ARG B CA 1
ATOM 3085 C C . ARG B 1 189 ? 10.625 0.954 -12.352 1 97.81 189 ARG B C 1
ATOM 3087 O O . ARG B 1 189 ? 9.469 1.225 -12.688 1 97.81 189 ARG B O 1
ATOM 3094 N N . ARG B 1 190 ? 11.602 1.03 -13.203 1 97.38 190 ARG B N 1
ATOM 3095 C CA . ARG B 1 190 ? 11.406 1.386 -14.602 1 97.38 190 ARG B CA 1
ATOM 3096 C C . ARG B 1 190 ? 10.555 0.345 -15.32 1 97.38 190 ARG B C 1
ATOM 3098 O O . ARG B 1 190 ? 9.719 0.69 -16.156 1 97.38 190 ARG B O 1
ATOM 3105 N N . THR B 1 191 ? 10.828 -0.894 -15 1 98.5 191 THR B N 1
ATOM 3106 C CA . THR B 1 191 ? 10 -1.962 -15.539 1 98.5 191 THR B CA 1
ATOM 3107 C C . THR B 1 191 ? 8.539 -1.759 -15.148 1 98.5 191 THR B C 1
ATOM 3109 O O . THR B 1 191 ? 7.645 -1.868 -15.992 1 98.5 191 THR B O 1
ATOM 3112 N N . LEU B 1 192 ? 8.273 -1.425 -13.883 1 98.69 192 LEU B N 1
ATOM 3113 C CA . LEU B 1 192 ? 6.918 -1.212 -13.398 1 98.69 192 LEU B CA 1
ATOM 3114 C C . LEU B 1 192 ? 6.297 0.02 -14.047 1 98.69 192 LEU B C 1
ATOM 3116 O O . LEU B 1 192 ? 5.098 0.035 -14.336 1 98.69 192 LEU B O 1
ATOM 3120 N N . ASP B 1 193 ? 7.102 1.027 -14.281 1 97.25 193 ASP B N 1
ATOM 3121 C CA . ASP B 1 193 ? 6.633 2.211 -14.992 1 97.25 193 ASP B CA 1
ATOM 3122 C C . ASP B 1 193 ? 6.168 1.852 -16.406 1 97.25 193 ASP B C 1
ATOM 3124 O O . ASP B 1 193 ? 5.152 2.367 -16.875 1 97.25 193 ASP B O 1
ATOM 3128 N N . ALA B 1 194 ? 6.945 1.038 -17.047 1 98 194 ALA B N 1
ATOM 3129 C CA . ALA B 1 194 ? 6.578 0.614 -18.391 1 98 194 ALA B CA 1
ATOM 3130 C C . ALA B 1 194 ? 5.25 -0.137 -18.391 1 98 194 ALA B C 1
ATOM 3132 O O . ALA B 1 194 ? 4.434 0.036 -19.297 1 98 194 ALA B O 1
ATOM 3133 N N . PHE B 1 195 ? 4.996 -0.958 -17.375 1 98.44 195 PHE B N 1
ATOM 3134 C CA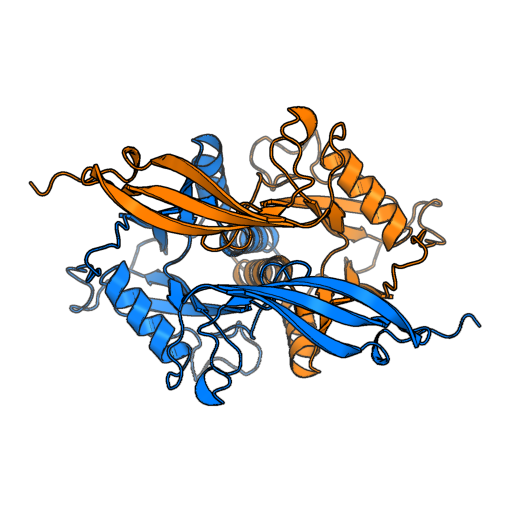 . PHE B 1 195 ? 3.709 -1.634 -17.25 1 98.44 195 PHE B CA 1
ATOM 3135 C C . PHE B 1 195 ? 2.582 -0.625 -17.078 1 98.44 195 PHE B C 1
ATOM 3137 O O . PHE B 1 195 ? 1.533 -0.734 -17.703 1 98.44 195 PHE B O 1
ATOM 3144 N N . ALA B 1 196 ? 2.83 0.339 -16.203 1 97.69 196 ALA B N 1
ATOM 3145 C CA . ALA B 1 196 ? 1.812 1.357 -15.961 1 97.69 196 ALA B CA 1
ATOM 3146 C C . ALA B 1 196 ? 1.499 2.133 -17.234 1 97.69 196 ALA B C 1
ATOM 3148 O O . ALA B 1 196 ? 0.338 2.449 -17.516 1 97.69 196 ALA B O 1
ATOM 3149 N N . GLN B 1 197 ? 2.518 2.443 -18 1 96.31 197 GLN B N 1
ATOM 3150 C CA . GLN B 1 197 ? 2.346 3.178 -19.25 1 96.31 197 GLN B CA 1
ATOM 3151 C C . GLN B 1 197 ? 1.534 2.369 -20.266 1 96.31 197 GLN B C 1
ATOM 3153 O O . GLN B 1 197 ? 0.869 2.938 -21.125 1 96.31 197 GLN B O 1
ATOM 3158 N N . ARG B 1 198 ? 1.561 1.063 -20.109 1 96.81 198 ARG B N 1
ATOM 3159 C CA . ARG B 1 198 ? 0.82 0.187 -21 1 96.81 198 ARG B CA 1
ATOM 3160 C C . ARG B 1 198 ? -0.602 -0.039 -20.5 1 96.81 198 ARG B C 1
ATOM 3162 O O . ARG B 1 198 ? -1.36 -0.809 -21.094 1 96.81 198 ARG B O 1
ATOM 3169 N N . GLY B 1 199 ? -0.915 0.555 -19.375 1 95.44 199 GLY B N 1
ATOM 3170 C CA . GLY B 1 199 ? -2.293 0.516 -18.906 1 95.44 199 GLY B CA 1
ATOM 3171 C C . GLY B 1 199 ?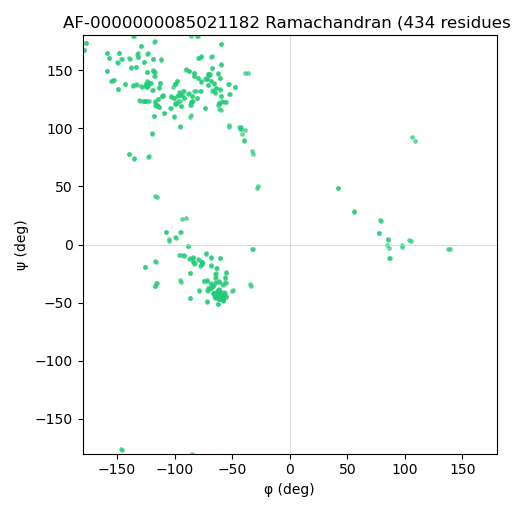 -2.512 -0.462 -17.766 1 95.44 199 GLY B C 1
ATOM 3172 O O . GLY B 1 199 ? -3.643 -0.65 -17.312 1 95.44 199 GLY B O 1
ATOM 3173 N N . TYR B 1 200 ? -1.45 -1.114 -17.266 1 97.81 200 TYR B N 1
ATOM 3174 C CA . TYR B 1 200 ? -1.586 -2.008 -16.109 1 97.81 200 TYR B CA 1
ATOM 3175 C C . TYR B 1 200 ? -1.624 -1.221 -14.812 1 97.81 200 TYR B C 1
ATOM 3177 O O . TYR B 1 200 ? -0.999 -0.164 -14.695 1 97.81 200 TYR B O 1
ATOM 3185 N N . ASN B 1 201 ? -2.436 -1.717 -13.898 1 98.19 201 ASN B N 1
ATOM 3186 C CA . ASN B 1 201 ? -2.438 -1.186 -12.539 1 98.19 201 ASN B CA 1
ATOM 3187 C C . ASN B 1 201 ? -1.381 -1.863 -11.672 1 98.19 201 ASN B C 1
ATOM 3189 O O . ASN B 1 201 ? -1.417 -3.08 -11.477 1 98.19 201 ASN B O 1
ATOM 3193 N N . VAL B 1 202 ? -0.462 -1.03 -11.164 1 98.88 202 VAL B N 1
ATOM 3194 C CA . VAL B 1 202 ? 0.635 -1.613 -10.398 1 98.88 202 VAL B CA 1
ATOM 3195 C C . VAL B 1 202 ? 0.361 -1.461 -8.898 1 98.88 202 VAL B C 1
ATOM 3197 O O . VAL B 1 202 ? 0.086 -0.358 -8.422 1 98.88 202 VAL B O 1
ATOM 3200 N N . PHE B 1 203 ? 0.411 -2.586 -8.188 1 98.94 203 PHE B N 1
ATOM 3201 C CA . PHE B 1 203 ? 0.213 -2.631 -6.742 1 98.94 203 PHE B CA 1
ATOM 3202 C C . PHE B 1 203 ? 1.133 -1.64 -6.039 1 98.94 203 PHE B C 1
ATOM 3204 O O . PHE B 1 203 ? 2.344 -1.64 -6.266 1 98.94 203 PHE B O 1
ATOM 3211 N N . ALA B 1 204 ? 0.582 -0.827 -5.184 1 98.94 204 ALA B N 1
ATOM 3212 C CA . ALA B 1 204 ? 1.29 0.267 -4.523 1 98.94 204 ALA B CA 1
ATOM 3213 C C . ALA B 1 204 ? 2.494 -0.252 -3.742 1 98.94 204 ALA B C 1
ATOM 3215 O O . ALA B 1 204 ? 3.582 0.324 -3.812 1 98.94 204 ALA B O 1
ATOM 3216 N N . GLY B 1 205 ? 2.277 -1.351 -2.926 1 98.81 205 GLY B N 1
ATOM 3217 C CA . GLY B 1 205 ? 3.367 -1.882 -2.123 1 98.81 205 GLY B CA 1
ATOM 3218 C C . GLY B 1 205 ? 4.562 -2.311 -2.951 1 98.81 205 GLY B C 1
ATOM 3219 O O . GLY B 1 205 ? 5.711 -2.15 -2.525 1 98.81 205 GLY B O 1
ATOM 3220 N N . LEU B 1 206 ? 4.305 -2.82 -4.137 1 98.94 206 LEU B N 1
ATOM 3221 C CA . LEU B 1 206 ? 5.348 -3.236 -5.066 1 98.94 206 LEU B CA 1
ATOM 3222 C C . LEU B 1 206 ? 6.066 -2.025 -5.652 1 98.94 206 LEU B C 1
ATOM 3224 O O . LEU B 1 206 ? 7.297 -1.968 -5.652 1 98.94 206 LEU B O 1
ATOM 3228 N N . TYR B 1 207 ? 5.336 -1.079 -6.137 1 98.88 207 TYR B N 1
ATOM 3229 C CA . TYR B 1 207 ? 5.934 0.072 -6.805 1 98.88 207 TYR B CA 1
ATOM 3230 C C . TYR B 1 207 ? 6.777 0.888 -5.836 1 98.88 207 TYR B C 1
ATOM 3232 O O . TYR B 1 207 ? 7.895 1.296 -6.164 1 98.88 207 TYR B O 1
ATOM 3240 N N . THR B 1 208 ? 6.25 1.126 -4.652 1 98.75 208 THR B N 1
ATOM 3241 C CA . THR B 1 208 ? 6.984 1.967 -3.715 1 98.75 208 THR B CA 1
ATOM 3242 C C . THR B 1 208 ? 8.25 1.259 -3.23 1 98.75 208 THR B C 1
ATOM 3244 O O . THR B 1 208 ? 9.266 1.904 -2.967 1 98.75 208 THR B O 1
ATOM 3247 N N . MET B 1 209 ? 8.188 -0.067 -3.098 1 98.56 209 MET B N 1
ATOM 3248 C CA . MET B 1 209 ? 9.406 -0.804 -2.77 1 98.56 209 MET B CA 1
ATOM 3249 C C . MET B 1 209 ? 10.461 -0.614 -3.852 1 98.56 209 MET B C 1
ATOM 3251 O O . MET B 1 209 ? 11.625 -0.336 -3.547 1 98.56 209 MET B O 1
ATOM 3255 N N . ALA B 1 210 ? 10.031 -0.762 -5.078 1 98.5 210 ALA B N 1
ATOM 3256 C CA . ALA B 1 210 ? 10.953 -0.582 -6.195 1 98.5 210 ALA B CA 1
ATOM 3257 C C . ALA B 1 210 ? 11.492 0.843 -6.234 1 98.5 210 ALA B C 1
ATOM 3259 O O . ALA B 1 210 ? 12.68 1.055 -6.512 1 98.5 210 ALA B O 1
ATOM 3260 N N . LEU B 1 211 ? 10.617 1.776 -6.031 1 97.69 211 LEU B N 1
ATOM 3261 C CA . LEU B 1 211 ? 11.031 3.174 -5.949 1 97.69 211 LEU B CA 1
ATOM 3262 C C . LEU B 1 211 ? 12.078 3.371 -4.855 1 97.69 211 LEU B C 1
ATOM 3264 O O . LEU B 1 211 ? 13.086 4.039 -5.074 1 97.69 211 LEU B O 1
ATOM 3268 N N . GLY B 1 212 ? 11.805 2.777 -3.688 1 97.5 212 GLY B N 1
ATOM 3269 C CA . GLY B 1 212 ? 12.781 2.818 -2.611 1 97.5 212 GLY B CA 1
ATOM 3270 C C . GLY B 1 212 ? 14.117 2.215 -2.996 1 97.5 212 GLY B C 1
ATOM 3271 O O . GLY B 1 212 ? 15.172 2.781 -2.693 1 97.5 212 GLY B O 1
ATOM 3272 N N . MET B 1 213 ? 14.102 1.084 -3.631 1 96.81 213 MET B N 1
ATOM 3273 C CA . MET B 1 213 ? 15.344 0.442 -4.059 1 96.81 213 MET B CA 1
ATOM 3274 C C . MET B 1 213 ? 16.172 1.388 -4.918 1 96.81 213 MET B C 1
ATOM 3276 O O . MET B 1 213 ? 17.391 1.498 -4.727 1 96.81 213 MET B O 1
ATOM 3280 N N . GLU B 1 214 ? 15.492 2.025 -5.816 1 95.69 214 GLU B N 1
ATOM 3281 C CA . GLU B 1 214 ? 16.188 2.957 -6.695 1 95.69 214 GLU B CA 1
ATOM 3282 C C . GLU B 1 214 ? 16.75 4.145 -5.914 1 95.69 214 GLU B C 1
ATOM 3284 O O . GLU B 1 214 ? 17.875 4.586 -6.156 1 95.69 214 GLU B O 1
ATOM 3289 N N . MET B 1 215 ? 16 4.68 -5 1 93.75 215 MET B N 1
ATOM 3290 C CA . MET B 1 215 ? 16.422 5.816 -4.188 1 93.75 215 MET B CA 1
ATOM 3291 C C . MET B 1 215 ? 17.609 5.453 -3.301 1 93.75 215 MET B C 1
ATOM 3293 O O . MET B 1 215 ? 18.422 6.312 -2.961 1 93.75 215 MET B O 1
ATOM 3297 N N . GLY B 1 216 ? 17.625 4.23 -2.895 1 92.94 216 GLY B N 1
ATOM 3298 C CA . GLY B 1 216 ? 18.688 3.775 -2.023 1 92.94 216 GLY B CA 1
ATOM 3299 C C . GLY B 1 216 ? 19.984 3.51 -2.764 1 92.94 216 GLY B C 1
ATOM 3300 O O . GLY B 1 216 ? 21.047 3.408 -2.146 1 92.94 216 GLY B O 1
ATOM 3301 N N . GLU B 1 217 ? 19.859 3.361 -4.074 1 88.38 217 GLU B N 1
ATOM 3302 C CA . GLU B 1 217 ? 21.047 3.059 -4.867 1 88.38 217 GLU B CA 1
ATOM 3303 C C . GLU B 1 217 ? 22.094 4.164 -4.738 1 88.38 217 GLU B C 1
ATOM 3305 O O . GLU B 1 217 ? 21.766 5.348 -4.844 1 88.38 217 GLU B O 1
ATOM 3310 N N . GLY B 1 218 ? 23.312 3.881 -4.512 1 74.56 218 GLY B N 1
ATOM 3311 C CA . GLY B 1 218 ? 24.438 4.805 -4.441 1 74.56 218 GLY B CA 1
ATOM 3312 C C . GLY B 1 218 ? 24.625 5.422 -3.066 1 74.56 218 GLY B C 1
ATOM 3313 O O . GLY B 1 218 ? 25.484 6.281 -2.873 1 74.56 218 GLY B O 1
ATOM 3314 N N . ARG B 1 219 ? 23.797 5.145 -2.135 1 70.19 219 ARG B N 1
ATOM 3315 C CA . ARG B 1 219 ? 23.938 5.613 -0.76 1 70.19 219 ARG B CA 1
ATOM 3316 C C . ARG B 1 219 ? 24.844 4.688 0.044 1 70.19 219 ARG B C 1
ATOM 3318 O O . ARG B 1 219 ? 24.922 3.492 -0.239 1 70.19 219 ARG B O 1
#

Solvent-accessible surface area (backbone atoms only — not comparable to full-atom values): 22560 Å² total; per-residue (Å²): 127,81,75,75,67,53,47,80,62,35,42,62,77,44,79,42,78,76,46,74,53,88,58,37,30,36,31,42,32,34,27,29,39,56,86,63,50,79,43,76,47,65,31,42,38,60,54,69,68,50,88,33,76,51,24,63,66,25,46,26,27,32,33,51,38,42,35,41,42,94,96,51,77,51,24,29,51,33,28,37,29,62,26,68,52,56,58,40,44,31,42,37,51,37,52,44,69,37,52,53,87,27,46,52,66,56,38,36,55,48,30,36,25,26,62,53,18,41,61,66,43,69,35,59,54,90,80,50,68,94,85,61,77,70,30,55,55,67,51,16,26,51,44,41,79,45,18,55,52,17,33,22,48,32,32,27,39,26,54,50,79,39,76,75,36,67,70,52,53,60,57,66,55,94,85,57,62,71,45,72,41,79,44,53,52,77,62,34,41,59,55,52,48,54,42,41,75,73,66,35,37,40,31,27,50,58,49,30,17,30,46,14,21,59,69,14,40,75,88,127,82,74,75,67,53,49,78,62,36,40,62,77,45,79,42,79,76,44,76,54,88,59,37,30,35,32,43,31,34,26,30,40,56,86,63,49,80,44,76,48,65,33,41,37,62,53,70,68,51,88,34,75,51,24,64,64,26,47,25,30,33,32,52,39,42,36,39,43,92,98,51,75,50,26,29,52,35,30,36,29,61,27,68,51,56,57,41,45,31,42,39,49,40,51,44,69,38,51,54,89,27,45,52,68,57,38,36,53,50,29,35,26,25,62,53,17,43,60,66,44,69,35,60,53,92,78,52,67,96,83,63,77,70,29,55,53,66,51,16,28,51,45,42,80,43,18,55,51,17,33,22,48,33,32,28,38,25,54,51,79,39,77,76,36,68,72,51,54,60,56,66,56,95,86,58,62,71,46,72,43,79,43,55,53,76,63,35,40,60,54,52,48,53,42,41,74,72,67,34,36,39,32,27,48,58,49,30,16,30,45,16,22,59,68,14,40,76,89

Radius of gyration: 21.35 Å; Cα contacts (8 Å, |Δi|>4): 1084; chains: 2; bounding box: 52×61×53 Å

Sequence (438 aa):
MADDLCSSRSKVIDVDVKHATPWLEFRSLTYLDPTGATRRWDMVGRATRSESVKSKGIDAVCVFATLRKKGEEDTTLLVRQFRPPMNGETIELPAGLVDADEDPIVAALRELKEETGYVGTVAGDPSAPRGGVPAMTPALPLSPGLSNETVALVRVDVDLDAPENANPRQQLEGSEFITVLRVPIAGLRRTLDAFAQRGYNVFAGLYTMALGMEMGEGRMADDLCSSRSKVIDVDVKHATPWLEFRSLTYLDPTGATRRWDMVGRATRSESVKSKGIDAVCVFATLRKKGEEDTTLLVRQFRPPMNGETIELPAGLVDADEDPIVAALRELKEETGYVGTVAGDPSAPRGGVPAMTPALPLSPGLSNETVALVRVDVDLDAPENANPRQQLEGSEFITVLRVPIAGLRRTLDAFAQRGYNVFAGLYTMALGMEMGEGR

Secondary structure (DSSP, 8-state):
------GGG-EEEEEEEEEE-SSEEEEEEEEE-TTS-EEEEEEEEETT----TTTTT--EEEEEEEEE-TTS--EEEEEEEEEGGGTEEEEE-SEEEPPTT--HHHHHHHHHHHHH----EESS-TTS-TTS--SBPPPEES-TTTB--EEEEEEEEEETTSGGGSS------TT---EEEEEESTTHHHHHHHHHHTTPEEPHHHHHHHHHHHHHTT-/------GGG-EEEEEEEEEE-SSEEEEEEEEE-TTS-EEEEEEEEETT----TTTTT--EEEEEEEEE-TTS--EEEEEEEEEGGGTEEEEE-SEEEPPTT--HHHHHHHHHHHHH----EESS-TTS-TTS--SBPPPEES-TTTB--EEEEEEEEEETTSGGGSS------TT---EEEEEESTTHHHHHHHHHHTTPEEPHHHHHHHHHHHHHTT-

pLDDT: mean 91.61, std 14.0, range [23.77, 98.94]

Organism: Micromonas commoda (strain RCC299 / NOUM17 / CCMP2709) (NCBI:txid296587)